Protein AF-A0A562V3P5-F1 (afdb_monomer_lite)

Sequence (475 aa):
MSRELTPESTPTEQSDPVHDKASAEPVVPAPRGGDGQSAAESPGARDTAPETGDATPEPGPVAPADSPASEPDDAPAGQATDTAPTVAPADPSQPDPAESGQAKRKTGPAKPPATTADPPWFTVSGLSLFAGVVAVIVLGGVIWSIVDQEPEEVVAAFFDAIHDGDVDEALSHVSGYGFGVPVGEQATFLHPDAIDDDWEVLEIGEMRGDFDKVVPVTIGDSENRETGLIGVVEHDGVWYLKDPFVEVEFVTPELTYLHVNDRVVELAELYAHDVEAIGLDTYLLFPGRYDFLGDLPVAGDPAPHLLMPEPEPESPQVTVSLGPVTPGPEAEASLNASLAVLVERCATVEYGYVPGCPMALVTDALPDDVYVDAYRDVRWEVARMPTVTFGESAKDSGFAVEVTDPGEITVTAAGVGFSTEYDVTAACGIDPSVLRAQLNADGSVLLHQSAVPAPGIAAFFPTYGSCHDIDATAR

Structure (mmCIF, N/CA/C/O backbone):
data_AF-A0A562V3P5-F1
#
_entry.id   AF-A0A562V3P5-F1
#
loop_
_atom_site.group_PDB
_atom_site.id
_atom_site.type_symbol
_atom_site.label_atom_id
_atom_site.label_alt_id
_atom_site.label_comp_id
_atom_site.label_asym_id
_atom_site.label_entity_id
_atom_site.label_seq_id
_atom_site.pdbx_PDB_ins_code
_atom_site.Cartn_x
_atom_site.Cartn_y
_atom_site.Cartn_z
_atom_site.occupancy
_atom_site.B_iso_or_equiv
_atom_site.auth_seq_id
_atom_site.auth_comp_id
_atom_site.auth_asym_id
_atom_site.auth_atom_id
_atom_site.pdbx_PDB_model_num
ATOM 1 N N . MET A 1 1 ? -59.992 -8.424 -42.087 1.00 45.12 1 MET A N 1
ATOM 2 C CA . MET A 1 1 ? -60.221 -8.259 -40.635 1.00 45.12 1 MET A CA 1
ATOM 3 C C . MET A 1 1 ? -59.015 -7.484 -40.103 1.00 45.12 1 MET A C 1
ATOM 5 O O . MET A 1 1 ? -58.084 -8.105 -39.632 1.00 45.12 1 MET A O 1
ATOM 9 N N . SER A 1 2 ? -58.803 -6.189 -40.349 1.00 36.34 2 SER A N 1
ATOM 10 C CA . SER A 1 2 ? -59.682 -5.004 -40.358 1.00 36.34 2 SER A CA 1
ATOM 11 C C . SER A 1 2 ? -60.282 -4.714 -38.979 1.00 36.34 2 SER A C 1
ATOM 13 O O . SER A 1 2 ? -61.391 -5.149 -38.693 1.00 36.34 2 SER A O 1
ATOM 15 N N . ARG A 1 3 ? -59.504 -4.016 -38.144 1.00 42.94 3 ARG A N 1
ATOM 16 C CA . ARG A 1 3 ? -59.927 -3.163 -37.019 1.00 42.94 3 ARG A CA 1
ATOM 17 C C . ARG A 1 3 ? -59.015 -1.934 -37.095 1.00 42.94 3 ARG A C 1
ATOM 19 O O . ARG A 1 3 ? -57.809 -2.086 -36.956 1.00 42.94 3 ARG A O 1
ATOM 26 N N . GLU A 1 4 ? -59.438 -0.876 -37.780 1.00 44.31 4 GLU A N 1
ATOM 27 C CA . GLU A 1 4 ? -60.160 0.286 -37.229 1.00 44.31 4 GLU A CA 1
ATOM 28 C C . GLU A 1 4 ? -59.437 0.909 -36.028 1.00 44.31 4 GLU A C 1
ATOM 30 O O . GLU A 1 4 ? -59.499 0.419 -34.904 1.00 44.31 4 GLU A O 1
ATOM 35 N N . LEU A 1 5 ? -58.714 1.984 -36.347 1.00 47.25 5 LEU A N 1
ATOM 36 C CA . LEU A 1 5 ? -58.108 2.964 -35.455 1.00 47.25 5 LEU A CA 1
ATOM 37 C C . LEU A 1 5 ? -59.025 4.194 -35.373 1.00 47.25 5 LEU A C 1
ATOM 39 O O . LEU A 1 5 ? -59.725 4.484 -36.344 1.00 47.25 5 LEU A O 1
ATOM 43 N N . THR A 1 6 ? -58.862 4.966 -34.286 1.00 51.53 6 THR A N 1
ATOM 44 C CA . THR A 1 6 ? -59.325 6.354 -33.989 1.00 51.53 6 THR A CA 1
ATOM 45 C C . THR A 1 6 ? -60.791 6.563 -33.547 1.00 51.53 6 THR A C 1
ATOM 47 O O . THR A 1 6 ? -61.623 5.744 -33.935 1.00 51.53 6 THR A O 1
ATOM 50 N N . PRO A 1 7 ? -61.142 7.627 -32.759 1.00 58.97 7 PRO A N 1
ATOM 51 C CA . PRO A 1 7 ? -60.423 8.915 -32.566 1.00 58.97 7 PRO A CA 1
ATOM 52 C C . PRO A 1 7 ? -60.454 9.589 -31.148 1.00 58.97 7 PRO A C 1
ATOM 54 O O . PRO A 1 7 ? -61.067 9.076 -30.220 1.00 58.97 7 PRO A O 1
ATOM 57 N N . GLU A 1 8 ? -59.841 10.795 -31.082 1.00 37.62 8 GLU A N 1
ATOM 58 C CA . GLU A 1 8 ? -60.073 11.957 -30.166 1.00 37.62 8 GLU A CA 1
ATOM 59 C C . GLU A 1 8 ? -59.383 11.987 -28.775 1.00 37.62 8 GLU A C 1
ATOM 61 O O . GLU A 1 8 ? -59.333 10.974 -28.094 1.00 37.62 8 GLU A O 1
ATOM 66 N N . SER A 1 9 ? -58.858 13.098 -28.219 1.00 38.75 9 SER A N 1
ATOM 67 C CA . SER A 1 9 ? -58.693 14.515 -28.626 1.00 38.75 9 SER A CA 1
ATOM 68 C C . SER A 1 9 ? -57.820 15.274 -27.581 1.00 38.75 9 SER A C 1
ATOM 70 O O . SER A 1 9 ? -58.167 15.252 -26.409 1.00 38.75 9 SER A O 1
ATOM 72 N N . THR A 1 10 ? -56.742 15.944 -28.036 1.00 42.84 10 THR A N 1
ATOM 73 C CA . THR A 1 10 ? -56.275 17.347 -27.761 1.00 42.84 10 THR A CA 1
ATOM 74 C C . THR A 1 10 ? -56.043 17.896 -26.307 1.00 42.84 10 THR A C 1
ATOM 76 O O . THR A 1 10 ? -56.374 17.233 -25.337 1.00 42.84 10 THR A O 1
ATOM 79 N N . PRO A 1 11 ? -55.432 19.100 -26.106 1.00 51.91 11 PRO A N 1
ATOM 80 C CA . PRO A 1 11 ? -54.005 19.326 -25.805 1.00 51.91 11 PRO A CA 1
ATOM 81 C C . PRO A 1 11 ? -53.733 19.995 -24.431 1.00 51.91 11 PRO A C 1
ATOM 83 O O . PRO A 1 11 ? -54.635 20.543 -23.799 1.00 51.91 11 PRO A O 1
ATOM 86 N N . THR A 1 12 ? -52.469 20.083 -24.001 1.00 39.81 12 THR A N 1
ATOM 87 C CA . THR A 1 12 ? -52.057 21.086 -22.998 1.00 39.81 12 THR A CA 1
ATOM 88 C C . THR A 1 12 ? -50.705 21.696 -23.353 1.00 39.81 12 THR A C 1
ATOM 90 O O . THR A 1 12 ? -49.676 21.033 -23.340 1.00 39.81 12 THR A O 1
ATOM 93 N N . GLU A 1 13 ? -50.816 22.953 -23.772 1.00 44.97 13 GLU A N 1
ATOM 94 C CA . GLU A 1 13 ? -49.994 24.125 -23.465 1.00 44.97 13 GLU A CA 1
ATOM 95 C C . GLU A 1 13 ? -48.465 23.996 -23.377 1.00 44.97 13 GLU A C 1
ATOM 97 O O . GLU A 1 13 ? -47.880 23.381 -22.491 1.00 44.97 13 GLU A O 1
ATOM 102 N N . GLN A 1 14 ? -47.853 24.696 -24.325 1.00 37.34 14 GLN A N 1
ATOM 103 C CA . GLN A 1 14 ? -46.444 24.969 -24.512 1.00 37.34 14 GLN A CA 1
ATOM 104 C C . GLN A 1 14 ? -46.163 26.349 -23.902 1.00 37.34 14 GLN A C 1
ATOM 106 O O . GLN A 1 14 ? -46.791 27.326 -24.311 1.00 37.34 14 GLN A O 1
ATOM 111 N N . SER A 1 15 ? -45.231 26.426 -22.951 1.00 46.06 15 SER A N 1
ATOM 112 C CA . SER A 1 15 ? -44.747 27.689 -22.384 1.00 46.06 15 SER A CA 1
ATOM 113 C C . SER A 1 15 ? -43.224 27.720 -22.451 1.00 46.06 15 SER A C 1
ATOM 115 O O . SER A 1 15 ? -42.545 26.938 -21.786 1.00 46.06 15 SER A O 1
ATOM 117 N N . ASP A 1 16 ? -42.721 28.621 -23.291 1.00 44.69 16 ASP A N 1
ATOM 118 C CA . ASP A 1 16 ? -41.319 29.010 -23.429 1.00 44.69 16 ASP A CA 1
ATOM 119 C C . ASP A 1 16 ? -40.738 29.559 -22.114 1.00 44.69 16 ASP A C 1
ATOM 121 O O . ASP A 1 16 ? -41.410 30.324 -21.416 1.00 44.69 16 ASP A O 1
ATOM 125 N N . PRO A 1 17 ? -39.441 29.330 -21.850 1.00 51.22 17 PRO A N 1
ATOM 126 C CA . PRO A 1 17 ? -38.631 30.311 -21.155 1.00 51.22 17 PRO A CA 1
ATOM 127 C C . PRO A 1 17 ? -37.622 30.968 -22.100 1.00 51.22 17 PRO A C 1
ATOM 129 O O . PRO A 1 17 ? -36.743 30.349 -22.700 1.00 51.22 17 PRO A O 1
ATOM 132 N N . VAL A 1 18 ? -37.802 32.280 -22.179 1.00 47.31 18 VAL A N 1
ATOM 133 C CA . VAL A 1 18 ? -36.975 33.302 -22.808 1.00 47.31 18 VAL A CA 1
ATOM 134 C C . VAL A 1 18 ? -35.561 33.311 -22.218 1.00 47.31 18 VAL A C 1
ATOM 136 O O . VAL A 1 18 ? 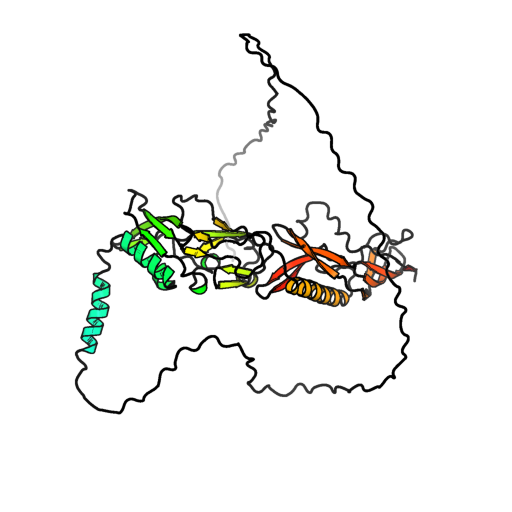-35.374 33.300 -21.003 1.00 47.31 18 VAL A O 1
ATOM 139 N N . HIS A 1 19 ? -34.574 33.386 -23.111 1.00 43.53 19 HIS A N 1
ATOM 140 C CA . HIS A 1 19 ? -33.200 33.784 -22.823 1.00 43.53 19 HIS A CA 1
ATOM 141 C C . HIS A 1 19 ? -33.148 35.154 -22.141 1.00 43.53 19 HIS A C 1
ATOM 143 O O . HIS A 1 19 ? -33.629 36.125 -22.721 1.00 43.53 19 HIS A O 1
ATOM 149 N N . ASP A 1 20 ? -32.420 35.268 -21.030 1.00 43.66 20 ASP A N 1
ATOM 150 C CA . ASP A 1 20 ? -31.737 36.524 -20.734 1.00 43.66 20 ASP A CA 1
ATOM 151 C C . ASP A 1 20 ? -30.325 36.294 -20.190 1.00 43.66 20 ASP A C 1
ATOM 153 O O . ASP A 1 20 ? -30.082 35.480 -19.298 1.00 43.66 20 ASP A O 1
ATOM 157 N N . LYS A 1 21 ? -29.382 36.991 -20.823 1.00 42.41 21 LYS A N 1
ATOM 158 C CA . LYS A 1 21 ? -27.952 37.016 -20.521 1.00 42.41 21 LYS A CA 1
ATOM 159 C C . LYS A 1 21 ? -27.708 38.089 -19.466 1.00 42.41 21 LYS 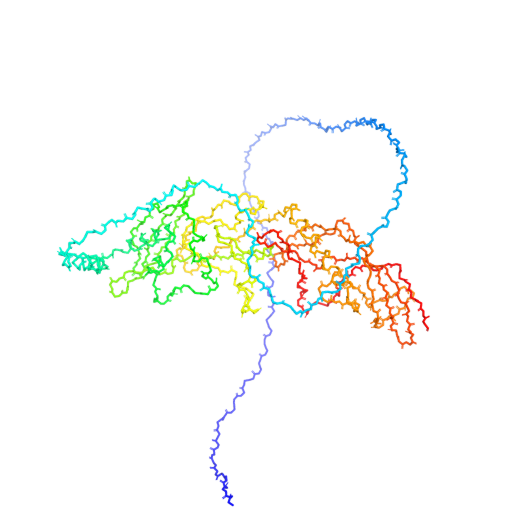A C 1
ATOM 161 O O . LYS A 1 21 ? -28.059 39.242 -19.693 1.00 42.41 21 LYS A O 1
ATOM 166 N N . ALA A 1 22 ? -26.970 37.767 -18.410 1.00 39.75 22 ALA A N 1
ATOM 167 C CA . ALA A 1 22 ? -26.255 38.775 -17.636 1.00 39.75 22 ALA A CA 1
ATOM 168 C C . ALA A 1 22 ? -24.892 38.225 -17.208 1.00 39.75 22 ALA A C 1
ATOM 170 O O . ALA A 1 22 ? -24.786 37.360 -16.344 1.00 39.75 22 ALA A O 1
ATOM 171 N N . SER A 1 23 ? -23.857 38.729 -17.878 1.00 42.31 23 SER A N 1
ATOM 172 C CA . SER A 1 23 ? -22.454 38.600 -17.507 1.00 42.31 23 SER A CA 1
ATOM 173 C C . SER A 1 23 ? -22.209 39.243 -16.140 1.00 42.31 23 SER A C 1
ATOM 175 O O . SER A 1 23 ? -22.616 40.384 -15.926 1.00 42.31 23 SER A O 1
ATOM 177 N N . ALA A 1 24 ? -21.503 38.549 -15.250 1.00 41.28 24 ALA A N 1
ATOM 178 C CA . ALA A 1 24 ? -20.924 39.133 -14.046 1.00 41.28 24 ALA A CA 1
ATOM 179 C C . ALA A 1 24 ? -19.395 39.109 -14.174 1.00 41.28 24 ALA A C 1
ATOM 181 O O . ALA A 1 24 ? -18.789 38.049 -14.320 1.00 41.28 24 ALA A O 1
ATOM 182 N N . GLU A 1 25 ? -18.797 40.299 -14.182 1.00 43.78 25 GLU A N 1
ATOM 183 C CA . GLU A 1 25 ? -17.352 40.529 -14.122 1.00 43.78 25 GLU A CA 1
ATOM 184 C C . GLU A 1 25 ? -16.809 40.274 -12.700 1.00 43.78 25 GLU A C 1
ATOM 186 O O . GLU A 1 25 ? -17.515 40.532 -11.720 1.00 43.78 25 GLU A O 1
ATOM 191 N N . PRO A 1 26 ? -15.551 39.820 -12.554 1.00 48.62 26 PRO A N 1
ATOM 192 C CA . PRO A 1 26 ? -14.917 39.643 -11.253 1.00 48.62 26 PRO A CA 1
ATOM 193 C C . PRO A 1 26 ? -14.413 40.978 -10.679 1.00 48.62 26 PRO A C 1
ATOM 195 O O . PRO A 1 26 ? -13.678 41.726 -11.324 1.00 48.62 26 PRO A O 1
ATOM 198 N N . VAL A 1 27 ? -14.781 41.259 -9.427 1.00 49.47 27 VAL A N 1
ATOM 199 C CA . VAL A 1 27 ? -14.305 42.420 -8.661 1.00 49.47 27 VAL A CA 1
ATOM 200 C C . VAL A 1 27 ? -12.959 42.096 -8.012 1.00 49.47 27 VAL A C 1
ATOM 202 O O . VAL A 1 27 ? -12.868 41.268 -7.110 1.00 49.47 27 VAL A O 1
ATOM 205 N N . VAL A 1 28 ? -11.919 42.801 -8.455 1.00 47.47 28 VAL A N 1
ATOM 206 C CA . VAL A 1 28 ? -10.590 42.867 -7.831 1.00 47.47 28 VAL A CA 1
ATOM 207 C C . VAL A 1 28 ? -10.615 43.914 -6.707 1.00 47.47 28 VAL A C 1
ATOM 209 O O . VAL A 1 28 ? -10.973 45.064 -6.979 1.00 47.47 28 VAL A O 1
ATOM 212 N N . PRO A 1 29 ? -10.209 43.607 -5.461 1.00 52.62 29 PRO A N 1
ATOM 213 C CA . PRO A 1 29 ? -9.998 44.641 -4.457 1.00 52.62 29 PRO A CA 1
ATOM 214 C C . PRO A 1 29 ? -8.629 45.322 -4.635 1.00 52.62 29 PRO A C 1
ATOM 216 O O . PRO A 1 29 ? -7.578 44.686 -4.645 1.00 52.62 29 PRO A O 1
ATOM 219 N N . ALA A 1 30 ? -8.667 46.649 -4.769 1.00 43.56 30 ALA A N 1
ATOM 220 C CA . ALA A 1 30 ? -7.511 47.538 -4.855 1.00 43.56 30 ALA A CA 1
ATOM 221 C C . ALA A 1 30 ? -6.850 47.797 -3.477 1.00 43.56 30 ALA A C 1
ATOM 223 O O . ALA A 1 30 ? -7.523 47.722 -2.444 1.00 43.56 30 ALA A O 1
ATOM 224 N N . PRO A 1 31 ? -5.553 48.168 -3.444 1.00 47.62 31 PRO A N 1
ATOM 225 C CA . PRO A 1 31 ? -4.795 48.388 -2.214 1.00 47.62 31 PRO A CA 1
ATOM 226 C C . PRO A 1 31 ? -5.120 49.742 -1.563 1.00 47.62 31 PRO A C 1
ATOM 228 O O . PRO A 1 31 ? -5.204 50.773 -2.232 1.00 47.62 31 PRO A O 1
ATOM 231 N N . ARG A 1 32 ? -5.248 49.758 -0.231 1.00 46.69 32 ARG A N 1
ATOM 232 C CA . ARG A 1 32 ? -5.305 50.989 0.572 1.00 46.69 32 ARG A CA 1
ATOM 233 C C . ARG A 1 32 ? -3.905 51.367 1.051 1.00 46.69 32 ARG A C 1
ATOM 235 O O . ARG A 1 32 ? -3.382 50.757 1.975 1.00 46.69 32 ARG A O 1
ATOM 242 N N . GLY A 1 33 ? -3.345 52.406 0.440 1.00 39.53 33 GLY A N 1
ATOM 243 C CA . GLY A 1 33 ? -2.350 53.280 1.060 1.00 39.53 33 GLY A CA 1
ATOM 244 C C . GLY A 1 33 ? -3.033 54.554 1.567 1.00 39.53 33 GLY A C 1
ATOM 245 O O . GLY A 1 33 ? -3.985 55.029 0.946 1.00 39.53 33 GLY A O 1
ATOM 246 N N . GLY A 1 34 ? -2.574 55.095 2.694 1.00 36.97 34 GLY A N 1
ATOM 247 C CA . GLY A 1 34 ? -3.081 56.350 3.244 1.00 36.97 34 GLY A CA 1
ATOM 248 C C . GLY A 1 34 ? -2.506 56.664 4.621 1.00 36.97 34 GLY A C 1
ATOM 249 O O . GLY A 1 34 ? -2.960 56.119 5.620 1.00 36.97 34 GLY A O 1
ATOM 250 N N . ASP A 1 35 ? -1.510 57.545 4.619 1.00 42.47 35 ASP A N 1
ATOM 251 C CA . ASP A 1 35 ? -0.741 58.078 5.742 1.00 42.47 35 ASP A CA 1
ATOM 252 C C . ASP A 1 35 ? -1.564 58.766 6.847 1.00 42.47 35 ASP A C 1
ATOM 254 O O . ASP A 1 35 ? -2.619 59.351 6.599 1.00 42.47 35 ASP A O 1
ATOM 258 N N . GLY A 1 36 ? -1.005 58.807 8.063 1.00 36.34 36 GLY A N 1
ATOM 259 C CA . GLY A 1 36 ? -1.529 59.618 9.165 1.00 36.34 36 GLY A CA 1
ATOM 260 C C . GLY A 1 36 ? -0.629 59.644 10.402 1.00 36.34 36 GLY A C 1
ATOM 261 O O . GLY A 1 36 ? -0.753 58.808 11.287 1.00 36.34 36 GLY A O 1
ATOM 262 N N . GLN A 1 37 ? 0.266 60.632 10.449 1.00 36.75 37 GLN A N 1
ATOM 263 C CA . GLN A 1 37 ? 1.131 61.030 11.568 1.00 36.75 37 GLN A CA 1
ATOM 264 C C . GLN A 1 37 ? 0.369 61.267 12.890 1.00 36.75 37 GLN A C 1
ATOM 266 O O . GLN A 1 37 ? -0.680 61.902 12.865 1.00 36.75 37 GLN A O 1
ATOM 271 N N . SER A 1 38 ? 0.970 60.933 14.043 1.00 37.34 38 SER A N 1
ATOM 272 C CA . SER A 1 38 ? 1.240 61.911 15.120 1.00 37.34 38 SER A CA 1
ATOM 273 C C . SER A 1 38 ? 2.135 61.336 16.235 1.00 37.34 38 SER A C 1
ATOM 275 O O . SER A 1 38 ? 2.086 60.157 16.563 1.00 37.34 38 SER A O 1
ATOM 277 N N . ALA A 1 39 ? 2.958 62.228 16.785 1.00 38.84 39 ALA A N 1
ATOM 278 C CA . ALA A 1 39 ? 4.044 62.067 17.750 1.00 38.84 39 ALA A CA 1
ATOM 279 C C . ALA A 1 39 ? 3.645 61.607 19.169 1.00 38.84 39 ALA A C 1
ATOM 281 O O . ALA A 1 39 ? 2.579 61.990 19.641 1.00 38.84 39 ALA A O 1
ATOM 282 N N . ALA A 1 40 ? 4.571 60.950 19.889 1.00 35.91 40 ALA A N 1
ATOM 283 C CA . ALA A 1 40 ? 5.160 61.474 21.137 1.00 35.91 40 ALA A CA 1
ATOM 284 C C . ALA A 1 40 ? 6.265 60.562 21.731 1.00 35.91 40 ALA A C 1
ATOM 286 O O . ALA A 1 40 ? 6.112 59.351 21.824 1.00 35.91 40 ALA A O 1
ATOM 287 N N . GLU A 1 41 ? 7.338 61.230 22.171 1.00 32.28 41 GLU A N 1
ATOM 288 C CA . GLU A 1 41 ? 8.250 60.912 23.289 1.00 32.28 41 GLU A CA 1
ATOM 289 C C . GLU A 1 41 ? 9.272 59.748 23.220 1.00 32.28 41 GLU A C 1
ATOM 291 O O . GLU A 1 41 ? 9.021 58.592 23.536 1.00 32.28 41 GLU A O 1
ATOM 296 N N . SER A 1 42 ? 10.519 60.158 22.939 1.00 38.41 42 SER A N 1
ATOM 297 C CA . SER A 1 42 ? 11.775 59.675 23.557 1.00 38.41 42 SER A CA 1
ATOM 298 C C . SER A 1 42 ? 11.796 59.994 25.075 1.00 38.41 42 SER A C 1
ATOM 300 O O . SER A 1 42 ? 11.091 60.938 25.439 1.00 38.41 42 SER A O 1
ATOM 302 N N . PRO A 1 43 ? 12.627 59.371 25.957 1.00 52.25 43 PRO A N 1
ATOM 303 C CA . PRO A 1 43 ? 14.064 59.124 25.724 1.00 52.25 43 PRO A CA 1
ATOM 304 C C . PRO A 1 43 ? 14.677 57.862 26.386 1.00 52.25 43 PRO A C 1
ATOM 306 O O . PRO A 1 43 ? 14.113 57.269 27.300 1.00 52.25 43 PRO A O 1
ATOM 309 N N . GLY A 1 44 ? 15.922 57.524 26.021 1.00 33.72 44 GLY A N 1
ATOM 310 C CA . GLY A 1 44 ? 16.763 56.678 26.881 1.00 33.72 44 GLY A CA 1
ATOM 311 C C . GLY A 1 44 ? 17.980 56.039 26.219 1.00 33.72 44 GLY A C 1
ATOM 312 O O . GLY A 1 44 ? 17.926 54.892 25.804 1.00 33.72 44 GLY A O 1
ATOM 313 N N . ALA A 1 45 ? 19.083 56.782 26.163 1.00 40.06 45 ALA A N 1
ATOM 314 C CA . ALA A 1 45 ? 20.397 56.350 25.691 1.00 40.06 45 ALA A CA 1
ATOM 315 C C . ALA A 1 45 ? 21.069 55.274 26.573 1.00 40.06 45 ALA A C 1
ATOM 317 O O . ALA A 1 45 ? 20.913 55.304 27.796 1.00 40.06 45 ALA A O 1
ATOM 318 N N . ARG A 1 46 ? 21.884 54.413 25.940 1.00 39.16 46 ARG A N 1
ATOM 319 C CA . ARG A 1 46 ? 23.176 53.829 26.389 1.00 39.16 46 ARG A CA 1
ATOM 320 C C . ARG A 1 46 ? 23.696 52.952 25.237 1.00 39.16 46 ARG A C 1
ATOM 322 O O . ARG A 1 46 ? 23.024 52.008 24.849 1.00 39.16 46 ARG A O 1
ATOM 329 N N . ASP A 1 47 ? 24.686 53.397 24.466 1.00 42.41 47 ASP A N 1
ATOM 330 C CA . ASP A 1 47 ? 26.131 53.236 24.716 1.00 42.41 47 ASP A CA 1
ATOM 331 C C . ASP A 1 47 ? 26.521 51.817 25.146 1.00 42.41 47 ASP A C 1
ATOM 333 O O . ASP A 1 47 ? 26.484 51.529 26.339 1.00 42.41 47 ASP A O 1
ATOM 337 N N . THR A 1 48 ? 26.925 50.986 24.173 1.00 41.06 48 THR A N 1
ATOM 338 C CA . THR A 1 48 ? 28.211 50.251 24.161 1.00 41.06 48 THR A CA 1
ATOM 339 C C . THR A 1 48 ? 28.377 49.430 22.870 1.00 41.06 48 THR A C 1
ATOM 341 O O . THR A 1 48 ? 27.730 48.411 22.666 1.00 41.06 48 THR A O 1
ATOM 344 N N . ALA A 1 49 ? 29.309 49.854 22.015 1.00 41.34 49 ALA A N 1
ATOM 345 C CA . ALA A 1 49 ? 30.187 48.944 21.269 1.00 41.34 49 ALA A CA 1
ATOM 346 C C . ALA A 1 49 ? 31.476 48.781 22.119 1.00 41.34 49 ALA A C 1
ATOM 348 O O . ALA A 1 49 ? 31.721 49.669 22.948 1.00 41.34 49 ALA A O 1
ATOM 349 N N . PRO A 1 50 ? 32.297 47.717 21.975 1.00 53.19 50 PRO A N 1
ATOM 350 C CA . PRO A 1 50 ? 33.114 47.597 20.763 1.00 53.19 50 PRO A CA 1
ATOM 351 C C . PRO A 1 50 ? 33.501 46.166 20.302 1.00 53.19 50 PRO A C 1
ATOM 353 O O . PRO A 1 50 ? 33.445 45.196 21.045 1.00 53.19 50 PRO A O 1
ATOM 356 N N . GLU A 1 51 ? 33.960 46.137 19.047 1.00 37.47 51 GLU A N 1
ATOM 357 C CA . GLU A 1 51 ? 35.148 45.439 18.520 1.00 37.47 51 GLU A CA 1
ATOM 358 C C . GLU A 1 51 ? 35.265 43.898 18.417 1.00 37.47 51 GLU A C 1
ATOM 360 O O . GLU A 1 51 ? 35.421 43.168 19.388 1.00 37.47 51 GLU A O 1
ATOM 365 N N . THR A 1 52 ? 35.475 43.505 17.149 1.00 37.78 52 THR A N 1
ATOM 366 C CA . THR A 1 52 ? 36.511 42.592 16.610 1.00 37.78 52 THR A CA 1
ATOM 367 C C . THR A 1 52 ? 36.391 41.084 16.812 1.00 37.78 52 THR A C 1
ATOM 369 O O . THR A 1 52 ? 36.366 40.577 17.926 1.00 37.78 52 THR A O 1
ATOM 372 N N . GLY A 1 53 ? 36.473 40.361 15.690 1.00 37.59 53 GLY A N 1
ATOM 373 C CA . GLY A 1 53 ? 36.713 38.921 15.666 1.00 37.59 53 GLY A CA 1
ATOM 374 C C . GLY A 1 53 ? 36.511 38.290 14.292 1.00 37.59 53 GLY A C 1
ATOM 375 O O . GLY A 1 53 ? 35.724 37.364 14.165 1.00 37.59 53 GLY A O 1
ATOM 376 N N . ASP A 1 54 ? 37.188 38.823 13.275 1.00 45.00 54 ASP A N 1
ATOM 377 C CA . ASP A 1 54 ? 37.351 38.199 11.958 1.00 45.00 54 ASP A CA 1
ATOM 378 C C . ASP A 1 54 ? 38.208 36.928 12.117 1.00 45.00 54 ASP A C 1
ATOM 380 O O . ASP A 1 54 ? 39.332 37.010 12.617 1.00 45.00 54 ASP A O 1
ATOM 384 N N . ALA A 1 55 ? 37.693 35.760 11.731 1.00 41.66 55 ALA A N 1
ATOM 385 C CA . ALA A 1 55 ? 38.483 34.534 11.596 1.00 41.66 55 ALA A CA 1
ATOM 386 C C . ALA A 1 55 ? 37.788 33.544 10.650 1.00 41.66 55 ALA A C 1
ATOM 388 O O . ALA A 1 55 ? 37.124 32.598 11.067 1.00 41.66 55 ALA A O 1
ATOM 389 N N . THR A 1 56 ? 37.972 33.774 9.353 1.00 44.72 56 THR A N 1
ATOM 390 C CA . THR A 1 56 ? 37.804 32.768 8.299 1.00 44.72 56 THR A CA 1
ATOM 391 C C . THR A 1 56 ? 38.904 31.708 8.442 1.00 44.72 56 THR A C 1
ATOM 393 O O . THR A 1 56 ? 40.080 32.077 8.399 1.00 44.72 56 THR A O 1
ATOM 396 N N . PRO A 1 57 ? 38.596 30.408 8.594 1.00 50.25 57 PRO A N 1
ATOM 397 C CA . PRO A 1 57 ? 39.618 29.375 8.514 1.00 50.25 57 PRO A CA 1
ATOM 398 C C . PRO A 1 57 ? 39.926 29.042 7.045 1.00 50.25 57 PRO A C 1
ATOM 400 O O . PRO A 1 57 ? 39.049 28.636 6.283 1.00 50.25 57 PRO A O 1
ATOM 403 N N . GLU A 1 58 ? 41.191 29.222 6.656 1.00 45.38 58 GLU A N 1
ATOM 404 C CA . GLU A 1 58 ? 41.759 28.694 5.411 1.00 45.38 58 GLU A CA 1
ATOM 405 C C . GLU A 1 58 ? 41.698 27.152 5.390 1.00 45.38 58 GLU A C 1
ATOM 407 O O . GLU A 1 58 ? 42.050 26.514 6.389 1.00 45.38 58 GLU A O 1
ATOM 412 N N . PRO A 1 59 ? 41.327 26.520 4.262 1.00 52.94 59 PRO A N 1
ATOM 413 C CA . PRO A 1 59 ? 41.509 25.087 4.081 1.00 52.94 59 PRO A CA 1
ATOM 414 C C . PRO A 1 59 ? 42.989 24.776 3.814 1.00 52.94 59 PRO A C 1
ATOM 416 O O . PRO A 1 59 ? 43.588 25.249 2.847 1.00 52.94 59 PRO A O 1
ATOM 419 N N . GLY A 1 60 ? 43.585 23.970 4.694 1.00 47.16 60 GLY A N 1
ATOM 420 C CA . GLY A 1 60 ? 44.956 23.486 4.553 1.00 47.16 60 GLY A CA 1
ATOM 421 C C . GLY A 1 60 ? 45.137 22.539 3.353 1.00 47.16 60 GLY A C 1
ATOM 422 O O . GLY A 1 60 ? 44.194 21.853 2.955 1.00 47.16 60 GLY A O 1
ATOM 423 N N . PRO A 1 61 ? 46.348 22.472 2.771 1.00 52.72 61 PRO A N 1
ATOM 424 C CA . PRO A 1 61 ? 46.633 21.642 1.608 1.00 52.72 61 PRO A CA 1
ATOM 425 C C . PRO A 1 61 ? 46.672 20.153 1.977 1.00 52.72 61 PRO A C 1
ATOM 427 O O . PRO A 1 61 ? 47.450 19.722 2.829 1.00 52.72 61 PRO A O 1
ATOM 430 N N . VAL A 1 62 ? 45.846 19.367 1.288 1.00 51.38 62 VAL A N 1
ATOM 431 C CA . VAL A 1 62 ? 45.862 17.901 1.314 1.00 51.38 62 VAL A CA 1
ATOM 432 C C . VAL A 1 62 ? 47.123 17.410 0.598 1.00 51.38 62 VAL A C 1
ATOM 434 O O . VAL A 1 62 ? 47.370 17.748 -0.560 1.00 51.38 62 VAL A O 1
ATOM 437 N N . ALA A 1 63 ? 47.940 16.632 1.306 1.00 46.59 63 ALA A N 1
ATOM 438 C CA . ALA A 1 63 ? 49.100 15.947 0.749 1.00 46.59 63 ALA A CA 1
ATOM 439 C C . ALA A 1 63 ? 48.658 14.803 -0.191 1.00 46.59 63 ALA A C 1
ATOM 441 O O . ALA A 1 63 ? 47.670 14.130 0.106 1.00 46.59 63 ALA A O 1
ATOM 442 N N . PRO A 1 64 ? 49.375 14.548 -1.299 1.00 49.38 64 PRO A N 1
ATOM 443 C CA . PRO A 1 64 ? 49.056 13.446 -2.198 1.00 49.38 64 PRO A CA 1
ATOM 444 C C . PRO A 1 64 ? 49.419 12.104 -1.550 1.00 49.38 64 PRO A C 1
ATOM 446 O O . PRO A 1 64 ? 50.548 11.906 -1.102 1.00 49.38 64 PRO A O 1
ATOM 449 N N . ALA A 1 65 ? 48.451 11.190 -1.503 1.00 45.97 65 ALA A N 1
ATOM 450 C CA . ALA A 1 65 ? 48.667 9.804 -1.119 1.00 45.97 65 ALA A CA 1
ATOM 451 C C . ALA A 1 65 ? 49.327 9.040 -2.278 1.00 45.97 65 ALA A C 1
ATOM 453 O O . ALA A 1 65 ? 48.785 8.964 -3.382 1.00 45.97 65 ALA A O 1
ATOM 454 N N . ASP A 1 66 ? 50.497 8.473 -1.996 1.00 40.56 66 ASP A N 1
ATOM 455 C CA . ASP A 1 66 ? 51.191 7.496 -2.829 1.00 40.56 66 ASP A CA 1
ATOM 456 C C . ASP A 1 66 ? 50.303 6.261 -3.063 1.00 40.56 66 ASP A C 1
ATOM 458 O O . ASP A 1 66 ? 49.978 5.528 -2.129 1.00 40.56 66 ASP A O 1
ATOM 462 N N . SER A 1 67 ? 49.940 6.008 -4.322 1.00 44.41 67 SER A N 1
ATOM 463 C CA . SER A 1 67 ? 49.382 4.728 -4.771 1.00 44.41 67 SER A CA 1
ATOM 464 C C . SER A 1 67 ? 50.481 3.934 -5.479 1.00 44.41 67 SER A C 1
ATOM 466 O O . SER A 1 67 ? 50.950 4.378 -6.530 1.00 44.41 67 SER A O 1
ATOM 468 N N . PRO A 1 68 ? 50.925 2.777 -4.958 1.00 50.03 68 PRO A N 1
ATOM 469 C CA . PRO A 1 68 ? 51.786 1.894 -5.721 1.00 50.03 68 PRO A CA 1
ATOM 470 C C . PRO A 1 68 ? 50.958 1.125 -6.755 1.00 50.03 68 PRO A C 1
ATOM 472 O O . PRO A 1 68 ? 49.962 0.474 -6.440 1.00 50.03 68 PRO A O 1
ATOM 475 N N . ALA A 1 69 ? 51.421 1.212 -7.998 1.00 41.41 69 ALA A N 1
ATOM 476 C CA . ALA A 1 69 ? 51.014 0.377 -9.112 1.00 41.41 69 ALA A CA 1
ATOM 477 C C . ALA A 1 69 ? 51.121 -1.113 -8.750 1.00 41.41 69 ALA A C 1
ATOM 479 O O . ALA A 1 69 ? 52.153 -1.563 -8.253 1.00 41.41 69 ALA A O 1
ATOM 480 N N . SER A 1 70 ? 50.064 -1.871 -9.035 1.00 46.66 70 SER A N 1
ATOM 481 C CA . SER A 1 70 ? 50.143 -3.322 -9.192 1.00 46.66 70 SER A CA 1
ATOM 482 C C . SER A 1 70 ? 49.868 -3.635 -10.658 1.00 46.66 70 SER A C 1
ATOM 484 O O . SER A 1 70 ? 48.796 -3.328 -11.177 1.00 46.66 70 SER A O 1
ATOM 486 N N . GLU A 1 71 ? 50.897 -4.155 -11.323 1.00 43.88 71 GLU A N 1
ATOM 487 C CA . GLU A 1 71 ? 50.839 -4.753 -12.656 1.00 43.88 71 GLU A CA 1
ATOM 488 C C . GLU A 1 71 ? 49.905 -5.980 -12.674 1.00 43.88 71 GLU A C 1
ATOM 490 O O . GLU A 1 71 ? 49.734 -6.635 -11.641 1.00 43.88 71 GLU A O 1
ATOM 495 N N . PRO A 1 72 ? 49.308 -6.305 -13.834 1.00 49.56 72 PRO A N 1
ATOM 496 C CA . PRO A 1 72 ? 48.501 -7.502 -14.009 1.00 49.56 72 PRO A CA 1
ATOM 497 C C . PRO A 1 72 ? 49.394 -8.724 -14.267 1.00 49.56 72 PRO A C 1
ATOM 499 O O . PRO A 1 72 ? 50.219 -8.718 -15.179 1.00 49.56 72 PRO A O 1
ATOM 502 N N . ASP A 1 73 ? 49.196 -9.784 -13.483 1.00 47.28 73 ASP A N 1
ATOM 503 C CA . ASP A 1 73 ? 49.756 -11.104 -13.771 1.00 47.28 73 ASP A CA 1
ATOM 504 C C . ASP A 1 73 ? 48.975 -11.763 -14.919 1.00 47.28 73 ASP A C 1
ATOM 506 O O . ASP A 1 73 ? 47.787 -12.080 -14.810 1.00 47.28 73 ASP A O 1
ATOM 510 N N . ASP A 1 74 ? 49.697 -11.989 -16.013 1.00 45.62 74 ASP A N 1
ATOM 511 C CA . ASP A 1 74 ? 49.388 -12.942 -17.069 1.00 45.62 74 ASP A CA 1
ATOM 512 C C . ASP A 1 74 ? 49.264 -14.366 -16.498 1.00 45.62 74 ASP A C 1
ATOM 514 O O . ASP A 1 74 ? 50.219 -14.911 -15.938 1.00 45.62 74 ASP A O 1
ATOM 518 N N . ALA A 1 75 ? 48.140 -15.043 -16.751 1.00 38.53 75 ALA A N 1
ATOM 519 C CA . ALA A 1 75 ? 48.123 -16.504 -16.777 1.00 38.53 75 ALA A CA 1
ATOM 520 C C . ALA A 1 75 ? 47.077 -17.064 -17.760 1.00 38.53 75 ALA A C 1
ATOM 522 O O . ALA A 1 75 ? 46.032 -16.452 -17.980 1.00 38.53 75 ALA A O 1
ATOM 523 N N . PRO A 1 76 ? 47.365 -18.218 -18.394 1.00 49.38 76 PRO A N 1
ATOM 524 C CA . PRO A 1 76 ? 46.928 -18.489 -19.753 1.00 49.38 76 PRO A CA 1
ATOM 525 C C . PRO A 1 76 ? 45.742 -19.452 -19.870 1.00 49.38 76 PRO A C 1
ATOM 527 O O . PRO A 1 76 ? 45.454 -20.264 -18.994 1.00 49.38 76 PRO A O 1
ATOM 530 N N . ALA A 1 77 ? 45.135 -19.373 -21.055 1.00 44.62 77 ALA A N 1
ATOM 531 C CA . ALA A 1 77 ? 44.162 -20.264 -21.674 1.00 44.62 77 ALA A CA 1
ATOM 532 C C . ALA A 1 77 ? 44.174 -21.729 -21.186 1.00 44.62 77 ALA A C 1
ATOM 534 O O . ALA A 1 77 ? 45.110 -22.491 -21.444 1.00 44.62 77 ALA A O 1
ATOM 535 N N . GLY A 1 78 ? 43.054 -22.138 -20.586 1.00 38.88 78 GLY A N 1
ATOM 536 C CA . GLY A 1 78 ? 42.706 -23.521 -20.273 1.00 38.88 78 GLY A CA 1
ATOM 537 C C . GLY A 1 78 ? 41.484 -23.980 -21.070 1.00 38.88 78 GLY A C 1
ATOM 538 O O . GLY A 1 78 ? 40.358 -23.691 -20.701 1.00 38.88 78 GLY A O 1
ATOM 539 N N . GLN A 1 79 ? 41.769 -24.649 -22.186 1.00 38.69 79 GLN A N 1
ATOM 540 C CA . GLN A 1 79 ? 41.044 -25.742 -22.852 1.00 38.69 79 GLN A CA 1
ATOM 541 C C . GLN A 1 79 ? 39.521 -25.887 -22.678 1.00 38.69 79 GLN A C 1
ATOM 543 O O . GLN A 1 79 ? 38.999 -26.216 -21.618 1.00 38.69 79 GLN A O 1
ATOM 548 N N . ALA A 1 80 ? 38.859 -25.810 -23.834 1.00 42.16 80 ALA A N 1
ATOM 549 C CA . ALA A 1 80 ? 37.529 -26.320 -24.106 1.00 42.16 80 ALA A CA 1
ATOM 550 C C . ALA A 1 80 ? 37.399 -27.824 -23.815 1.00 42.16 80 ALA A C 1
ATOM 552 O O . ALA A 1 80 ? 38.214 -28.631 -24.267 1.00 42.16 80 ALA A O 1
ATOM 553 N N . THR A 1 81 ? 36.296 -28.195 -23.170 1.00 44.78 81 THR A N 1
ATOM 554 C CA . THR A 1 81 ? 35.705 -29.530 -23.279 1.00 44.78 81 THR A CA 1
ATOM 555 C C . THR A 1 81 ? 34.226 -29.398 -23.605 1.00 44.78 81 THR A C 1
ATOM 557 O O . THR A 1 81 ? 33.426 -28.984 -22.769 1.00 44.78 81 THR A O 1
ATOM 560 N N . ASP A 1 82 ? 33.907 -29.779 -24.840 1.00 42.66 82 ASP A N 1
ATOM 561 C CA . ASP A 1 82 ? 32.608 -30.248 -25.306 1.00 42.66 82 ASP A CA 1
ATOM 562 C C . ASP A 1 82 ? 32.031 -31.304 -24.359 1.00 42.66 82 ASP A C 1
ATOM 564 O O . ASP A 1 82 ? 32.630 -32.369 -24.198 1.00 42.66 82 ASP A O 1
ATOM 568 N N . THR A 1 83 ? 30.832 -31.084 -23.816 1.00 41.59 83 THR A N 1
ATOM 569 C CA . THR A 1 83 ? 29.812 -32.143 -23.731 1.00 41.59 83 THR A CA 1
ATOM 570 C C . THR A 1 83 ? 28.420 -31.521 -23.587 1.00 41.59 83 THR A C 1
ATOM 572 O O . THR A 1 83 ? 28.021 -31.090 -22.509 1.00 41.59 83 THR A O 1
ATOM 575 N N . ALA A 1 84 ? 27.663 -31.491 -24.683 1.00 39.97 84 ALA A N 1
ATOM 576 C CA . ALA A 1 84 ? 26.225 -31.248 -24.659 1.00 39.97 84 ALA A CA 1
ATOM 577 C C . ALA A 1 84 ? 25.484 -32.552 -24.305 1.00 39.97 84 ALA A C 1
ATOM 579 O O . ALA A 1 84 ? 25.747 -33.575 -24.945 1.00 39.97 84 ALA A O 1
ATOM 580 N N . PRO A 1 85 ? 24.535 -32.561 -23.353 1.00 49.28 85 PRO A N 1
ATOM 581 C CA . PRO A 1 85 ? 23.558 -33.632 -23.266 1.00 49.28 85 PRO A CA 1
ATOM 582 C C . PRO A 1 85 ? 22.345 -33.310 -24.147 1.00 49.28 85 PRO A C 1
ATOM 584 O O . PRO A 1 85 ? 21.622 -32.338 -23.945 1.00 49.28 85 PRO A O 1
ATOM 587 N N . THR A 1 86 ? 22.122 -34.172 -25.135 1.00 41.56 86 THR A N 1
ATOM 588 C CA . THR A 1 86 ? 20.882 -34.281 -25.906 1.00 41.56 86 THR A CA 1
ATOM 589 C C . THR A 1 86 ? 19.711 -34.590 -24.969 1.00 41.56 86 THR A C 1
ATOM 591 O O . THR A 1 86 ? 19.632 -35.688 -24.419 1.00 41.56 86 THR A O 1
ATOM 594 N N . VAL A 1 87 ? 18.790 -33.640 -24.805 1.00 43.28 87 VAL A N 1
ATOM 595 C CA . VAL A 1 87 ? 17.494 -33.861 -24.150 1.00 43.28 87 VAL A CA 1
ATOM 596 C C . VAL A 1 87 ? 16.515 -34.386 -25.200 1.00 43.28 87 VAL A C 1
ATOM 598 O O . VAL A 1 87 ? 16.252 -33.732 -26.208 1.00 43.28 87 VAL A O 1
ATOM 601 N N . ALA A 1 88 ? 16.019 -35.605 -24.988 1.00 49.38 88 ALA A N 1
ATOM 602 C CA . ALA A 1 88 ? 14.961 -36.205 -25.792 1.00 49.38 88 ALA A CA 1
ATOM 603 C C . ALA A 1 88 ? 13.591 -35.588 -25.432 1.00 49.38 88 ALA A C 1
ATOM 605 O O . ALA A 1 88 ? 13.376 -35.244 -24.269 1.00 49.38 88 ALA A O 1
ATOM 606 N N . PRO A 1 89 ? 12.656 -35.459 -26.391 1.00 50.84 89 PRO A N 1
ATOM 607 C CA . PRO A 1 89 ? 11.329 -34.906 -26.133 1.00 50.84 89 PRO A CA 1
ATOM 608 C C . PRO A 1 89 ? 10.477 -35.859 -25.281 1.00 50.84 89 PRO A C 1
ATOM 610 O O . PRO A 1 89 ? 10.433 -37.065 -25.533 1.00 50.84 89 PRO A O 1
ATOM 613 N N . ALA A 1 90 ? 9.808 -35.293 -24.274 1.00 44.03 90 ALA A N 1
ATOM 614 C CA . ALA A 1 90 ? 8.922 -35.993 -23.353 1.00 44.03 90 ALA A CA 1
ATOM 615 C C . ALA A 1 90 ? 7.604 -36.426 -24.023 1.00 44.03 90 ALA A C 1
ATOM 617 O O . ALA A 1 90 ? 7.015 -35.697 -24.821 1.00 44.03 90 ALA A O 1
ATOM 618 N N . ASP A 1 91 ? 7.168 -37.630 -23.662 1.00 53.16 91 ASP A N 1
ATOM 619 C CA . ASP A 1 91 ? 5.931 -38.302 -24.063 1.00 53.16 91 ASP A CA 1
ATOM 620 C C . ASP A 1 91 ? 4.738 -37.772 -23.226 1.00 53.16 91 ASP A C 1
ATOM 622 O O . ASP A 1 91 ? 4.768 -37.894 -21.999 1.00 53.16 91 ASP A O 1
ATOM 626 N N . PRO A 1 92 ? 3.696 -37.159 -23.823 1.00 49.84 92 PRO A N 1
ATOM 627 C CA . PRO A 1 92 ? 2.618 -36.490 -23.090 1.00 49.84 92 PRO A CA 1
ATOM 628 C C . PRO A 1 92 ? 1.464 -37.442 -22.739 1.00 49.84 92 PRO A C 1
ATOM 630 O O . PRO A 1 92 ? 0.306 -37.196 -23.086 1.00 49.84 92 PRO A O 1
ATOM 633 N N . SER A 1 93 ? 1.743 -38.573 -22.092 1.00 48.72 93 SER A N 1
ATOM 634 C CA . SER A 1 93 ? 0.697 -39.543 -21.736 1.00 48.72 93 SER A CA 1
ATOM 635 C C . SER A 1 93 ? 1.032 -40.372 -20.498 1.00 48.72 93 SER A C 1
ATOM 637 O O . SER A 1 93 ? 1.089 -41.593 -20.583 1.00 48.72 93 SER A O 1
ATOM 639 N N . GLN A 1 94 ? 1.176 -39.745 -19.326 1.00 44.47 94 GLN A N 1
ATOM 640 C CA . GLN A 1 94 ? 0.963 -40.431 -18.043 1.00 44.47 94 GLN A CA 1
ATOM 641 C C . GLN A 1 94 ? 0.483 -39.457 -16.944 1.00 44.47 94 GLN A C 1
ATOM 643 O O . GLN A 1 94 ? 0.971 -38.333 -16.892 1.00 44.47 94 GLN A O 1
ATOM 648 N N . PRO A 1 95 ? -0.486 -39.860 -16.095 1.00 46.81 95 PRO A N 1
ATOM 649 C CA . PRO A 1 95 ? -1.040 -39.026 -15.027 1.00 46.81 95 PRO A CA 1
ATOM 650 C C . PRO A 1 95 ? -0.153 -39.025 -13.770 1.00 46.81 95 PRO A C 1
ATOM 652 O O . PRO A 1 95 ? 0.373 -40.071 -13.381 1.00 46.81 95 PRO A O 1
ATOM 655 N N . ASP A 1 96 ? -0.041 -37.860 -13.130 1.00 44.69 96 ASP A N 1
ATOM 656 C CA . ASP A 1 96 ? 0.760 -37.621 -11.924 1.00 44.69 96 ASP A CA 1
ATOM 657 C C . ASP A 1 96 ? 0.277 -38.423 -10.699 1.00 44.69 96 ASP A C 1
ATOM 659 O O . ASP A 1 96 ? -0.921 -38.421 -10.386 1.00 44.69 96 ASP A O 1
ATOM 663 N N . PRO A 1 97 ? 1.187 -39.077 -9.951 1.00 49.12 97 PRO A N 1
ATOM 664 C CA . PRO A 1 97 ? 0.928 -39.527 -8.595 1.00 49.12 97 PRO A CA 1
ATOM 665 C C . PRO A 1 97 ? 1.236 -38.419 -7.575 1.00 49.12 97 PRO A C 1
ATOM 667 O O . PRO A 1 97 ? 2.169 -37.633 -7.714 1.00 49.12 97 PRO A O 1
ATOM 670 N N . ALA A 1 98 ? 0.425 -38.409 -6.523 1.00 43.03 98 ALA A N 1
ATOM 671 C CA . ALA A 1 98 ? 0.469 -37.501 -5.391 1.00 43.03 98 ALA A CA 1
ATOM 672 C C . ALA A 1 98 ? 1.778 -37.531 -4.569 1.00 43.03 98 ALA A C 1
ATOM 674 O O . ALA A 1 98 ? 2.461 -38.550 -4.492 1.00 43.03 98 ALA A O 1
ATOM 675 N N . GLU A 1 99 ? 1.979 -36.419 -3.849 1.00 42.62 99 GLU A N 1
ATOM 676 C CA . GLU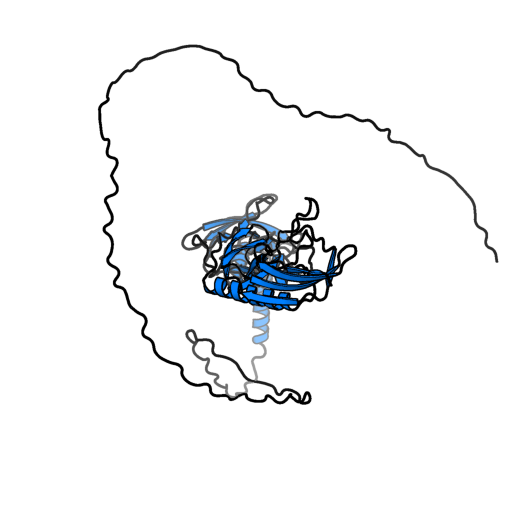 A 1 99 ? 2.758 -36.244 -2.609 1.00 42.62 99 GLU A CA 1
ATOM 677 C C . GLU A 1 99 ? 4.296 -36.344 -2.651 1.00 42.62 99 GLU A C 1
ATOM 679 O O . GLU A 1 99 ? 4.888 -37.413 -2.767 1.00 42.62 99 GLU A O 1
ATOM 684 N N . SER A 1 100 ? 4.967 -35.221 -2.358 1.00 40.06 100 SER A N 1
ATOM 685 C CA . SER A 1 100 ? 5.753 -35.010 -1.119 1.00 40.06 100 SER A CA 1
ATOM 686 C C . SER A 1 100 ? 6.790 -33.891 -1.305 1.00 40.06 100 SER A C 1
ATOM 688 O O . SER A 1 100 ? 7.594 -33.920 -2.231 1.00 40.06 100 SER A O 1
ATOM 690 N N . GLY A 1 101 ? 6.798 -32.895 -0.411 1.00 37.00 101 GLY A N 1
ATOM 691 C CA . GLY A 1 101 ? 7.804 -31.829 -0.474 1.00 37.00 101 GLY A CA 1
ATOM 692 C C . GLY A 1 101 ? 7.609 -30.648 0.474 1.00 37.00 101 GLY A C 1
ATOM 693 O O . GLY A 1 101 ? 7.787 -29.513 0.058 1.00 37.00 101 GLY A O 1
ATOM 694 N N . GLN A 1 102 ? 7.249 -30.882 1.741 1.00 37.56 102 GLN A N 1
ATOM 695 C CA . GLN A 1 102 ? 7.314 -29.839 2.772 1.00 37.56 102 GLN A CA 1
ATOM 696 C C . GLN A 1 102 ? 8.777 -29.534 3.133 1.00 37.56 102 GLN A C 1
ATOM 698 O O . GLN A 1 102 ? 9.495 -30.395 3.651 1.00 37.56 102 GLN A O 1
ATOM 703 N N . ALA A 1 103 ? 9.210 -28.292 2.902 1.00 43.72 103 ALA A N 1
ATOM 704 C CA . ALA A 1 103 ? 10.494 -27.769 3.354 1.00 43.72 103 ALA A CA 1
ATOM 705 C C . ALA A 1 103 ? 10.344 -26.991 4.679 1.00 43.72 103 ALA A C 1
ATOM 707 O O . ALA A 1 103 ? 9.651 -25.985 4.776 1.00 43.72 103 ALA A O 1
ATOM 708 N N . LYS A 1 104 ? 11.018 -27.529 5.700 1.00 36.59 104 LYS A N 1
ATOM 709 C CA . LYS A 1 104 ? 11.430 -26.989 7.011 1.00 36.59 104 LYS A CA 1
ATOM 710 C C . LYS A 1 104 ? 11.187 -25.488 7.293 1.00 36.59 104 LYS A C 1
ATOM 712 O O . LYS A 1 104 ? 12.017 -24.653 6.943 1.00 36.59 104 LYS A O 1
ATOM 717 N N . ARG A 1 105 ? 10.184 -25.192 8.131 1.00 41.19 105 ARG A N 1
ATOM 718 C CA . ARG A 1 105 ? 10.160 -24.007 9.015 1.00 41.19 105 ARG A CA 1
ATOM 719 C C . ARG A 1 105 ? 10.951 -24.288 10.303 1.00 41.19 105 ARG A C 1
ATOM 721 O O . ARG A 1 105 ? 10.880 -25.388 10.855 1.00 41.19 105 ARG A O 1
ATOM 728 N N . LYS A 1 106 ? 11.733 -23.303 10.759 1.00 43.19 106 LYS A N 1
ATOM 729 C CA . LYS A 1 106 ? 12.455 -23.313 12.043 1.00 43.19 106 LYS A CA 1
ATOM 730 C C . LYS A 1 106 ? 11.460 -23.136 13.197 1.00 43.19 106 LYS A C 1
ATOM 732 O O . LYS A 1 106 ? 10.570 -22.302 13.142 1.00 43.19 106 LYS A O 1
ATOM 737 N N . THR A 1 107 ? 11.637 -23.957 14.222 1.00 39.69 107 THR A N 1
ATOM 738 C CA . THR A 1 107 ? 10.823 -24.103 15.435 1.00 39.69 107 THR A CA 1
ATOM 739 C C . THR A 1 107 ? 11.129 -23.040 16.494 1.00 39.69 107 THR A C 1
ATOM 741 O O . THR A 1 107 ? 12.267 -22.975 16.964 1.00 39.69 107 THR A O 1
ATOM 744 N N . GLY A 1 108 ? 10.106 -22.295 16.928 1.00 43.72 108 GLY A N 1
ATOM 745 C CA . GLY A 1 108 ? 10.027 -21.683 18.263 1.00 43.72 108 GLY A CA 1
ATOM 746 C C . GLY A 1 108 ? 9.674 -22.721 19.351 1.00 43.72 108 GLY A C 1
ATOM 747 O O . GLY A 1 108 ? 9.384 -23.877 19.019 1.00 43.72 108 GLY A O 1
ATOM 748 N N . PRO A 1 109 ? 9.757 -22.374 20.650 1.00 49.56 109 PRO A N 1
ATOM 749 C CA . PRO A 1 109 ? 9.735 -23.341 21.746 1.00 49.56 109 PRO A CA 1
ATOM 750 C C . PRO A 1 109 ? 8.382 -24.051 21.898 1.00 49.56 109 PRO A C 1
ATOM 752 O O . PRO A 1 109 ? 7.325 -23.441 22.025 1.00 49.56 109 PRO A O 1
ATOM 755 N N . ALA A 1 110 ? 8.453 -25.382 21.902 1.00 38.41 110 ALA A N 1
ATOM 756 C CA . ALA A 1 110 ? 7.323 -26.294 21.937 1.00 38.41 110 ALA A CA 1
ATOM 757 C C . ALA A 1 110 ? 6.585 -26.301 23.288 1.00 38.41 110 ALA A C 1
ATOM 759 O O . ALA A 1 110 ? 7.168 -26.558 24.344 1.00 38.41 110 ALA A O 1
ATOM 760 N N . LYS A 1 111 ? 5.264 -26.127 23.208 1.00 45.78 111 LYS A N 1
ATOM 761 C CA . LYS A 1 111 ? 4.268 -26.485 24.226 1.00 45.78 111 LYS A CA 1
ATOM 762 C C . LYS A 1 111 ? 4.391 -27.988 24.566 1.00 45.78 111 LYS A C 1
ATOM 764 O O . LYS A 1 111 ? 4.541 -28.797 23.647 1.00 45.78 111 LYS A O 1
ATOM 769 N N . PRO A 1 112 ? 4.357 -28.402 25.847 1.00 50.53 112 PRO A N 1
ATOM 770 C CA . PRO A 1 112 ? 4.523 -29.807 26.214 1.00 50.53 112 PRO A CA 1
ATOM 771 C C . PRO A 1 112 ? 3.363 -30.678 25.688 1.00 50.53 112 PRO A C 1
ATOM 773 O O . PRO A 1 112 ? 2.210 -30.240 25.707 1.00 50.53 112 PRO A O 1
ATOM 776 N N . PRO A 1 113 ? 3.640 -31.915 25.230 1.00 45.34 113 PRO A N 1
ATOM 777 C CA . PRO A 1 113 ? 2.637 -32.776 24.615 1.00 45.34 113 PRO A CA 1
ATOM 778 C C . PRO A 1 113 ? 1.618 -33.287 25.640 1.00 45.34 113 PRO A C 1
ATOM 780 O O . PRO A 1 113 ? 1.972 -33.879 26.664 1.00 45.34 113 PRO A O 1
ATOM 783 N N . ALA A 1 114 ? 0.336 -33.106 25.318 1.00 42.00 114 ALA A N 1
ATOM 784 C CA . ALA A 1 114 ? -0.766 -33.756 26.008 1.00 42.00 114 ALA A CA 1
ATOM 785 C C . ALA A 1 114 ? -0.630 -35.279 25.856 1.00 42.00 114 ALA A C 1
ATOM 787 O O . ALA A 1 114 ? -0.629 -35.826 24.755 1.00 42.00 114 ALA A O 1
ATOM 788 N N . THR A 1 115 ? -0.478 -35.959 26.988 1.00 44.06 115 THR A N 1
ATOM 789 C CA . THR A 1 115 ? -0.460 -37.418 27.072 1.00 44.06 115 THR A CA 1
ATOM 790 C C . THR A 1 115 ? -1.887 -37.930 26.895 1.00 44.06 115 THR A C 1
ATOM 792 O O . THR A 1 115 ? -2.722 -37.765 27.782 1.00 44.06 115 THR A O 1
ATOM 795 N N . THR A 1 116 ? -2.173 -38.557 25.757 1.00 44.88 116 THR A N 1
ATOM 796 C CA . THR A 1 116 ? -3.378 -39.362 25.538 1.00 44.88 116 THR A CA 1
ATOM 797 C C . THR A 1 116 ? -3.266 -40.638 26.370 1.00 44.88 116 THR A C 1
ATOM 799 O O . THR A 1 116 ? -2.547 -41.571 26.017 1.00 44.88 116 THR A O 1
ATOM 802 N N . ALA A 1 117 ? -3.949 -40.661 27.513 1.00 42.16 117 ALA A N 1
ATOM 803 C CA . ALA A 1 117 ? -4.201 -41.872 28.281 1.00 42.16 117 ALA A CA 1
ATOM 804 C C . ALA A 1 117 ? -5.635 -42.335 27.999 1.00 42.16 117 ALA A C 1
ATOM 806 O O . ALA A 1 117 ? -6.594 -41.629 28.311 1.00 42.16 117 ALA A O 1
ATOM 807 N N . ASP A 1 118 ? -5.765 -43.520 27.401 1.00 41.53 118 ASP A N 1
ATOM 808 C CA . ASP A 1 118 ? -7.040 -44.214 27.217 1.00 41.53 118 ASP A CA 1
ATOM 809 C C . ASP A 1 118 ? -7.757 -44.420 28.566 1.00 41.53 118 ASP A C 1
ATOM 811 O O . ASP A 1 118 ? -7.137 -44.911 29.519 1.00 41.53 118 ASP A O 1
ATOM 815 N N . PRO A 1 119 ? -9.068 -44.132 28.679 1.00 45.22 119 PRO A N 1
ATOM 816 C CA . PRO A 1 119 ? -9.820 -44.476 29.873 1.00 45.22 119 PRO A CA 1
ATOM 817 C C . PRO A 1 119 ? -10.341 -45.925 29.799 1.00 45.22 119 PRO A C 1
ATOM 819 O O . PRO A 1 119 ? -10.914 -46.342 28.787 1.00 45.22 119 PRO A O 1
ATOM 822 N N . PRO A 1 120 ? -10.207 -46.717 30.880 1.00 53.22 120 PRO A N 1
ATOM 823 C CA . PRO A 1 120 ? -10.788 -48.045 30.948 1.00 53.22 120 PRO A CA 1
ATOM 824 C C . PRO A 1 120 ? -12.304 -47.970 31.177 1.00 53.22 120 PRO A C 1
ATOM 826 O O . PRO A 1 120 ? -12.792 -47.421 32.161 1.00 53.22 120 PRO A O 1
ATOM 829 N N . TRP A 1 121 ? -13.029 -48.579 30.244 1.00 53.91 121 TRP A N 1
ATOM 830 C CA . TRP A 1 121 ? -14.304 -49.282 30.394 1.00 53.91 121 TRP A CA 1
ATOM 831 C C . TRP A 1 121 ? -14.705 -49.624 31.849 1.00 53.91 121 TRP A C 1
ATOM 833 O O . TRP A 1 121 ? -14.431 -50.706 32.355 1.00 53.91 121 TRP A O 1
ATOM 843 N N . PHE A 1 122 ? -15.470 -48.749 32.501 1.00 41.03 122 PHE A N 1
ATOM 844 C CA . PHE A 1 122 ? -16.353 -49.149 33.596 1.00 41.03 122 PHE A CA 1
ATOM 845 C C . PHE A 1 122 ? -17.762 -48.616 33.350 1.00 41.03 122 PHE A C 1
ATOM 847 O O . PHE A 1 122 ? -18.053 -47.428 33.434 1.00 41.03 122 PHE A O 1
ATOM 854 N N . THR A 1 123 ? -18.650 -49.559 33.058 1.00 52.62 123 THR A N 1
ATOM 855 C CA . THR A 1 123 ? -20.094 -49.482 33.263 1.00 52.62 123 THR A CA 1
ATOM 856 C C . THR A 1 123 ? -20.428 -48.964 34.660 1.00 52.62 123 THR A C 1
ATOM 858 O O . THR A 1 123 ? -20.190 -49.676 35.633 1.00 52.62 123 THR A O 1
ATOM 861 N N . VAL A 1 124 ? -21.090 -47.807 34.745 1.00 43.38 124 VAL A N 1
ATOM 862 C CA . VAL A 1 124 ? -22.071 -47.513 35.798 1.00 43.38 124 VAL A CA 1
ATOM 863 C C . VAL A 1 124 ? -23.232 -46.743 35.175 1.00 43.38 124 VAL A C 1
ATOM 865 O O . VAL A 1 124 ? -23.153 -45.554 34.881 1.00 43.38 124 VAL A O 1
ATOM 868 N N . SER A 1 125 ? -24.331 -47.459 34.968 1.00 51.25 125 SER A N 1
ATOM 869 C CA . SER A 1 125 ? -25.652 -46.891 34.747 1.00 51.25 125 SER A CA 1
ATOM 870 C C . SER A 1 125 ? -26.040 -46.028 35.949 1.00 51.25 125 SER A C 1
ATOM 872 O O . SER A 1 125 ? -26.110 -46.542 37.064 1.00 51.25 125 SER A O 1
ATOM 874 N N . GLY A 1 126 ? -26.337 -44.747 35.723 1.00 45.34 126 GLY A N 1
ATOM 875 C CA . GLY A 1 126 ? -27.008 -43.907 36.719 1.00 45.34 126 GLY A CA 1
ATOM 876 C C . GLY A 1 126 ? -26.421 -42.514 36.905 1.00 45.34 126 GLY A C 1
ATOM 877 O O . GLY A 1 126 ? -25.978 -42.202 38.000 1.00 45.34 126 GLY A O 1
ATOM 878 N N . LEU A 1 127 ? -26.465 -41.653 35.880 1.00 41.88 127 LEU A N 1
ATOM 879 C CA . LEU A 1 127 ? -26.346 -40.200 36.087 1.00 41.88 127 LEU A CA 1
ATOM 880 C C . LEU A 1 127 ? -26.970 -39.356 34.956 1.00 41.88 127 LEU A C 1
ATOM 882 O O . LEU A 1 127 ? -26.515 -38.262 34.653 1.00 41.88 127 LEU A O 1
ATOM 886 N N . SER A 1 128 ? -28.041 -39.832 34.318 1.00 46.47 128 SER A N 1
ATOM 887 C CA . SER A 1 128 ? -28.689 -39.116 33.200 1.00 46.47 128 SER A CA 1
ATOM 888 C C . SER A 1 128 ? -29.640 -37.985 33.628 1.00 46.47 128 SER A C 1
ATOM 890 O O . SER A 1 128 ? -30.333 -37.430 32.785 1.00 46.47 128 SER A O 1
ATOM 892 N N . LEU A 1 129 ? -29.690 -37.629 34.918 1.00 45.09 129 LEU A N 1
ATOM 893 C CA . LEU A 1 129 ? -30.570 -36.572 35.446 1.00 45.09 129 LEU A CA 1
ATOM 894 C C . LEU A 1 129 ? -29.834 -35.315 35.943 1.00 45.09 129 LEU A C 1
ATOM 896 O O . LEU A 1 129 ? -30.487 -34.306 36.170 1.00 45.09 129 LEU A O 1
ATOM 900 N N . PHE A 1 130 ? -28.500 -35.330 36.056 1.00 44.69 130 PHE A N 1
ATOM 901 C CA . PHE A 1 130 ? -27.726 -34.144 36.467 1.00 44.69 130 PHE A CA 1
ATOM 902 C C . PHE A 1 130 ? -27.116 -33.370 35.289 1.00 44.69 130 PHE A C 1
ATOM 904 O O . PHE A 1 130 ? -27.014 -32.150 35.363 1.00 44.69 130 PHE A O 1
ATOM 911 N N . ALA A 1 131 ? -26.805 -34.032 34.169 1.00 46.59 131 ALA A N 1
ATOM 912 C CA . ALA A 1 131 ? -26.286 -33.356 32.974 1.00 46.59 131 ALA A CA 1
ATOM 913 C C . ALA A 1 131 ? -27.324 -32.419 32.318 1.00 46.59 131 ALA A C 1
ATOM 915 O O . ALA A 1 131 ? -26.975 -31.338 31.857 1.00 46.59 131 ALA A O 1
ATOM 916 N N . GLY A 1 132 ? -28.612 -32.786 32.346 1.00 43.53 132 GLY A N 1
ATOM 917 C CA . GLY A 1 132 ? -29.689 -31.935 31.823 1.00 43.53 132 GLY A CA 1
ATOM 918 C C . GLY A 1 132 ? -29.973 -30.697 32.681 1.00 43.53 132 GLY A C 1
ATOM 919 O O . GLY A 1 132 ? -30.351 -29.663 32.148 1.00 43.53 132 GLY A O 1
ATOM 920 N N . VAL A 1 133 ? -29.751 -30.769 33.998 1.00 49.16 133 VAL A N 1
ATOM 921 C CA . VAL A 1 133 ? -29.980 -29.636 34.911 1.00 49.16 133 VAL A CA 1
ATOM 922 C C . VAL A 1 133 ? -28.830 -28.630 34.844 1.00 49.16 133 VAL A C 1
ATOM 924 O O . VAL A 1 133 ? -29.086 -27.434 34.864 1.00 49.16 133 VAL A O 1
ATOM 927 N N . VAL A 1 134 ? -27.580 -29.078 34.676 1.00 52.09 134 VAL A N 1
ATOM 928 C CA . VAL A 1 134 ? -26.444 -28.162 34.466 1.00 52.09 134 VAL A CA 1
ATOM 929 C C . VAL A 1 134 ? -26.546 -27.464 33.107 1.00 52.09 134 VAL A C 1
ATOM 931 O O . VAL A 1 134 ? -26.350 -26.258 33.049 1.00 52.09 134 VAL A O 1
ATOM 934 N N . ALA A 1 135 ? -26.955 -28.164 32.042 1.00 51.19 135 ALA A N 1
ATOM 935 C CA . ALA A 1 135 ? -27.181 -27.530 30.741 1.00 51.19 135 ALA A CA 1
ATOM 936 C C . ALA A 1 135 ? -28.303 -26.475 30.790 1.00 51.19 135 ALA A C 1
ATOM 938 O O . ALA A 1 135 ? -28.139 -25.398 30.236 1.00 51.19 135 ALA A O 1
ATOM 939 N N . VAL A 1 136 ? -29.408 -26.726 31.504 1.00 52.16 136 VAL A N 1
ATOM 940 C CA . VAL A 1 136 ? -30.506 -25.749 31.652 1.00 52.16 136 VAL A CA 1
ATOM 941 C C . VAL A 1 136 ? -30.152 -24.595 32.600 1.00 52.16 136 VAL A C 1
ATOM 943 O O . VAL A 1 136 ? -30.670 -23.502 32.419 1.00 52.16 136 VAL A O 1
ATOM 946 N N . ILE A 1 137 ? -29.260 -24.786 33.578 1.00 53.19 137 ILE A N 1
ATOM 947 C CA . ILE A 1 137 ? -28.784 -23.691 34.444 1.00 53.19 137 ILE A CA 1
ATOM 948 C C . ILE A 1 137 ? -27.745 -22.824 33.721 1.00 53.19 137 ILE A C 1
ATOM 950 O O . ILE A 1 137 ? -27.796 -21.607 33.853 1.00 53.19 137 ILE A O 1
ATOM 954 N N . VAL A 1 138 ? -26.858 -23.414 32.912 1.00 51.84 138 VAL A N 1
ATOM 955 C CA . VAL A 1 138 ? -25.900 -22.653 32.092 1.00 51.84 138 VAL A CA 1
ATOM 956 C C . VAL A 1 138 ? -26.621 -21.921 30.952 1.00 51.84 138 VAL A C 1
ATOM 958 O O . VAL A 1 138 ? -26.395 -20.733 30.776 1.00 51.84 138 VAL A O 1
ATOM 961 N N . LEU A 1 139 ? -27.574 -22.555 30.254 1.00 50.75 139 LEU A N 1
ATOM 962 C CA . LEU A 1 139 ? -28.391 -21.868 29.236 1.00 50.75 139 LEU A CA 1
ATOM 963 C C . LEU A 1 139 ? -29.437 -20.908 29.831 1.00 50.75 139 LEU A C 1
ATOM 965 O O . LEU A 1 139 ? -29.791 -19.924 29.195 1.00 50.75 139 LEU A O 1
ATOM 969 N N . GLY A 1 140 ? -29.961 -21.180 31.029 1.00 45.81 140 GLY A N 1
ATOM 970 C CA . GLY A 1 140 ? -30.982 -20.347 31.675 1.00 45.81 140 GLY A CA 1
ATOM 971 C C . GLY A 1 140 ? -30.419 -19.143 32.433 1.00 45.81 140 GLY A C 1
ATOM 972 O O . GLY A 1 140 ? -31.112 -18.135 32.547 1.00 45.81 140 GLY A O 1
ATOM 973 N N . GLY A 1 141 ? -29.180 -19.233 32.930 1.00 48.34 141 GLY A N 1
ATOM 974 C CA . GLY A 1 141 ? -28.487 -18.135 33.611 1.00 48.34 141 GLY A CA 1
ATOM 975 C C . GLY A 1 141 ? -28.060 -17.017 32.661 1.00 48.34 141 GLY A C 1
ATOM 976 O O . GLY A 1 141 ? -28.205 -15.853 33.010 1.00 48.34 141 GLY A O 1
ATOM 977 N N . VAL A 1 142 ? -27.640 -17.365 31.441 1.00 53.06 142 VAL A N 1
ATOM 978 C CA . VAL A 1 142 ? -27.231 -16.391 30.412 1.00 53.06 142 VAL A CA 1
ATOM 979 C C . VAL A 1 142 ? -28.417 -15.557 29.908 1.00 53.06 142 VAL A C 1
ATOM 981 O O . VAL A 1 142 ? -28.258 -14.392 29.582 1.00 53.06 142 VAL A O 1
ATOM 984 N N . ILE A 1 143 ? -29.640 -16.101 29.907 1.00 52.94 143 ILE A N 1
ATOM 985 C CA . ILE A 1 143 ? -30.821 -15.387 29.382 1.00 52.94 143 ILE A CA 1
ATOM 986 C C . ILE A 1 143 ? -31.375 -14.349 30.380 1.00 52.94 143 ILE A C 1
ATOM 988 O O . ILE A 1 143 ? -32.033 -13.398 29.968 1.00 52.94 143 ILE A O 1
ATOM 992 N N . TRP A 1 144 ? -31.128 -14.499 31.687 1.00 49.06 144 TRP A N 1
ATOM 993 C CA . TRP A 1 144 ? -31.665 -13.580 32.706 1.00 49.06 144 TRP A CA 1
ATOM 994 C C . TRP A 1 144 ? -30.747 -12.400 33.048 1.00 49.06 144 TRP A C 1
ATOM 996 O O . TRP A 1 144 ? -31.229 -11.454 33.661 1.00 49.06 144 TRP A O 1
ATOM 1006 N N . SER A 1 145 ? -29.471 -12.411 32.650 1.00 55.06 145 SER A N 1
ATOM 1007 C CA . SER A 1 145 ? -28.560 -11.275 32.870 1.00 55.06 145 SER A CA 1
ATOM 1008 C C . SER A 1 145 ? -28.663 -10.177 31.807 1.00 55.06 145 SER A C 1
ATOM 1010 O O . SER A 1 145 ? -28.129 -9.099 32.015 1.00 55.06 145 SER A O 1
ATOM 1012 N N . ILE A 1 146 ? -29.349 -10.422 30.687 1.00 56.38 146 ILE A N 1
ATOM 1013 C CA . ILE A 1 146 ? -29.369 -9.500 29.535 1.00 56.38 146 ILE A CA 1
ATOM 1014 C C . ILE A 1 146 ? -30.335 -8.315 29.747 1.00 56.38 146 ILE A C 1
ATOM 1016 O O . ILE A 1 146 ? -30.227 -7.299 29.074 1.00 56.38 146 ILE A O 1
ATOM 1020 N N . VAL A 1 147 ? -31.289 -8.417 30.680 1.00 62.69 147 VAL A N 1
ATOM 1021 C CA . VAL A 1 147 ? -32.425 -7.472 30.761 1.00 62.69 147 VAL A CA 1
ATOM 1022 C C . VAL A 1 147 ? -32.131 -6.223 31.612 1.00 62.69 147 VAL A C 1
ATOM 1024 O O . VAL A 1 147 ? -32.906 -5.278 31.558 1.00 62.69 147 VAL A O 1
ATOM 1027 N N . ASP A 1 148 ? -31.017 -6.185 32.349 1.00 77.06 148 ASP A N 1
ATOM 1028 C CA . ASP A 1 148 ? -30.655 -5.058 33.231 1.00 77.06 148 ASP A CA 1
ATOM 1029 C C . ASP A 1 148 ? -29.187 -4.608 33.051 1.00 77.06 148 ASP A C 1
ATOM 1031 O O . ASP A 1 148 ? -28.583 -4.113 33.999 1.00 77.06 148 ASP A O 1
ATOM 1035 N N . GLN A 1 149 ? -28.584 -4.802 31.870 1.00 85.94 149 GLN A N 1
ATOM 1036 C CA . GLN A 1 149 ? -27.220 -4.311 31.633 1.00 85.94 149 GLN A CA 1
ATOM 1037 C C . GLN A 1 149 ? -27.190 -2.784 31.560 1.00 85.94 149 GLN A C 1
ATOM 1039 O O . GLN A 1 149 ? -28.008 -2.162 30.877 1.00 85.94 149 GLN A O 1
ATOM 1044 N N . GLU A 1 150 ? -26.239 -2.177 32.264 1.00 93.56 150 GLU A N 1
ATOM 1045 C CA . GLU A 1 150 ? -25.942 -0.751 32.122 1.00 93.56 150 GLU A CA 1
ATOM 1046 C C . GLU A 1 150 ? -25.176 -0.519 30.797 1.00 93.56 150 GLU A C 1
ATOM 1048 O O . GLU A 1 150 ? -24.448 -1.406 30.343 1.00 93.56 150 GLU A O 1
ATOM 1053 N N . PRO A 1 151 ? -25.337 0.631 30.117 1.00 95.00 151 PRO A N 1
ATOM 1054 C CA . PRO A 1 151 ? -24.668 0.881 28.835 1.00 95.00 151 PRO A CA 1
ATOM 1055 C C . PRO A 1 151 ? -23.138 0.790 28.935 1.00 95.00 151 PRO A C 1
ATOM 1057 O O . PRO A 1 151 ? -22.485 0.347 27.993 1.00 95.00 151 PRO A O 1
ATOM 1060 N N . GLU A 1 152 ? -22.567 1.156 30.082 1.00 97.12 152 GLU A N 1
ATOM 1061 C CA . GLU A 1 152 ? -21.145 1.020 30.387 1.00 97.12 152 GLU A CA 1
ATOM 1062 C C . GLU A 1 152 ? -20.692 -0.448 30.414 1.00 97.12 152 GLU A C 1
ATOM 1064 O O . GLU A 1 152 ? -19.571 -0.743 30.007 1.00 97.12 152 GLU A O 1
ATOM 1069 N N . GLU A 1 153 ? -21.556 -1.379 30.837 1.00 96.19 153 GLU A N 1
ATOM 1070 C CA . GLU A 1 153 ? -21.254 -2.817 30.842 1.00 96.19 153 GLU A CA 1
ATOM 1071 C C . GLU A 1 153 ? -21.202 -3.386 29.420 1.00 96.19 153 GLU A C 1
ATOM 1073 O O . GLU A 1 153 ? -20.350 -4.224 29.133 1.00 96.19 153 GLU A O 1
ATOM 1078 N N . VAL A 1 154 ? -22.064 -2.908 28.513 1.00 96.31 154 VAL A N 1
ATOM 1079 C CA . VAL A 1 154 ? -22.025 -3.301 27.091 1.00 96.31 154 VAL A CA 1
ATOM 1080 C C . VAL A 1 154 ? -20.769 -2.764 26.408 1.00 96.31 154 VAL A C 1
ATOM 1082 O O . VAL A 1 154 ? -20.139 -3.477 25.631 1.00 96.31 154 VAL A O 1
ATOM 1085 N N . VAL A 1 155 ? -20.374 -1.527 26.722 1.00 97.31 155 VAL A N 1
ATOM 1086 C CA . VAL A 1 155 ? -19.111 -0.954 26.238 1.00 97.31 155 VAL A CA 1
ATOM 1087 C C . VAL A 1 155 ? -17.923 -1.757 26.770 1.00 97.31 155 VAL A C 1
ATOM 1089 O O . VAL A 1 155 ? -17.059 -2.129 25.986 1.00 97.31 155 VAL A O 1
ATOM 1092 N N . ALA A 1 156 ? -17.893 -2.084 28.065 1.00 98.19 156 ALA A N 1
ATOM 1093 C CA . ALA A 1 156 ? -16.828 -2.900 28.649 1.00 98.19 156 ALA A CA 1
ATOM 1094 C C . ALA A 1 156 ? -16.714 -4.273 27.970 1.00 98.19 156 ALA A C 1
ATOM 1096 O O . ALA A 1 156 ? -15.629 -4.643 27.533 1.00 98.19 156 ALA A O 1
ATOM 1097 N N . ALA A 1 157 ? -17.837 -4.981 27.807 1.00 97.50 157 ALA A N 1
ATOM 1098 C CA . ALA A 1 157 ? -17.869 -6.293 27.161 1.00 97.50 157 ALA A CA 1
ATOM 1099 C C . ALA A 1 157 ? -17.363 -6.251 25.709 1.00 97.50 157 ALA A C 1
ATOM 1101 O O . ALA A 1 157 ? -16.639 -7.144 25.281 1.00 97.50 157 ALA A O 1
ATOM 1102 N N . PHE A 1 158 ? -17.685 -5.189 24.969 1.00 97.62 158 PHE A N 1
ATOM 1103 C CA . PHE A 1 158 ? -17.168 -4.978 23.620 1.00 97.62 158 PHE A CA 1
ATOM 1104 C C . PHE A 1 158 ? -15.647 -4.808 23.580 1.00 97.62 158 PHE A C 1
ATOM 1106 O O . PHE A 1 158 ? -14.993 -5.444 22.758 1.00 97.62 158 PHE A O 1
ATOM 1113 N N . PHE A 1 159 ? -15.077 -3.975 24.455 1.00 98.25 159 PHE A N 1
ATOM 1114 C CA . PHE A 1 159 ? -13.625 -3.790 24.504 1.00 98.25 159 PHE A CA 1
ATOM 1115 C C . PHE A 1 159 ? -12.897 -5.052 24.979 1.00 98.25 159 PHE A C 1
ATOM 1117 O O . PHE A 1 159 ? -11.849 -5.371 24.424 1.00 98.25 159 PHE A O 1
ATOM 1124 N N . ASP A 1 160 ? -13.465 -5.788 25.939 1.00 97.94 160 ASP A N 1
ATOM 1125 C CA . ASP A 1 160 ? -12.939 -7.089 26.367 1.00 97.94 160 ASP A CA 1
ATOM 1126 C C . ASP A 1 160 ? -12.926 -8.082 25.189 1.00 97.94 160 ASP A C 1
ATOM 1128 O O . ASP A 1 160 ? -11.917 -8.741 24.947 1.00 97.94 160 ASP A O 1
ATOM 1132 N N . ALA A 1 161 ? -14.007 -8.142 24.401 1.00 98.00 161 ALA A N 1
ATOM 1133 C CA . ALA A 1 161 ? -14.088 -9.009 23.225 1.00 98.00 161 ALA A CA 1
ATOM 1134 C C . ALA A 1 161 ? -13.066 -8.634 22.139 1.00 98.00 161 ALA A C 1
ATOM 1136 O O . ALA A 1 161 ? -12.435 -9.522 21.569 1.00 98.00 161 ALA A O 1
ATOM 1137 N N . ILE A 1 162 ? -12.861 -7.336 21.874 1.00 97.62 162 ILE A N 1
ATOM 1138 C CA . ILE A 1 162 ? -11.811 -6.876 20.951 1.00 97.62 162 ILE A CA 1
ATOM 1139 C C . ILE A 1 162 ? -10.441 -7.300 21.475 1.00 97.62 162 ILE A C 1
ATOM 1141 O O . ILE A 1 162 ? -9.686 -7.919 20.737 1.00 97.62 162 ILE A O 1
ATOM 1145 N N . HIS A 1 163 ? -10.134 -7.002 22.737 1.00 96.31 163 HIS A N 1
ATOM 1146 C CA . HIS A 1 163 ? -8.847 -7.330 23.347 1.00 96.31 163 HIS A CA 1
ATOM 1147 C C . HIS A 1 163 ? -8.558 -8.843 23.323 1.00 96.31 163 HIS A C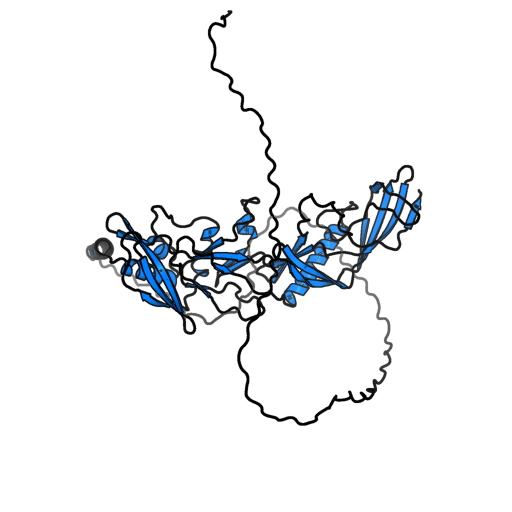 1
ATOM 1149 O O . HIS A 1 163 ? -7.417 -9.262 23.148 1.00 96.31 163 HIS A O 1
ATOM 1155 N N . ASP A 1 164 ? -9.587 -9.683 23.456 1.00 96.75 164 ASP A N 1
ATOM 1156 C CA . ASP A 1 164 ? -9.473 -11.143 23.340 1.00 96.75 164 ASP A CA 1
ATOM 1157 C C . ASP A 1 164 ? -9.424 -11.648 21.878 1.00 96.75 164 ASP A C 1
ATOM 1159 O O . ASP A 1 164 ? -9.286 -12.853 21.636 1.00 96.75 164 ASP A O 1
ATOM 1163 N N . GLY A 1 165 ? -9.540 -10.753 20.892 1.00 96.81 165 GLY A N 1
ATOM 1164 C CA . GLY A 1 165 ? -9.597 -11.073 19.466 1.00 96.81 165 GLY A CA 1
ATOM 1165 C C . GLY A 1 165 ? -10.895 -11.770 19.034 1.00 96.81 165 GLY A C 1
ATOM 1166 O O . GLY A 1 165 ? -10.943 -12.362 17.952 1.00 96.81 165 GLY A O 1
ATOM 1167 N N . ASP A 1 166 ? -11.950 -11.733 19.855 1.00 98.06 166 ASP A N 1
ATOM 1168 C CA . ASP A 1 166 ? -13.259 -12.326 19.561 1.00 98.06 166 ASP A CA 1
ATOM 1169 C C . ASP A 1 166 ? -14.138 -11.341 18.776 1.00 98.06 166 ASP A C 1
ATOM 1171 O O . ASP A 1 166 ? -15.011 -10.649 19.305 1.00 98.06 166 ASP A O 1
ATOM 1175 N N . VAL A 1 167 ? -13.880 -11.272 17.467 1.00 97.25 167 VAL A N 1
ATOM 1176 C CA . VAL A 1 167 ? -14.595 -10.380 16.541 1.00 97.25 167 VAL A CA 1
ATOM 1177 C C . VAL A 1 167 ? -16.100 -10.657 16.512 1.00 97.25 167 VAL A C 1
ATOM 1179 O O . VAL A 1 167 ? -16.888 -9.714 16.446 1.00 97.25 167 VAL A O 1
ATOM 1182 N N . ASP A 1 168 ? -16.518 -11.924 16.564 1.00 96.94 168 ASP A N 1
ATOM 1183 C CA . ASP A 1 168 ? -17.939 -12.285 16.504 1.00 96.94 168 ASP A CA 1
ATOM 1184 C C . ASP A 1 168 ? -18.680 -11.790 17.756 1.00 96.94 168 ASP A C 1
ATOM 1186 O O . ASP A 1 168 ? -19.775 -11.227 17.642 1.00 96.94 168 ASP A O 1
ATOM 1190 N N . GLU A 1 169 ? -18.076 -11.949 18.939 1.00 97.38 169 GLU A N 1
ATOM 1191 C CA . GLU A 1 169 ? -18.628 -11.420 20.189 1.00 97.38 169 GLU A CA 1
ATOM 1192 C C . GLU A 1 169 ? -18.641 -9.885 20.184 1.00 97.38 169 GLU A C 1
ATOM 1194 O O . GLU A 1 169 ? -19.682 -9.286 20.466 1.00 97.38 169 GLU A O 1
ATOM 1199 N N . ALA A 1 170 ? -17.549 -9.231 19.771 1.00 97.19 170 ALA A N 1
ATOM 1200 C CA . ALA A 1 170 ? -17.479 -7.771 19.681 1.00 97.19 170 ALA A CA 1
ATOM 1201 C C . ALA A 1 170 ? -18.583 -7.203 18.767 1.00 97.19 170 ALA A C 1
ATOM 1203 O O . ALA A 1 170 ? -19.323 -6.292 19.149 1.00 97.19 170 ALA A O 1
ATOM 1204 N N . LEU A 1 171 ? -18.765 -7.779 17.574 1.00 96.19 171 LEU A N 1
ATOM 1205 C CA . LEU A 1 171 ? -19.807 -7.357 16.633 1.00 96.19 171 LEU A CA 1
ATOM 1206 C C . LEU A 1 171 ? -21.227 -7.630 17.145 1.00 96.19 171 LEU A C 1
ATOM 1208 O O . LEU A 1 171 ? -22.158 -6.935 16.734 1.00 96.19 171 LEU A O 1
ATOM 1212 N N . SER A 1 172 ? -21.411 -8.586 18.060 1.00 95.25 172 SER A N 1
ATOM 1213 C CA . SER A 1 172 ? -22.718 -8.875 18.664 1.00 95.25 172 SER A CA 1
ATOM 1214 C C . SER A 1 172 ? -23.255 -7.719 19.520 1.00 95.25 172 SER A C 1
ATOM 1216 O O . SER A 1 172 ? -24.472 -7.560 19.653 1.00 95.25 172 SER A O 1
ATOM 1218 N N . HIS A 1 173 ? -22.362 -6.870 20.040 1.00 95.69 173 HIS A N 1
ATOM 1219 C CA . HIS A 1 173 ? -22.712 -5.669 20.797 1.00 95.69 173 HIS A CA 1
ATOM 1220 C C . HIS A 1 173 ? -23.061 -4.472 19.901 1.00 95.69 173 HIS A C 1
ATOM 1222 O O . HIS A 1 173 ? -23.601 -3.474 20.386 1.00 95.69 173 HIS A O 1
ATOM 1228 N N . VAL A 1 174 ? -22.791 -4.546 18.594 1.00 95.19 174 VAL A N 1
ATOM 1229 C CA . VAL A 1 174 ? -23.038 -3.456 17.641 1.00 95.19 174 VAL A CA 1
ATOM 1230 C C . VAL A 1 174 ? -24.488 -3.469 17.159 1.00 95.19 174 VAL A C 1
ATOM 1232 O O . VAL A 1 174 ? -25.057 -4.504 16.811 1.00 95.19 174 VAL A O 1
ATOM 1235 N N . SER A 1 175 ? -25.115 -2.293 17.107 1.00 92.31 175 SER A N 1
ATOM 1236 C CA . SER A 1 175 ? -26.500 -2.163 16.665 1.00 92.31 175 SER A CA 1
ATOM 1237 C C . SER A 1 175 ? -26.647 -2.492 15.178 1.00 92.31 175 SER A C 1
ATOM 1239 O O . SER A 1 175 ? -26.227 -1.739 14.297 1.00 92.31 175 SER A O 1
ATOM 1241 N N . GLY A 1 176 ? -27.375 -3.569 14.881 1.00 87.62 176 GLY A N 1
ATOM 1242 C CA . GLY A 1 176 ? -27.838 -3.862 13.521 1.00 87.62 176 GLY A CA 1
ATOM 1243 C C . GLY A 1 176 ? -28.897 -2.876 12.998 1.00 87.62 176 GLY A C 1
ATOM 1244 O O . GLY A 1 176 ? -29.255 -2.924 11.821 1.00 87.62 176 GLY A O 1
ATOM 1245 N N . TYR A 1 177 ? -29.421 -1.983 13.845 1.00 81.44 177 TYR A N 1
ATOM 1246 C CA . TYR A 1 177 ? -30.477 -1.039 13.484 1.00 81.44 177 TYR A CA 1
ATOM 1247 C C . TYR A 1 177 ? -29.898 0.308 13.049 1.00 81.44 177 TYR A C 1
ATOM 1249 O O . TYR A 1 177 ? -29.430 1.093 13.868 1.00 81.44 177 TYR A O 1
ATOM 1257 N N . GLY A 1 178 ? -29.992 0.610 11.753 1.00 68.50 178 GLY A N 1
ATOM 1258 C CA . GLY A 1 178 ? -29.700 1.939 11.198 1.00 68.50 178 GLY A CA 1
ATOM 1259 C C . GLY A 1 178 ? -28.221 2.257 10.964 1.00 68.50 178 GLY A C 1
ATOM 1260 O O . GLY A 1 178 ? -27.951 3.131 10.149 1.00 68.50 178 GLY A O 1
ATOM 1261 N N . PHE A 1 179 ? -27.305 1.530 11.607 1.00 70.81 179 PHE A N 1
ATOM 1262 C CA . PHE A 1 179 ? -25.851 1.670 11.438 1.00 70.81 179 PHE A CA 1
ATOM 1263 C C . PHE A 1 179 ? -25.269 0.451 10.715 1.00 70.81 179 PHE A C 1
ATOM 1265 O O . PHE A 1 179 ? -24.562 0.607 9.729 1.00 70.81 179 PHE A O 1
ATOM 1272 N N . GLY A 1 180 ? -25.722 -0.752 11.091 1.00 74.25 180 GLY A N 1
ATOM 1273 C CA . GLY A 1 180 ? -25.364 -1.997 10.415 1.00 74.25 180 GLY A CA 1
ATOM 1274 C C . GLY A 1 180 ? -23.940 -2.441 10.745 1.00 74.25 180 GLY A C 1
ATOM 1275 O O . GLY A 1 180 ? -23.036 -1.631 10.906 1.00 74.25 180 GLY A O 1
ATOM 1276 N N . VAL A 1 181 ? -23.737 -3.751 10.857 1.00 87.06 181 VAL A N 1
ATOM 1277 C CA . VAL A 1 181 ? -22.386 -4.308 10.955 1.00 87.06 181 VAL A CA 1
ATOM 1278 C C . VAL A 1 181 ? -21.711 -4.145 9.588 1.00 87.06 181 VAL A C 1
ATOM 1280 O O . VAL A 1 181 ? -22.328 -4.528 8.585 1.00 87.06 181 VAL A O 1
ATOM 1283 N N . PRO A 1 182 ? -20.493 -3.580 9.517 1.00 87.62 182 PRO A N 1
ATOM 1284 C CA . PRO A 1 182 ? -19.774 -3.427 8.265 1.00 87.62 182 PRO A CA 1
ATOM 1285 C C . PRO A 1 182 ? -19.606 -4.758 7.536 1.00 87.62 182 PRO A C 1
ATOM 1287 O O . PRO A 1 182 ? -19.377 -5.800 8.146 1.00 87.62 182 PRO A O 1
ATOM 1290 N N . VAL A 1 183 ? -19.712 -4.719 6.211 1.00 87.88 183 VAL A N 1
ATOM 1291 C CA . VAL A 1 183 ? -19.528 -5.881 5.336 1.00 87.88 183 VAL A CA 1
ATOM 1292 C C . VAL A 1 183 ? -18.737 -5.476 4.096 1.00 87.88 183 VAL A C 1
ATOM 1294 O O . VAL A 1 183 ? -18.730 -4.306 3.719 1.00 87.88 183 VAL A O 1
ATOM 1297 N N . GLY A 1 184 ? -18.120 -6.449 3.426 1.00 88.62 184 GLY A N 1
ATOM 1298 C CA . GLY A 1 184 ? -17.337 -6.210 2.211 1.00 88.62 184 GLY A CA 1
ATOM 1299 C C . GLY A 1 184 ? -15.917 -5.723 2.502 1.00 88.62 184 GLY A C 1
ATOM 1300 O O . GLY A 1 184 ? -15.371 -6.008 3.563 1.00 88.62 184 GLY A O 1
ATOM 1301 N N . GLU A 1 185 ? -15.323 -5.010 1.544 1.00 88.12 185 GLU A N 1
ATOM 1302 C CA . GLU A 1 185 ? -13.906 -4.609 1.557 1.00 88.12 185 GLU A CA 1
ATOM 1303 C C . GLU A 1 185 ? -13.549 -3.688 2.731 1.00 88.12 185 GLU A C 1
ATOM 1305 O O . GLU A 1 185 ? -12.528 -3.894 3.377 1.00 88.12 185 GLU A O 1
ATOM 1310 N N . GLN A 1 186 ? -14.430 -2.750 3.094 1.00 89.44 186 GLN A N 1
ATOM 1311 C CA . GLN A 1 186 ? -14.231 -1.857 4.245 1.00 89.44 186 GLN A CA 1
ATOM 1312 C C . GLN A 1 186 ? -14.119 -2.602 5.589 1.00 89.44 186 GLN A C 1
ATOM 1314 O O . GLN A 1 186 ? -13.551 -2.073 6.537 1.00 89.44 186 GLN A O 1
ATOM 1319 N N . ALA A 1 187 ? -14.660 -3.823 5.682 1.00 93.06 187 ALA A N 1
ATOM 1320 C CA . ALA A 1 187 ? -14.631 -4.659 6.884 1.00 93.06 187 ALA A CA 1
ATOM 1321 C C . ALA A 1 187 ? -13.452 -5.649 6.895 1.00 93.06 187 ALA A C 1
ATOM 1323 O O . ALA A 1 187 ? -13.356 -6.474 7.799 1.00 93.06 187 ALA A O 1
ATOM 1324 N N . THR A 1 188 ? -12.559 -5.588 5.900 1.00 93.81 188 THR A N 1
ATOM 1325 C CA . THR A 1 188 ? -11.417 -6.504 5.733 1.00 93.81 188 THR A CA 1
ATOM 1326 C C . THR A 1 188 ? -10.553 -6.644 6.988 1.00 93.81 188 THR A C 1
ATOM 1328 O O . THR A 1 188 ? -10.027 -7.728 7.251 1.00 93.81 188 THR A O 1
ATOM 1331 N N . PHE A 1 189 ? -10.419 -5.566 7.762 1.00 95.69 189 PHE A N 1
ATOM 1332 C CA . PHE A 1 189 ? -9.603 -5.521 8.974 1.00 95.69 189 PHE A CA 1
ATOM 1333 C C . PHE A 1 189 ? -10.407 -5.666 10.271 1.00 95.69 189 PHE A C 1
ATOM 1335 O O . PHE A 1 189 ? -9.832 -5.617 11.353 1.00 95.69 189 PHE A O 1
ATOM 1342 N N . LEU A 1 190 ? -11.712 -5.942 10.196 1.00 96.12 190 LEU A N 1
ATOM 1343 C CA . LEU A 1 190 ? -12.472 -6.462 11.335 1.00 96.12 190 LEU A CA 1
ATOM 1344 C C . LEU A 1 190 ? -12.167 -7.963 11.473 1.00 96.12 190 LEU A C 1
ATOM 1346 O O . LEU A 1 190 ? -13.000 -8.821 11.190 1.00 96.12 190 LEU A O 1
ATOM 1350 N N . HIS A 1 191 ? -10.918 -8.274 11.820 1.00 97.44 191 HIS A N 1
ATOM 1351 C CA . HIS A 1 191 ? -10.351 -9.621 11.832 1.00 97.44 191 HIS A CA 1
ATOM 1352 C C . HIS A 1 191 ? -9.450 -9.803 13.064 1.00 97.44 191 HIS A C 1
ATOM 1354 O O . HIS A 1 191 ? -8.738 -8.860 13.398 1.00 97.44 191 HIS A O 1
ATOM 1360 N N . PRO A 1 192 ? -9.397 -10.995 13.697 1.00 97.31 192 PRO A N 1
ATOM 1361 C CA . PRO A 1 192 ? -8.560 -11.218 14.880 1.00 97.31 192 PRO A CA 1
ATOM 1362 C C . PRO A 1 192 ? -7.086 -10.848 14.665 1.00 97.31 192 PRO A C 1
ATOM 1364 O O . PRO A 1 192 ? -6.527 -10.103 15.453 1.00 97.31 192 PRO A O 1
ATOM 1367 N N . ASP A 1 193 ? -6.485 -11.276 13.548 1.00 97.44 193 ASP A N 1
ATOM 1368 C CA . ASP A 1 193 ? -5.083 -10.950 13.212 1.00 97.44 193 ASP A CA 1
ATOM 1369 C C . ASP A 1 193 ? -4.813 -9.444 13.002 1.00 97.44 193 ASP A C 1
ATOM 1371 O O . ASP A 1 193 ? -3.663 -9.028 12.924 1.00 97.44 193 ASP A O 1
ATOM 1375 N N . ALA A 1 194 ? -5.852 -8.619 12.847 1.00 96.44 194 ALA A N 1
ATOM 1376 C CA . ALA A 1 194 ? -5.694 -7.174 12.737 1.00 96.44 194 ALA A CA 1
ATOM 1377 C C . ALA A 1 194 ? -5.761 -6.478 14.105 1.00 96.44 194 ALA A C 1
ATOM 1379 O O . ALA A 1 194 ? -5.556 -5.273 14.156 1.00 96.44 194 ALA A O 1
ATOM 1380 N N . ILE A 1 195 ? -6.036 -7.193 15.201 1.00 95.69 195 ILE A N 1
ATOM 1381 C CA . ILE A 1 195 ? -6.181 -6.627 16.545 1.00 95.69 195 ILE A CA 1
ATOM 1382 C C . ILE A 1 195 ? -4.937 -6.960 17.378 1.00 95.69 195 ILE A C 1
ATOM 1384 O O . ILE A 1 195 ? -4.569 -8.122 17.517 1.00 95.69 195 ILE A O 1
ATOM 1388 N N . ASP A 1 196 ? -4.304 -5.929 17.932 1.00 95.00 196 ASP A N 1
ATOM 1389 C CA . ASP A 1 196 ? -3.199 -6.046 18.890 1.00 95.00 196 ASP A CA 1
ATOM 1390 C C . ASP A 1 196 ? -3.752 -6.210 20.322 1.00 95.00 196 ASP A C 1
ATOM 1392 O O . ASP A 1 196 ? -4.824 -5.678 20.620 1.00 95.00 196 ASP A O 1
ATOM 1396 N N . ASP A 1 197 ? -3.042 -6.915 21.206 1.00 94.44 197 ASP A N 1
ATOM 1397 C CA . ASP A 1 197 ? -3.376 -7.103 22.627 1.00 94.44 197 ASP A CA 1
ATOM 1398 C C . ASP A 1 197 ? -2.473 -6.297 23.590 1.00 94.44 197 ASP A C 1
ATOM 1400 O O . ASP A 1 197 ? -2.698 -6.289 24.800 1.00 94.44 197 ASP A O 1
ATOM 1404 N N . ASP A 1 198 ? -1.489 -5.549 23.080 1.00 95.94 198 ASP A N 1
ATOM 1405 C CA . ASP A 1 198 ? -0.599 -4.668 23.853 1.00 95.94 198 ASP A CA 1
ATOM 1406 C C . ASP A 1 198 ? -1.233 -3.280 24.132 1.00 95.94 198 ASP A C 1
ATOM 1408 O O . ASP A 1 198 ? -0.595 -2.227 24.020 1.00 95.94 198 ASP A O 1
ATOM 1412 N N . TRP A 1 199 ? -2.506 -3.249 24.527 1.00 97.56 199 TRP A N 1
ATOM 1413 C CA . TRP A 1 199 ? -3.203 -2.061 25.038 1.00 97.56 199 TRP A CA 1
ATOM 1414 C C . TRP A 1 199 ? -4.307 -2.477 26.012 1.00 97.56 199 TRP A C 1
ATOM 1416 O O . TRP A 1 199 ? -4.767 -3.605 25.991 1.00 97.56 199 TRP A O 1
ATOM 1426 N N . GLU A 1 200 ? -4.760 -1.577 26.881 1.00 97.88 200 GLU A N 1
ATOM 1427 C CA . GLU A 1 200 ? -5.835 -1.873 27.833 1.00 97.88 200 GLU A CA 1
ATOM 1428 C C . GLU A 1 200 ? -6.847 -0.728 27.927 1.00 97.88 200 GLU A C 1
ATOM 1430 O O . GLU A 1 200 ? -6.544 0.438 27.645 1.00 97.88 200 GLU A O 1
ATOM 1435 N N . VAL A 1 201 ? -8.063 -1.049 28.372 1.00 98.12 201 VAL A N 1
ATOM 1436 C CA . VAL A 1 201 ? -9.040 -0.032 28.769 1.00 98.12 201 VAL A CA 1
ATOM 1437 C C . VAL A 1 201 ? -8.638 0.538 30.125 1.00 98.12 201 VAL A C 1
ATOM 1439 O O . VAL A 1 201 ? -8.646 -0.149 31.145 1.00 98.12 201 VAL A O 1
ATOM 1442 N N . LEU A 1 202 ? -8.320 1.828 30.149 1.00 98.00 202 LEU A N 1
ATOM 1443 C CA . LEU A 1 202 ? -7.906 2.539 31.357 1.00 98.00 202 LEU A CA 1
ATOM 1444 C C . LEU A 1 202 ? -9.096 3.116 32.126 1.00 98.00 202 LEU A C 1
ATOM 1446 O O . LEU A 1 202 ? -9.070 3.179 33.357 1.00 98.00 202 LEU A O 1
ATOM 1450 N N . GLU A 1 203 ? -10.118 3.583 31.407 1.00 97.81 203 GLU A N 1
ATOM 1451 C CA . GLU A 1 203 ? -11.297 4.211 32.001 1.00 97.81 203 GLU A CA 1
ATOM 1452 C C . GLU A 1 203 ? -12.526 4.047 31.102 1.00 97.81 203 GLU A C 1
ATOM 1454 O O . GLU A 1 203 ? -12.465 4.320 29.906 1.00 97.81 203 GLU A O 1
ATOM 1459 N N . ILE A 1 204 ? -13.657 3.679 31.709 1.00 98.12 204 ILE A N 1
ATOM 1460 C CA . ILE A 1 204 ? -14.998 3.785 31.123 1.00 98.12 204 ILE A CA 1
ATOM 1461 C C . ILE A 1 204 ? -15.777 4.738 32.022 1.00 98.12 204 ILE A C 1
ATOM 1463 O O . ILE A 1 204 ? -15.977 4.463 33.207 1.00 98.12 204 ILE A O 1
ATOM 1467 N N . GLY A 1 205 ? -16.148 5.898 31.490 1.00 96.75 205 GLY A N 1
ATOM 1468 C CA . GLY A 1 205 ? -16.903 6.891 32.242 1.00 96.75 205 GLY A CA 1
ATOM 1469 C C . GLY A 1 205 ? -18.411 6.689 32.127 1.00 96.75 205 GLY A C 1
ATOM 1470 O O . GLY A 1 205 ? -18.898 5.945 31.288 1.00 96.75 205 GLY A O 1
ATOM 1471 N N . GLU A 1 206 ? -19.158 7.402 32.964 1.00 96.94 206 GLU A N 1
ATOM 1472 C CA . GLU A 1 206 ? -20.624 7.361 32.947 1.00 96.94 206 GLU A CA 1
ATOM 1473 C C . GLU A 1 206 ? -21.191 7.884 31.617 1.00 96.94 206 GLU A C 1
ATOM 1475 O O . GLU A 1 206 ? -20.689 8.872 31.063 1.00 96.94 206 GLU A O 1
ATOM 1480 N N . MET A 1 207 ? -22.281 7.268 31.155 1.00 94.06 207 MET A N 1
ATOM 1481 C CA . MET A 1 207 ? -23.048 7.683 29.986 1.00 94.06 207 MET A CA 1
ATOM 1482 C C . MET A 1 207 ? -23.525 9.136 30.118 1.00 94.06 207 MET A C 1
ATOM 1484 O O . MET A 1 207 ? -24.023 9.581 31.157 1.00 94.06 207 MET A O 1
ATOM 1488 N N . ARG A 1 208 ? -23.423 9.893 29.024 1.00 93.44 208 ARG A N 1
ATOM 1489 C CA . ARG A 1 208 ? -23.857 11.294 28.926 1.00 93.44 208 ARG A CA 1
ATOM 1490 C C . ARG A 1 208 ? -24.710 11.514 27.682 1.00 93.44 208 ARG A C 1
ATOM 1492 O O . ARG A 1 208 ? -24.640 10.744 26.733 1.00 93.44 208 ARG A O 1
ATOM 1499 N N . GLY A 1 209 ? -25.462 12.614 27.681 1.00 88.38 209 GLY A N 1
ATOM 1500 C CA . GLY A 1 209 ? -26.245 13.075 26.533 1.00 88.38 209 GLY A CA 1
ATOM 1501 C C . GLY A 1 209 ? -27.725 12.688 26.599 1.00 88.38 209 GLY A C 1
ATOM 1502 O O . GLY A 1 209 ? -28.083 11.568 26.952 1.00 88.38 209 GLY A O 1
ATOM 1503 N N . ASP A 1 210 ? -28.594 13.649 26.270 1.00 78.25 210 ASP A N 1
ATOM 1504 C CA . ASP A 1 210 ? -30.054 13.473 26.324 1.00 78.25 210 ASP A CA 1
ATOM 1505 C C . ASP A 1 210 ? -30.634 12.872 25.028 1.00 78.25 210 ASP A C 1
ATOM 1507 O O . ASP A 1 210 ? -31.674 12.214 25.063 1.00 78.25 210 ASP A O 1
ATOM 1511 N N . PHE A 1 211 ? -29.982 13.117 23.884 1.00 78.19 211 PHE A N 1
ATOM 1512 C CA . PHE A 1 211 ? -30.442 12.695 22.552 1.00 78.19 211 PHE A CA 1
ATOM 1513 C C . PHE A 1 211 ? -29.482 11.691 21.912 1.00 78.19 211 PHE A C 1
ATOM 1515 O O . PHE A 1 211 ? -29.913 10.610 21.519 1.00 78.19 211 PHE A O 1
ATOM 1522 N N . ASP A 1 212 ? -28.192 12.025 21.879 1.00 83.88 212 ASP A N 1
ATOM 1523 C CA . ASP A 1 212 ? -27.114 11.099 21.546 1.00 83.88 212 ASP A CA 1
ATOM 1524 C C . ASP A 1 212 ? -26.470 10.645 22.852 1.00 83.88 212 ASP A C 1
ATOM 1526 O O . ASP A 1 212 ? -25.770 11.411 23.517 1.00 83.88 212 ASP A O 1
ATOM 1530 N N . LYS A 1 213 ? -26.791 9.415 23.257 1.00 92.88 213 LYS A N 1
ATOM 1531 C CA . LYS A 1 213 ? -26.222 8.794 24.448 1.00 92.88 213 LYS A CA 1
ATOM 1532 C C . LYS A 1 213 ? -24.827 8.288 24.095 1.00 92.88 213 LYS A C 1
ATOM 1534 O O . LYS A 1 213 ? -24.678 7.512 23.154 1.00 92.88 213 LYS A O 1
ATOM 1539 N N . VAL A 1 214 ? -23.820 8.742 24.830 1.00 94.75 214 VAL A N 1
ATOM 1540 C CA . VAL A 1 214 ? -22.411 8.417 24.585 1.00 94.75 214 VAL A CA 1
ATOM 1541 C C . VAL A 1 214 ? -21.711 8.029 25.880 1.00 94.75 214 VAL A C 1
ATOM 1543 O O . VAL A 1 214 ? -22.008 8.584 26.939 1.00 94.75 214 VAL A O 1
ATOM 1546 N N . VAL A 1 215 ? -20.761 7.108 25.790 1.00 96.06 215 VAL A N 1
ATOM 1547 C CA . VAL A 1 215 ? -19.922 6.641 26.897 1.00 96.06 215 VAL A CA 1
ATOM 1548 C C . VAL A 1 215 ? -18.475 7.044 26.597 1.00 96.06 215 VAL A C 1
ATOM 1550 O O . VAL A 1 215 ? -17.936 6.617 25.576 1.00 96.06 215 VAL A O 1
ATOM 1553 N N . PRO A 1 216 ? -17.834 7.899 27.418 1.00 96.44 216 PRO A N 1
ATOM 1554 C CA . PRO A 1 216 ? -16.428 8.231 27.231 1.00 96.44 216 PRO A CA 1
ATOM 1555 C C . PRO A 1 216 ? -15.549 7.046 27.634 1.00 96.44 216 PRO A C 1
ATOM 1557 O O . PRO A 1 216 ? -15.709 6.502 28.727 1.00 96.44 216 PRO A O 1
ATOM 1560 N N . VAL A 1 217 ? -14.602 6.682 26.774 1.00 97.44 217 VAL A N 1
ATOM 1561 C CA . VAL A 1 217 ? -13.674 5.571 27.008 1.00 97.44 217 VAL A CA 1
ATOM 1562 C C . VAL A 1 217 ? -12.252 6.055 26.786 1.00 97.44 217 VAL A C 1
ATOM 1564 O O . VAL A 1 217 ? -11.984 6.779 25.831 1.00 97.44 217 VAL A O 1
ATOM 1567 N N . THR A 1 218 ? -11.342 5.665 27.673 1.00 97.56 218 THR A N 1
ATOM 1568 C CA . THR A 1 218 ? -9.904 5.888 27.514 1.00 97.56 218 THR A CA 1
ATOM 1569 C C . THR A 1 218 ? -9.200 4.549 27.401 1.00 97.56 218 THR A C 1
ATOM 1571 O O . THR A 1 218 ? -9.310 3.726 28.312 1.00 97.56 218 THR A O 1
ATOM 1574 N N . ILE A 1 219 ? -8.441 4.367 26.325 1.00 97.69 219 ILE A N 1
ATOM 1575 C CA . ILE A 1 219 ? -7.521 3.244 26.137 1.00 97.69 219 ILE A CA 1
ATOM 1576 C C . ILE A 1 219 ? -6.078 3.728 26.275 1.00 97.69 219 ILE A C 1
ATOM 1578 O O . ILE A 1 219 ? -5.794 4.927 26.186 1.00 97.69 219 ILE A O 1
ATOM 1582 N N . GLY A 1 220 ? -5.146 2.814 26.507 1.00 97.19 220 GLY A N 1
ATOM 1583 C CA . GLY A 1 220 ? -3.734 3.163 26.504 1.00 97.19 220 GLY A CA 1
ATOM 1584 C C . GLY A 1 220 ? -2.804 1.970 26.554 1.00 97.19 220 GLY A C 1
ATOM 1585 O O . GLY A 1 220 ? -3.218 0.845 26.814 1.00 97.19 220 GLY A O 1
ATOM 1586 N N . ASP A 1 221 ? -1.531 2.264 26.337 1.00 95.44 221 ASP A N 1
ATOM 1587 C CA . ASP A 1 221 ? -0.417 1.341 26.503 1.00 95.44 221 ASP A CA 1
ATOM 1588 C C . ASP A 1 221 ? 0.592 1.932 27.513 1.00 95.44 221 ASP A C 1
ATOM 1590 O O . ASP A 1 221 ? 0.281 2.838 28.300 1.00 95.44 221 ASP A O 1
ATOM 1594 N N . SER A 1 222 ? 1.817 1.401 27.549 1.00 91.50 222 SER A N 1
ATOM 1595 C CA . SER A 1 222 ? 2.843 1.878 28.486 1.00 91.50 222 SER A CA 1
ATOM 1596 C C . SER A 1 222 ? 3.351 3.304 28.216 1.00 91.50 222 SER A C 1
ATOM 1598 O O . SER A 1 222 ? 3.955 3.912 29.106 1.00 91.50 222 SER A O 1
ATOM 1600 N N . GLU A 1 223 ? 3.105 3.846 27.024 1.00 91.94 223 GLU A N 1
ATOM 1601 C CA . GLU A 1 223 ? 3.668 5.106 26.533 1.00 91.94 223 GLU A CA 1
ATOM 1602 C C . GLU A 1 223 ? 2.587 6.137 26.174 1.00 91.94 223 GLU A C 1
ATOM 1604 O O . GLU A 1 223 ? 2.782 7.335 26.397 1.00 91.94 223 GLU A O 1
ATOM 1609 N N . ASN A 1 224 ? 1.435 5.679 25.687 1.00 95.06 224 ASN A N 1
ATOM 1610 C CA . ASN A 1 224 ? 0.402 6.485 25.055 1.00 95.06 224 ASN A CA 1
ATOM 1611 C C . ASN A 1 224 ? -0.979 6.237 25.675 1.00 95.06 224 ASN A C 1
ATOM 1613 O O . ASN A 1 224 ? -1.243 5.218 26.315 1.00 95.06 224 ASN A O 1
ATOM 1617 N N . ARG A 1 225 ? -1.877 7.211 25.506 1.00 96.31 225 ARG A N 1
ATOM 1618 C CA . ARG A 1 225 ? -3.278 7.144 25.936 1.00 96.31 225 ARG A CA 1
ATOM 1619 C C . ARG A 1 225 ? -4.140 7.899 24.946 1.00 96.31 225 ARG A C 1
ATOM 1621 O O . ARG A 1 225 ? -3.759 9.004 24.571 1.00 96.31 225 ARG A O 1
ATOM 1628 N N . GLU A 1 226 ? -5.302 7.347 24.633 1.00 95.50 226 GLU A N 1
ATOM 1629 C CA . GLU A 1 226 ? -6.268 7.951 23.721 1.00 95.50 226 GLU A CA 1
ATOM 1630 C C . GLU A 1 226 ? -7.674 7.880 24.323 1.00 95.50 226 GLU A C 1
ATOM 1632 O O . GLU A 1 226 ? -8.040 6.885 24.954 1.00 95.50 226 GLU A O 1
ATOM 1637 N N . THR A 1 227 ? -8.464 8.943 24.163 1.00 95.38 227 THR A N 1
ATOM 1638 C CA . THR A 1 227 ? -9.821 9.032 24.722 1.00 95.38 227 THR A CA 1
ATOM 1639 C C . THR A 1 227 ? -10.818 9.312 23.608 1.00 95.38 227 THR A C 1
ATOM 1641 O O . THR A 1 227 ? -10.736 10.345 22.954 1.00 95.38 227 THR A O 1
ATOM 1644 N N . GLY A 1 228 ? -11.815 8.441 23.465 1.00 94.25 228 GLY A N 1
ATOM 1645 C CA . GLY A 1 228 ? -12.915 8.597 22.512 1.00 94.25 228 GLY A CA 1
ATOM 1646 C C . GLY A 1 228 ? -14.286 8.596 23.174 1.00 94.25 228 GLY A C 1
ATOM 1647 O O . GLY A 1 228 ? -14.418 8.453 24.395 1.00 94.25 228 GLY A O 1
ATOM 1648 N N . LEU A 1 229 ? -15.325 8.745 22.354 1.00 94.19 229 LEU A N 1
ATOM 1649 C CA . LEU A 1 229 ? -16.720 8.616 22.776 1.00 94.19 229 LEU A CA 1
ATOM 1650 C C . LEU A 1 229 ? -17.391 7.496 21.991 1.00 94.19 229 LEU A C 1
ATOM 1652 O O . LEU A 1 229 ? -17.412 7.516 20.767 1.00 94.19 229 LEU A O 1
ATOM 1656 N N . ILE A 1 230 ? -18.008 6.557 22.701 1.00 95.12 230 ILE A N 1
ATOM 1657 C CA . ILE A 1 230 ? -18.745 5.459 22.086 1.00 95.12 230 ILE A CA 1
ATOM 1658 C C . ILE A 1 230 ? -20.239 5.753 22.158 1.00 95.12 230 ILE A C 1
ATOM 1660 O O . ILE A 1 230 ? -20.803 5.891 23.246 1.00 95.12 230 ILE A O 1
ATOM 1664 N N . GLY A 1 231 ? -20.893 5.857 21.003 1.00 93.56 231 GLY A N 1
ATOM 1665 C CA . GLY A 1 231 ? -22.343 5.998 20.932 1.00 93.56 231 GLY A CA 1
ATOM 1666 C C . GLY A 1 231 ? -23.047 4.729 21.405 1.00 93.56 231 GLY A C 1
ATOM 1667 O O . GLY A 1 231 ? -22.650 3.624 21.045 1.00 93.56 231 GLY A O 1
ATOM 1668 N N . VAL A 1 232 ? -24.128 4.876 22.169 1.00 94.69 232 VAL A N 1
ATOM 1669 C CA . VAL A 1 232 ? -24.977 3.759 22.602 1.00 94.69 232 VAL A CA 1
ATOM 1670 C C . VAL A 1 232 ? -26.444 4.022 22.279 1.00 94.69 232 VAL A C 1
ATOM 1672 O O . VAL A 1 232 ? -26.930 5.155 22.317 1.00 94.69 232 VAL A O 1
ATOM 1675 N N . VAL A 1 233 ? -27.178 2.963 21.960 1.00 93.75 233 VAL A N 1
ATOM 1676 C CA . VAL A 1 233 ? -28.605 3.009 21.642 1.00 93.75 233 VAL A CA 1
ATOM 1677 C C . VAL A 1 233 ? -29.341 1.877 22.347 1.00 93.75 233 VAL A C 1
ATOM 1679 O O . VAL A 1 233 ? -28.838 0.766 22.461 1.00 93.75 233 VAL A O 1
ATOM 1682 N N . GLU A 1 234 ? -30.544 2.169 22.834 1.00 93.19 234 GLU A N 1
ATOM 1683 C CA . GLU A 1 234 ? -31.404 1.194 23.501 1.00 93.19 234 GLU A CA 1
ATOM 1684 C C . GLU A 1 234 ? -32.493 0.717 22.532 1.00 93.19 234 GLU A C 1
ATOM 1686 O O . GLU A 1 234 ? -33.279 1.519 22.014 1.00 93.19 234 GLU A O 1
ATOM 1691 N N . HIS A 1 235 ? -32.565 -0.593 22.311 1.00 92.00 235 HIS A N 1
ATOM 1692 C CA . HIS A 1 235 ? -33.591 -1.242 21.503 1.00 92.00 235 HIS A CA 1
ATOM 1693 C C . HIS A 1 235 ? -34.208 -2.404 22.278 1.00 92.00 235 HIS A C 1
ATOM 1695 O O . HIS A 1 235 ? -33.511 -3.315 22.713 1.00 92.00 235 HIS A O 1
ATOM 1701 N N . ASP A 1 236 ? -35.530 -2.354 22.466 1.00 91.25 236 ASP A N 1
ATOM 1702 C CA . ASP A 1 236 ? -36.304 -3.352 23.218 1.00 91.25 236 ASP A CA 1
ATOM 1703 C C . ASP A 1 236 ? -35.773 -3.620 24.643 1.00 91.25 236 ASP A C 1
ATOM 1705 O O . ASP A 1 236 ? -35.885 -4.730 25.163 1.00 91.25 236 ASP A O 1
ATOM 1709 N N . GLY A 1 237 ? -35.229 -2.581 25.290 1.00 91.31 237 GLY A N 1
ATOM 1710 C CA . GLY A 1 237 ? -34.658 -2.656 26.639 1.00 91.31 237 GLY A CA 1
ATOM 1711 C C . GLY A 1 237 ? -33.237 -3.222 26.697 1.00 91.31 237 GLY A C 1
ATOM 1712 O O . GLY A 1 237 ? -32.762 -3.517 27.786 1.00 91.31 237 GLY A O 1
ATOM 1713 N N . VAL A 1 238 ? -32.571 -3.393 25.551 1.00 92.88 238 VAL A N 1
ATOM 1714 C CA . VAL A 1 238 ? -31.179 -3.854 25.452 1.00 92.88 238 VAL A CA 1
ATOM 1715 C C . VAL A 1 238 ? -30.323 -2.749 24.842 1.00 92.88 238 VAL A C 1
ATOM 1717 O O . VAL A 1 238 ? -30.736 -2.099 23.878 1.00 92.88 238 VAL A O 1
ATOM 1720 N N . TRP A 1 239 ? -29.138 -2.532 25.406 1.00 94.75 239 TRP A N 1
ATOM 1721 C CA . TRP A 1 239 ? -28.174 -1.558 24.906 1.00 94.75 239 TRP A CA 1
ATOM 1722 C C . TRP A 1 239 ? -27.279 -2.152 23.824 1.00 94.75 239 TRP A C 1
ATOM 1724 O O . TRP A 1 239 ? -26.860 -3.301 23.914 1.00 94.75 239 TRP A O 1
ATOM 1734 N N . TYR A 1 240 ? -26.975 -1.336 22.821 1.00 95.06 240 TYR A N 1
ATOM 1735 C CA . TYR A 1 240 ? -26.079 -1.652 21.716 1.00 95.06 240 TYR A CA 1
ATOM 1736 C C . TYR A 1 240 ? -25.180 -0.459 21.419 1.00 95.06 240 TYR A C 1
ATOM 1738 O O . TYR A 1 240 ? -25.548 0.688 21.680 1.00 95.06 240 TYR A O 1
ATOM 1746 N N . LEU A 1 241 ? -24.039 -0.722 20.797 1.00 94.62 241 LEU A N 1
ATOM 1747 C CA . LEU A 1 241 ? -23.130 0.301 20.306 1.00 94.62 241 LEU A CA 1
ATOM 1748 C C . LEU A 1 241 ? -23.620 0.866 18.971 1.00 94.62 241 LEU A C 1
ATOM 1750 O O . LEU A 1 241 ? -24.049 0.133 18.078 1.00 94.62 241 LEU A O 1
ATOM 1754 N N . LYS A 1 242 ? -23.550 2.185 18.829 1.00 92.88 242 LYS A N 1
ATOM 1755 C CA . LYS A 1 242 ? -23.803 2.916 17.589 1.00 92.88 242 LYS A CA 1
ATOM 1756 C C . LYS A 1 242 ? -22.453 3.204 16.940 1.00 92.88 242 LYS A C 1
ATOM 1758 O O . LYS A 1 242 ? -21.741 4.067 17.435 1.00 92.88 242 LYS A O 1
ATOM 1763 N N . ASP A 1 243 ? -22.164 2.483 15.858 1.00 90.88 243 ASP A N 1
ATOM 1764 C CA . ASP A 1 243 ? -21.012 2.709 14.973 1.00 90.88 243 ASP A CA 1
ATOM 1765 C C . ASP A 1 243 ? -19.674 2.906 15.721 1.00 90.88 243 ASP A C 1
ATOM 1767 O O . ASP A 1 243 ? -19.104 3.993 15.704 1.00 90.88 243 ASP A O 1
ATOM 1771 N N . PRO A 1 244 ? -19.188 1.890 16.464 1.00 94.50 244 PRO A N 1
ATOM 1772 C CA . PRO A 1 244 ? -18.002 2.037 17.309 1.00 94.50 244 PRO A CA 1
ATOM 1773 C C . PRO A 1 244 ? -16.683 1.919 16.526 1.00 94.50 244 PRO A C 1
ATOM 1775 O O . PRO A 1 244 ? -15.644 1.661 17.132 1.00 94.50 244 PRO A O 1
ATOM 1778 N N . PHE A 1 245 ? -16.716 2.018 15.199 1.00 94.75 245 PHE A N 1
ATOM 1779 C CA . PHE A 1 245 ? -15.560 1.779 14.343 1.00 94.75 245 PHE A CA 1
ATOM 1780 C C . PHE A 1 245 ? -14.766 3.065 14.112 1.00 94.75 245 PHE A C 1
ATOM 1782 O O . PHE A 1 245 ? -15.294 4.172 14.198 1.00 94.75 245 PHE A O 1
ATOM 1789 N N . VAL A 1 246 ? -13.485 2.906 13.799 1.00 94.31 246 VAL A N 1
ATOM 1790 C CA . VAL A 1 246 ? -12.619 4.001 13.363 1.00 94.31 246 VAL A CA 1
ATOM 1791 C C . VAL A 1 246 ? -12.437 3.897 11.855 1.00 94.31 246 VAL A C 1
ATOM 1793 O O . VAL A 1 246 ? -11.973 2.870 11.358 1.00 94.31 246 VAL A O 1
ATOM 1796 N N . GLU A 1 247 ? -12.811 4.954 11.134 1.00 92.69 247 GLU A N 1
ATOM 1797 C CA . GLU A 1 247 ? -12.527 5.095 9.705 1.00 92.69 247 GLU A CA 1
ATOM 1798 C C . GLU A 1 247 ? -11.060 5.477 9.498 1.00 92.69 247 GLU A C 1
ATOM 1800 O O . GLU A 1 247 ? -10.606 6.532 9.950 1.00 92.69 247 GLU A O 1
ATOM 1805 N N . VAL A 1 248 ? -10.330 4.620 8.787 1.00 92.06 248 VAL A N 1
ATOM 1806 C CA . VAL A 1 248 ? -8.913 4.794 8.476 1.00 92.06 248 VAL A CA 1
ATOM 1807 C C . VAL A 1 248 ? -8.708 4.853 6.975 1.00 92.06 248 VAL A C 1
ATOM 1809 O O . VAL A 1 248 ? -9.043 3.908 6.267 1.00 92.06 248 VAL A O 1
ATOM 1812 N N . GLU A 1 249 ? -8.134 5.954 6.502 1.00 90.69 249 GLU A N 1
ATOM 1813 C CA . GLU A 1 249 ? -7.752 6.144 5.105 1.00 90.69 249 GLU A CA 1
ATOM 1814 C C . GLU A 1 249 ? -6.270 5.790 4.910 1.00 90.69 249 GLU A C 1
ATOM 1816 O O . GLU A 1 249 ? -5.400 6.394 5.543 1.00 90.69 249 GLU A O 1
ATOM 1821 N N . PHE A 1 250 ? -5.967 4.836 4.029 1.00 85.88 250 PHE A N 1
ATOM 1822 C CA . PHE A 1 250 ? -4.600 4.434 3.693 1.00 85.88 250 PHE A CA 1
ATOM 1823 C C . PHE A 1 250 ? -4.144 5.091 2.391 1.00 85.88 250 PHE A C 1
ATOM 1825 O O . PHE A 1 250 ? -4.658 4.791 1.318 1.00 85.88 250 PHE A O 1
ATOM 1832 N N . VAL A 1 251 ? -3.113 5.934 2.468 1.00 83.06 251 VAL A N 1
ATOM 1833 C CA . VAL A 1 251 ? -2.503 6.560 1.283 1.00 83.06 251 VAL A CA 1
ATOM 1834 C C . VAL A 1 251 ? -1.149 5.909 1.022 1.00 83.06 251 VAL A C 1
ATOM 1836 O O . VAL A 1 251 ? -0.126 6.362 1.536 1.00 83.06 251 VAL A O 1
ATOM 1839 N N . THR A 1 252 ? -1.151 4.808 0.263 1.00 79.25 252 THR A N 1
ATOM 1840 C CA . THR A 1 252 ? 0.021 3.918 0.114 1.00 79.25 252 THR A CA 1
ATOM 1841 C C . THR A 1 252 ? 0.309 3.559 -1.348 1.00 79.25 252 THR A C 1
ATOM 1843 O O . THR A 1 252 ? 0.359 2.377 -1.700 1.00 79.25 252 THR A O 1
ATOM 1846 N N . PRO A 1 253 ? 0.480 4.547 -2.244 1.00 79.75 253 PRO A N 1
ATOM 1847 C CA . PRO A 1 253 ? 0.657 4.295 -3.678 1.00 79.75 253 PRO A CA 1
ATOM 1848 C C . PRO A 1 253 ? 1.876 3.410 -4.001 1.00 79.75 253 PRO A C 1
ATOM 1850 O O . PRO A 1 253 ? 1.950 2.833 -5.087 1.00 79.75 253 PRO A O 1
ATOM 1853 N N . GLU A 1 254 ? 2.843 3.317 -3.086 1.00 87.31 254 GLU A N 1
ATOM 1854 C CA . GLU A 1 254 ? 4.065 2.517 -3.180 1.00 87.31 254 GLU A CA 1
ATOM 1855 C C . GLU A 1 254 ? 3.864 1.029 -2.906 1.00 87.31 254 GLU A C 1
ATOM 1857 O O . GLU A 1 254 ? 4.712 0.220 -3.293 1.00 87.31 254 GLU A O 1
ATOM 1862 N N . LEU A 1 255 ? 2.784 0.665 -2.219 1.00 89.62 255 LEU A N 1
ATOM 1863 C CA . LEU A 1 255 ? 2.524 -0.693 -1.767 1.00 89.62 255 LEU A CA 1
ATOM 1864 C C . LEU A 1 255 ? 1.366 -1.287 -2.565 1.00 89.62 255 LEU A C 1
ATOM 1866 O O . LEU A 1 255 ? 0.381 -0.625 -2.875 1.00 89.62 255 LEU A O 1
ATOM 1870 N N . THR A 1 256 ? 1.486 -2.566 -2.894 1.00 89.75 256 THR A N 1
ATOM 1871 C CA . THR A 1 256 ? 0.390 -3.360 -3.477 1.00 89.75 256 THR A CA 1
ATOM 1872 C C . THR A 1 256 ? -0.404 -4.115 -2.415 1.00 89.75 256 THR A C 1
ATOM 1874 O O . THR A 1 256 ? -1.284 -4.904 -2.746 1.00 89.75 256 THR A O 1
ATOM 1877 N N . TYR A 1 257 ? -0.110 -3.867 -1.144 1.00 91.06 257 TYR A N 1
ATOM 1878 C CA . TYR A 1 257 ? -0.714 -4.522 -0.001 1.00 91.06 257 TYR A CA 1
ATOM 1879 C C . TYR A 1 257 ? -0.909 -3.515 1.129 1.00 91.06 257 TYR A C 1
ATOM 1881 O O . TYR A 1 257 ? -0.267 -2.466 1.169 1.00 91.06 257 TYR A O 1
ATOM 1889 N N . LEU A 1 258 ? -1.773 -3.878 2.065 1.00 91.19 258 LEU A N 1
ATOM 1890 C CA . LEU A 1 258 ? -1.950 -3.205 3.340 1.00 91.19 258 LEU A CA 1
ATOM 1891 C C . LEU A 1 258 ? -1.569 -4.171 4.458 1.00 91.19 258 LEU A C 1
ATOM 1893 O O . LEU A 1 258 ? -1.854 -5.371 4.381 1.00 91.19 258 LEU A O 1
ATOM 1897 N N . HIS A 1 259 ? -0.920 -3.644 5.488 1.00 92.56 259 HIS A N 1
ATOM 1898 C CA . HIS A 1 259 ? -0.556 -4.383 6.686 1.00 92.56 259 HIS A CA 1
ATOM 1899 C C . HIS A 1 259 ? -1.214 -3.701 7.877 1.00 92.56 259 HIS A C 1
ATOM 1901 O O . HIS A 1 259 ? -1.085 -2.494 8.031 1.00 92.56 259 HIS A O 1
ATOM 1907 N N . VAL A 1 260 ? -1.947 -4.457 8.686 1.00 94.12 260 VAL A N 1
ATOM 1908 C CA . VAL A 1 260 ? -2.530 -3.977 9.937 1.00 94.12 260 VAL A CA 1
ATOM 1909 C C . VAL A 1 260 ? -2.242 -5.034 10.993 1.00 94.12 260 VAL A C 1
ATOM 1911 O O . VAL A 1 260 ? -2.818 -6.120 10.936 1.00 94.12 260 VAL A O 1
ATOM 1914 N N . ASN A 1 261 ? -1.339 -4.732 11.922 1.00 94.81 261 ASN A N 1
ATOM 1915 C CA . ASN A 1 261 ? -0.820 -5.668 12.920 1.00 94.81 261 ASN A CA 1
ATOM 1916 C C . ASN A 1 261 ? -0.281 -6.953 12.273 1.00 94.81 261 ASN A C 1
ATOM 1918 O O . ASN A 1 261 ? 0.690 -6.865 11.538 1.00 94.81 261 ASN A O 1
ATOM 1922 N N . ASP A 1 262 ? -0.888 -8.123 12.494 1.00 95.00 262 ASP A N 1
ATOM 1923 C CA . ASP A 1 262 ? -0.465 -9.388 11.871 1.00 95.00 262 ASP A CA 1
ATOM 1924 C C . ASP A 1 262 ? -1.215 -9.688 10.555 1.00 95.00 262 ASP A C 1
ATOM 1926 O O . ASP A 1 262 ? -0.942 -10.681 9.862 1.00 95.00 262 ASP A O 1
ATOM 1930 N N . ARG A 1 263 ? -2.190 -8.850 10.176 1.00 94.94 263 ARG A N 1
ATOM 1931 C CA . ARG A 1 263 ? -3.032 -9.054 8.996 1.00 94.94 263 ARG A CA 1
ATOM 1932 C C . ARG A 1 263 ? -2.462 -8.336 7.778 1.00 94.94 263 ARG A C 1
ATOM 1934 O O . ARG A 1 263 ? -2.522 -7.116 7.662 1.00 94.94 263 ARG A O 1
ATOM 1941 N N . VAL A 1 264 ? -2.023 -9.126 6.801 1.00 94.19 264 VAL A N 1
ATOM 1942 C CA . VAL A 1 264 ? -1.596 -8.646 5.477 1.00 94.19 264 VAL A CA 1
ATOM 1943 C C . VAL A 1 264 ? -2.668 -8.927 4.427 1.00 94.19 264 VAL A C 1
ATOM 1945 O O . VAL A 1 264 ? -3.181 -10.050 4.341 1.00 94.19 264 VAL A O 1
ATOM 1948 N N . VAL A 1 265 ? -2.993 -7.923 3.614 1.00 91.75 265 VAL A N 1
ATOM 1949 C CA . VAL A 1 265 ? -3.984 -8.021 2.536 1.00 91.75 265 VAL A CA 1
ATOM 1950 C C . VAL A 1 265 ? -3.425 -7.438 1.251 1.00 91.75 265 VAL A C 1
ATOM 1952 O O . VAL A 1 265 ? -3.049 -6.272 1.206 1.00 91.75 265 VAL A O 1
ATOM 1955 N N . GLU A 1 266 ? -3.406 -8.244 0.194 1.00 90.19 266 GLU A N 1
ATOM 1956 C CA . GLU A 1 266 ? -3.016 -7.808 -1.145 1.00 90.19 266 GLU A CA 1
ATOM 1957 C C . GLU A 1 266 ? -4.151 -6.982 -1.770 1.00 90.19 266 GLU A C 1
ATOM 1959 O O . GLU A 1 266 ? -5.282 -7.452 -1.912 1.00 90.19 266 GLU A O 1
ATOM 1964 N N . LEU A 1 267 ? -3.860 -5.753 -2.198 1.00 84.94 267 LEU A N 1
ATOM 1965 C CA . LEU A 1 267 ? -4.844 -4.834 -2.778 1.00 84.94 267 LEU A CA 1
ATOM 1966 C C . LEU A 1 267 ? -5.481 -5.406 -4.050 1.00 84.94 267 LEU A C 1
ATOM 1968 O O . LEU A 1 267 ? -6.665 -5.208 -4.308 1.00 84.94 267 LEU A O 1
ATOM 1972 N N . ALA A 1 268 ? -4.721 -6.171 -4.837 1.00 81.19 268 ALA A N 1
ATOM 1973 C CA . ALA A 1 268 ? -5.244 -6.827 -6.034 1.00 81.19 268 ALA A CA 1
ATOM 1974 C C . ALA A 1 268 ? -6.375 -7.831 -5.729 1.00 81.19 268 ALA A C 1
ATOM 1976 O O . ALA A 1 268 ? -7.221 -8.065 -6.593 1.00 81.19 268 ALA A O 1
ATOM 1977 N N . GLU A 1 269 ? -6.401 -8.420 -4.527 1.00 80.50 269 GLU A N 1
ATOM 1978 C CA . GLU A 1 269 ? -7.473 -9.326 -4.096 1.00 80.50 269 GLU A CA 1
ATOM 1979 C C . GLU A 1 269 ? -8.745 -8.565 -3.718 1.00 80.50 269 GLU A C 1
ATOM 1981 O O . GLU A 1 269 ? -9.842 -9.065 -3.969 1.00 80.50 269 GLU A O 1
ATOM 1986 N N . LEU A 1 270 ? -8.601 -7.351 -3.178 1.00 75.25 270 LEU A N 1
ATOM 1987 C CA . LEU A 1 270 ? -9.724 -6.474 -2.851 1.00 75.25 270 LEU A CA 1
ATOM 1988 C C . LEU A 1 270 ? -10.411 -5.982 -4.130 1.00 75.25 270 LEU A C 1
ATOM 1990 O O . LEU A 1 270 ? -11.608 -6.170 -4.303 1.00 75.25 270 LEU A O 1
ATOM 1994 N N . TYR A 1 271 ? -9.642 -5.490 -5.104 1.00 66.25 271 TYR A N 1
ATOM 1995 C CA . TYR A 1 271 ? -10.191 -4.891 -6.329 1.00 66.25 271 TYR A CA 1
ATOM 1996 C C . TYR A 1 271 ? -10.551 -5.888 -7.442 1.00 66.25 271 TYR A C 1
ATOM 1998 O O . TYR A 1 271 ? -10.946 -5.487 -8.541 1.00 66.25 271 TYR A O 1
ATOM 2006 N N . ALA A 1 272 ? -10.436 -7.198 -7.201 1.00 60.31 272 ALA A N 1
ATOM 2007 C CA . ALA A 1 272 ? -10.672 -8.225 -8.221 1.00 60.31 272 ALA A CA 1
ATOM 2008 C C . ALA A 1 272 ? -12.104 -8.214 -8.801 1.00 60.31 272 ALA A C 1
ATOM 2010 O O . ALA A 1 272 ? -12.350 -8.803 -9.861 1.00 60.31 272 ALA A O 1
ATOM 2011 N N . HIS A 1 273 ? -13.053 -7.567 -8.119 1.00 55.78 273 HIS A N 1
ATOM 2012 C CA . HIS A 1 273 ? -14.470 -7.575 -8.474 1.00 55.78 273 HIS A CA 1
ATOM 2013 C C . HIS A 1 273 ? -15.024 -6.239 -8.983 1.00 55.78 273 HIS A C 1
ATOM 2015 O O . HIS A 1 273 ? -16.096 -6.260 -9.592 1.00 55.78 273 HIS A O 1
ATOM 2021 N N . ASP A 1 274 ? -14.303 -5.124 -8.832 1.00 51.75 274 ASP A N 1
ATOM 2022 C CA . ASP A 1 274 ? -14.767 -3.813 -9.292 1.00 51.75 274 ASP A CA 1
ATOM 2023 C C . ASP A 1 274 ? -13.604 -2.882 -9.688 1.00 51.75 274 ASP A C 1
ATOM 2025 O O . ASP A 1 274 ? -13.029 -2.156 -8.883 1.00 51.75 274 ASP A O 1
ATOM 2029 N N . VAL A 1 275 ? -13.256 -2.895 -10.978 1.00 47.03 275 VAL A N 1
ATOM 2030 C CA . VAL A 1 275 ? -12.233 -2.013 -11.575 1.00 47.03 275 VAL A CA 1
ATOM 2031 C C . VAL A 1 275 ? -12.646 -0.535 -11.613 1.00 47.03 275 VAL A C 1
ATOM 2033 O O . VAL A 1 275 ? -11.801 0.310 -11.900 1.00 47.03 275 VAL A O 1
ATOM 2036 N N . GLU A 1 276 ? -13.916 -0.204 -11.348 1.00 44.31 276 GLU A N 1
ATOM 2037 C CA . GLU A 1 276 ? -14.380 1.184 -11.203 1.00 44.31 276 GLU A CA 1
ATOM 2038 C C . GLU A 1 276 ? -14.326 1.663 -9.737 1.00 44.31 276 GLU A C 1
ATOM 2040 O O . GLU A 1 276 ? -14.381 2.869 -9.503 1.00 44.31 276 GLU A O 1
ATOM 2045 N N . ALA A 1 277 ? -14.131 0.753 -8.770 1.00 45.88 277 ALA A N 1
ATOM 2046 C CA . ALA A 1 277 ? -13.974 1.038 -7.337 1.00 45.88 277 ALA A CA 1
ATOM 2047 C C . ALA A 1 277 ? -12.514 1.293 -6.906 1.00 45.88 277 ALA A C 1
ATOM 2049 O O . ALA A 1 277 ? -12.170 1.146 -5.734 1.00 45.88 277 ALA A O 1
ATOM 2050 N N . ILE A 1 278 ? -11.649 1.703 -7.841 1.00 50.53 278 ILE A N 1
ATOM 2051 C CA . ILE A 1 278 ? -10.335 2.277 -7.522 1.00 50.53 278 ILE A CA 1
ATOM 2052 C C . ILE A 1 278 ? -10.602 3.581 -6.750 1.00 50.53 278 ILE A C 1
ATOM 2054 O O . ILE A 1 278 ? -10.868 4.617 -7.361 1.00 50.53 278 ILE A O 1
ATOM 2058 N N . GLY A 1 279 ? -10.628 3.514 -5.418 1.00 51.53 279 GLY A N 1
ATOM 2059 C CA . GLY A 1 279 ? -10.921 4.667 -4.561 1.00 51.53 279 GLY A CA 1
ATOM 2060 C C . GLY A 1 279 ? -11.548 4.368 -3.197 1.00 51.53 279 GLY A C 1
ATOM 2061 O O . GLY A 1 279 ? -11.930 5.315 -2.513 1.00 51.53 279 GLY A O 1
ATOM 2062 N N . LEU A 1 280 ? -11.690 3.102 -2.784 1.00 58.25 280 LEU A N 1
ATOM 2063 C CA . LEU A 1 280 ? -11.899 2.799 -1.365 1.00 58.25 280 LEU A CA 1
ATOM 2064 C C . LEU A 1 280 ? -10.545 2.773 -0.653 1.00 58.25 280 LEU A C 1
ATOM 2066 O O . LEU A 1 280 ? -9.953 1.722 -0.426 1.00 58.25 280 LEU A O 1
ATOM 2070 N N . ASP A 1 281 ? -10.079 3.965 -0.294 1.00 73.44 281 ASP A N 1
ATOM 2071 C CA . ASP A 1 281 ? -8.901 4.131 0.558 1.00 73.44 281 ASP A CA 1
ATOM 2072 C C . ASP A 1 281 ? -9.282 4.015 2.046 1.00 73.44 281 ASP A C 1
ATOM 2074 O O . ASP A 1 281 ? -8.403 3.903 2.895 1.00 73.44 281 ASP A O 1
ATOM 2078 N N . THR A 1 282 ? -10.586 3.998 2.364 1.00 87.62 282 THR A N 1
ATOM 2079 C CA . THR A 1 282 ? -11.125 3.980 3.730 1.00 87.62 282 THR A CA 1
ATOM 2080 C C . THR A 1 282 ? -11.539 2.578 4.186 1.00 87.62 282 THR A C 1
ATOM 2082 O O . THR A 1 282 ? -12.348 1.905 3.544 1.00 87.62 282 THR A O 1
ATOM 2085 N N . TYR A 1 283 ? -11.050 2.174 5.354 1.00 92.06 283 TYR A N 1
ATOM 2086 C CA . TYR A 1 283 ? -11.341 0.904 6.014 1.00 92.06 283 TYR A CA 1
ATOM 2087 C C . TYR A 1 283 ? -11.827 1.151 7.438 1.00 92.06 283 TYR A C 1
ATOM 2089 O O . TYR A 1 283 ? -11.529 2.180 8.040 1.00 92.06 283 TYR A O 1
ATOM 2097 N N . LEU A 1 284 ? -12.574 0.196 7.984 1.00 94.12 284 LEU A N 1
ATOM 2098 C CA . LEU A 1 284 ? -13.090 0.252 9.344 1.00 94.12 284 LEU A CA 1
ATOM 2099 C C . LEU A 1 284 ? -12.269 -0.663 10.245 1.00 94.12 284 LEU A C 1
ATOM 2101 O O . LEU A 1 284 ? -12.094 -1.848 9.957 1.00 94.12 284 LEU A O 1
ATOM 2105 N N . LEU A 1 285 ? -11.797 -0.097 11.349 1.00 96.19 285 LEU A N 1
ATOM 2106 C CA . LEU A 1 285 ? -11.075 -0.797 12.403 1.00 96.19 285 LEU A CA 1
ATOM 2107 C C . LEU A 1 285 ? -11.864 -0.747 13.708 1.00 96.19 285 LEU A C 1
ATOM 2109 O O . LEU A 1 285 ? -12.659 0.166 13.942 1.00 96.19 285 LEU A O 1
ATOM 2113 N N . PHE A 1 286 ? -11.620 -1.718 14.585 1.00 97.44 286 PHE A N 1
ATOM 2114 C CA . PHE A 1 286 ? -12.037 -1.587 15.977 1.00 97.44 286 PHE A CA 1
ATOM 2115 C C . PHE A 1 286 ? -11.204 -0.504 16.685 1.00 97.44 286 PHE A C 1
ATOM 2117 O O . PHE A 1 286 ? -10.104 -0.179 16.240 1.00 97.44 286 PHE A O 1
ATOM 2124 N N . PRO A 1 287 ? -11.669 0.060 17.803 1.00 97.19 287 PRO A N 1
ATOM 2125 C CA . PRO A 1 287 ? -10.794 0.840 18.669 1.00 97.19 287 PRO A CA 1
ATOM 2126 C C . PRO A 1 287 ? -9.657 -0.044 19.211 1.00 97.19 287 PRO A C 1
ATOM 2128 O O . PRO A 1 287 ? -9.896 -1.208 19.528 1.00 97.19 287 PRO A O 1
ATOM 2131 N N . GLY A 1 288 ? -8.438 0.484 19.319 1.00 97.19 288 GLY A N 1
ATOM 2132 C CA . GLY A 1 288 ? -7.282 -0.302 19.769 1.00 97.19 288 GLY A CA 1
ATOM 2133 C C . GLY A 1 288 ? -5.935 0.244 19.303 1.00 97.19 288 GLY A C 1
ATOM 2134 O O . GLY A 1 288 ? -5.841 1.388 18.859 1.00 97.19 288 GLY A O 1
ATOM 2135 N N . ARG A 1 289 ? -4.887 -0.576 19.421 1.00 96.12 289 ARG A N 1
ATOM 2136 C CA . ARG A 1 289 ? -3.518 -0.272 18.975 1.00 96.12 289 ARG A CA 1
ATOM 2137 C C . ARG A 1 289 ? -3.225 -0.906 17.613 1.00 96.12 289 ARG A C 1
ATOM 2139 O O . ARG A 1 289 ? -3.557 -2.069 17.392 1.00 96.12 289 ARG A O 1
ATOM 2146 N N . TYR A 1 290 ? -2.594 -0.147 16.719 1.00 95.12 290 TYR A N 1
ATOM 2147 C CA . TYR A 1 290 ? -2.331 -0.574 15.346 1.00 95.12 290 TYR A CA 1
ATOM 2148 C C . TYR A 1 290 ? -0.941 -0.182 14.845 1.00 95.12 290 TYR A C 1
ATOM 2150 O O . TYR A 1 290 ? -0.552 0.987 14.893 1.00 95.12 290 TYR A O 1
ATOM 2158 N N . ASP A 1 291 ? -0.230 -1.160 14.295 1.00 92.75 291 ASP A N 1
ATOM 2159 C CA . ASP A 1 291 ? 0.919 -0.984 13.412 1.00 92.75 291 ASP A CA 1
ATOM 2160 C C . ASP A 1 291 ? 0.473 -1.181 11.954 1.00 92.75 291 ASP A C 1
ATOM 2162 O O . ASP A 1 291 ? -0.124 -2.198 11.602 1.00 92.75 291 ASP A O 1
ATOM 2166 N N . PHE A 1 292 ? 0.746 -0.191 11.103 1.00 90.50 292 PHE A N 1
ATOM 2167 C CA . PHE A 1 292 ? 0.339 -0.186 9.695 1.00 90.50 292 PHE A CA 1
ATOM 2168 C C . PHE A 1 292 ? 1.452 -0.576 8.715 1.00 90.50 292 PHE A C 1
ATOM 2170 O O . PHE A 1 292 ? 1.242 -0.633 7.502 1.00 90.50 292 PHE A O 1
ATOM 2177 N N . LEU A 1 293 ? 2.669 -0.776 9.218 1.00 78.81 293 LEU A N 1
ATOM 2178 C CA . LEU A 1 293 ? 3.877 -0.939 8.412 1.00 78.81 293 LEU A CA 1
ATOM 2179 C C . LEU A 1 293 ? 4.570 -2.271 8.676 1.00 78.81 293 LEU A C 1
ATOM 2181 O O . LEU A 1 293 ? 5.253 -2.788 7.785 1.00 78.81 293 LEU A O 1
ATOM 2185 N N . GLY A 1 294 ? 4.359 -2.853 9.857 1.00 81.38 294 GLY A N 1
ATOM 2186 C CA . GLY A 1 294 ? 5.064 -4.044 10.308 1.00 81.38 294 GLY A CA 1
ATOM 2187 C C . GLY A 1 294 ? 6.571 -3.875 10.131 1.00 81.38 294 GLY A C 1
ATOM 2188 O O . GLY A 1 294 ? 7.155 -2.875 10.535 1.00 81.38 294 GLY A O 1
ATOM 2189 N N . ASP A 1 295 ? 7.213 -4.821 9.445 1.00 77.69 295 ASP A N 1
ATOM 2190 C CA . ASP A 1 295 ? 8.671 -4.819 9.269 1.00 77.69 295 ASP A CA 1
ATOM 2191 C C . ASP A 1 295 ? 9.191 -3.880 8.156 1.00 77.69 295 ASP A C 1
ATOM 2193 O O . ASP A 1 295 ? 10.381 -3.923 7.815 1.00 77.69 295 ASP A O 1
ATOM 2197 N N . LEU A 1 296 ? 8.339 -3.050 7.539 1.00 76.94 296 LEU A N 1
ATOM 2198 C CA . LEU A 1 296 ? 8.784 -2.155 6.471 1.00 76.94 296 LEU A CA 1
ATOM 2199 C C . LEU A 1 296 ? 9.774 -1.102 7.001 1.00 76.94 296 LEU A C 1
ATOM 2201 O O . LEU A 1 296 ? 9.457 -0.359 7.931 1.00 76.94 296 LEU A O 1
ATOM 2205 N N . PRO A 1 297 ? 10.961 -0.952 6.379 1.00 69.69 297 PRO A N 1
ATOM 2206 C CA . PRO A 1 297 ? 11.903 0.098 6.742 1.00 69.69 297 PRO A CA 1
ATOM 2207 C C . PRO A 1 297 ? 11.380 1.460 6.267 1.00 69.69 297 PRO A C 1
ATOM 2209 O O . PRO A 1 297 ? 11.631 1.901 5.140 1.00 69.69 297 PRO A O 1
ATOM 2212 N N . VAL A 1 298 ? 10.646 2.140 7.141 1.00 75.62 298 VAL A N 1
ATOM 2213 C CA . VAL A 1 298 ? 10.147 3.498 6.908 1.00 75.62 298 VAL A CA 1
ATOM 2214 C C . VAL A 1 298 ? 11.033 4.503 7.635 1.00 75.62 298 VAL A C 1
ATOM 2216 O O . VAL A 1 298 ? 11.573 4.239 8.712 1.00 75.62 298 VAL A O 1
ATOM 2219 N N . ALA A 1 299 ? 11.273 5.656 7.008 1.00 69.12 299 ALA A N 1
ATOM 2220 C CA . ALA A 1 299 ? 12.056 6.703 7.646 1.00 69.12 299 ALA A CA 1
ATOM 2221 C C . ALA A 1 299 ? 11.250 7.342 8.789 1.00 69.12 299 ALA A C 1
ATOM 2223 O O . ALA A 1 299 ? 10.225 7.980 8.556 1.00 69.12 299 ALA A O 1
ATOM 2224 N N . GLY A 1 300 ? 11.774 7.217 10.010 1.00 65.12 300 GLY A N 1
ATOM 2225 C CA . GLY A 1 300 ? 11.042 7.534 11.235 1.00 65.12 300 GLY A CA 1
ATOM 2226 C C . GLY A 1 300 ? 10.355 6.272 11.734 1.00 65.12 300 GLY A C 1
ATOM 2227 O O . GLY A 1 300 ? 9.588 5.678 10.995 1.00 65.12 300 GLY A O 1
ATOM 2228 N N . ASP A 1 301 ? 10.696 5.845 12.948 1.00 60.38 301 ASP A N 1
ATOM 2229 C CA . ASP A 1 301 ? 10.074 4.697 13.611 1.00 60.38 301 ASP A CA 1
ATOM 2230 C C . ASP A 1 301 ? 8.580 5.016 13.791 1.00 60.38 301 ASP A C 1
ATOM 2232 O O . ASP A 1 301 ? 8.264 5.932 14.566 1.00 60.38 301 ASP A O 1
ATOM 2236 N N . PRO A 1 302 ? 7.671 4.406 13.009 1.00 70.06 302 PRO A N 1
ATOM 2237 C CA . PRO A 1 302 ? 6.258 4.707 13.111 1.00 70.06 302 PRO A CA 1
ATOM 2238 C C . PRO A 1 302 ? 5.779 4.072 14.413 1.00 70.06 302 PRO A C 1
ATOM 2240 O O . PRO A 1 302 ? 5.559 2.868 14.494 1.00 70.06 302 PRO A O 1
ATOM 2243 N N . ALA A 1 303 ? 5.686 4.878 15.469 1.00 78.69 303 ALA A N 1
ATOM 2244 C CA . ALA A 1 303 ? 5.110 4.405 16.715 1.00 78.69 303 ALA A CA 1
ATOM 2245 C C . ALA A 1 303 ? 3.700 3.852 16.427 1.00 78.69 303 ALA A C 1
ATOM 2247 O O . ALA A 1 303 ? 2.959 4.489 15.671 1.00 78.69 303 ALA A O 1
ATOM 2248 N N . PRO A 1 304 ? 3.319 2.711 17.024 1.00 89.38 304 PRO A N 1
ATOM 2249 C CA . PRO A 1 304 ? 1.966 2.188 16.924 1.00 89.38 304 PRO A CA 1
ATOM 2250 C C . PRO A 1 304 ? 0.928 3.261 17.255 1.00 89.38 304 PRO A C 1
ATOM 2252 O O . PRO A 1 304 ? 1.118 4.088 18.151 1.00 89.38 304 PRO A O 1
ATOM 2255 N N . HIS A 1 305 ? -0.179 3.244 16.525 1.00 91.50 305 HIS A N 1
ATOM 2256 C CA . HIS A 1 305 ? -1.255 4.211 16.663 1.00 91.50 305 HIS A CA 1
ATOM 2257 C C . HIS A 1 305 ? -2.329 3.661 17.597 1.00 91.50 305 HIS A C 1
ATOM 2259 O O . HIS A 1 305 ? -2.890 2.600 17.336 1.00 91.50 305 HIS A O 1
ATOM 2265 N N . LEU A 1 306 ? -2.653 4.396 18.661 1.00 94.38 306 LEU A N 1
ATOM 2266 C CA . LEU A 1 306 ? -3.882 4.160 19.416 1.00 94.38 306 LEU A CA 1
ATOM 2267 C C . LEU A 1 306 ? -5.033 4.876 18.712 1.00 94.38 306 LEU A C 1
ATOM 2269 O O . LEU A 1 306 ? -4.980 6.088 18.511 1.00 94.38 306 LEU A O 1
ATOM 2273 N N . LEU A 1 307 ? -6.061 4.123 18.338 1.00 95.00 307 LEU A N 1
ATOM 2274 C CA . LEU A 1 307 ? -7.227 4.610 17.619 1.00 95.00 307 LEU A CA 1
ATOM 2275 C C . LEU A 1 307 ? -8.479 4.503 18.483 1.00 95.00 307 LEU A C 1
ATOM 2277 O O . LEU A 1 307 ? -8.773 3.453 19.054 1.00 95.00 307 LEU A O 1
ATOM 2281 N N . MET A 1 308 ? -9.242 5.593 18.528 1.00 95.19 308 MET A N 1
ATOM 2282 C CA . MET A 1 308 ? -10.529 5.680 19.209 1.00 95.19 308 MET A CA 1
ATOM 2283 C C . MET A 1 308 ? -11.542 6.437 18.344 1.00 95.19 308 MET A C 1
ATOM 2285 O O . MET A 1 308 ? -11.157 7.401 17.681 1.00 95.19 308 MET A O 1
ATOM 2289 N N . PRO A 1 309 ? -12.835 6.065 18.377 1.00 91.31 309 PRO A N 1
ATOM 2290 C CA . PRO A 1 309 ? -13.883 6.821 17.709 1.00 91.31 309 PRO A CA 1
ATOM 2291 C C . PRO A 1 309 ? -13.984 8.230 18.285 1.00 91.31 309 PRO A C 1
ATOM 2293 O O . PRO A 1 309 ? -14.036 8.432 19.508 1.00 91.31 309 PRO A O 1
ATOM 2296 N N . GLU A 1 310 ? -14.009 9.211 17.393 1.00 82.56 310 GLU A N 1
ATOM 2297 C CA . GLU A 1 310 ? -14.085 10.608 17.779 1.00 82.56 310 GLU A CA 1
ATOM 2298 C C . GLU A 1 310 ? -15.530 11.049 18.117 1.00 82.56 310 GLU A C 1
ATOM 2300 O O . GLU A 1 310 ? -16.507 10.456 17.657 1.00 82.56 310 GLU A O 1
ATOM 2305 N N . PRO A 1 311 ? -15.696 12.113 18.928 1.00 61.69 311 PRO A N 1
ATOM 2306 C CA . PRO A 1 311 ? -16.999 12.614 19.372 1.00 61.69 311 PRO A CA 1
ATOM 2307 C C . PRO A 1 311 ? -17.965 13.089 18.283 1.00 61.69 311 PRO A C 1
ATOM 2309 O O . PRO A 1 311 ? -19.166 13.189 18.555 1.00 61.69 311 PRO A O 1
ATOM 2312 N N . GLU A 1 312 ? -17.458 13.523 17.127 1.00 67.31 312 GLU A N 1
ATOM 2313 C CA . GLU A 1 312 ? -18.237 14.294 16.162 1.00 67.31 312 GLU A CA 1
ATOM 2314 C C . GLU A 1 312 ? -18.580 13.442 14.929 1.00 67.31 312 GLU A C 1
ATOM 2316 O O . GLU A 1 312 ? -17.715 12.794 14.356 1.00 67.31 312 GLU A O 1
ATOM 2321 N N . PRO A 1 313 ? -19.837 13.452 14.450 1.00 54.25 313 PRO A N 1
ATOM 2322 C CA . PRO A 1 313 ? -20.232 12.691 13.259 1.00 54.25 313 PRO A CA 1
ATOM 2323 C C . PRO A 1 313 ? -19.606 13.219 11.954 1.00 54.25 313 PRO A C 1
ATOM 2325 O O . PRO A 1 313 ? -19.798 12.620 10.903 1.00 54.25 313 PRO A O 1
ATOM 2328 N N . GLU A 1 314 ? -18.908 14.358 12.007 1.00 61.59 314 GLU A N 1
ATOM 2329 C CA . GLU A 1 314 ? -18.107 14.915 10.908 1.00 61.59 314 GLU A CA 1
ATOM 2330 C C . GLU A 1 314 ? -16.602 14.794 11.186 1.00 61.59 314 GLU A C 1
ATOM 2332 O O . GLU A 1 314 ? -15.802 15.515 10.584 1.00 61.59 314 GLU A O 1
ATOM 2337 N N . SER A 1 315 ? -16.218 13.936 12.133 1.00 58.28 315 SER A N 1
ATOM 2338 C CA . SER A 1 315 ? -14.822 13.751 12.486 1.00 58.28 315 SER A CA 1
ATOM 2339 C C . SER A 1 315 ? -14.001 13.374 11.256 1.00 58.28 315 SER A C 1
ATOM 2341 O O . SER A 1 315 ? -14.436 12.551 10.444 1.00 58.28 315 SER A O 1
ATOM 2343 N N . PRO A 1 316 ? -12.840 14.022 11.064 1.00 60.03 316 PRO A N 1
ATOM 2344 C CA . PRO A 1 316 ? -11.977 13.717 9.941 1.00 60.03 316 PRO A CA 1
ATOM 2345 C C . PRO A 1 316 ? -11.571 12.245 10.017 1.00 60.03 316 PRO A C 1
ATOM 2347 O O . PRO A 1 316 ? -11.216 11.746 11.083 1.00 60.03 316 PRO A O 1
ATOM 2350 N N . GLN A 1 317 ? -11.617 11.562 8.876 1.00 76.19 317 GLN A N 1
ATOM 2351 C CA . GLN A 1 317 ? -11.054 10.224 8.737 1.00 76.19 317 GLN A CA 1
ATOM 2352 C C . GLN A 1 317 ? -9.611 10.233 9.242 1.00 76.19 317 GLN A C 1
ATOM 2354 O O . GLN A 1 317 ? -8.868 11.198 9.013 1.00 76.19 317 GLN A O 1
ATOM 2359 N N . VAL A 1 318 ? -9.206 9.166 9.931 1.00 81.88 318 VAL A N 1
ATOM 2360 C CA . VAL A 1 318 ? -7.811 9.023 10.337 1.00 81.88 318 VAL A CA 1
ATOM 2361 C C . VAL A 1 318 ? -7.021 8.675 9.085 1.00 81.88 318 VAL A C 1
ATOM 2363 O O . VAL A 1 318 ? -6.969 7.523 8.664 1.00 81.88 318 VAL A O 1
ATOM 2366 N N . THR A 1 319 ? -6.412 9.680 8.462 1.00 82.75 319 THR A N 1
ATOM 2367 C CA . THR A 1 319 ? -5.511 9.441 7.337 1.00 82.75 319 THR A CA 1
ATOM 2368 C C . THR A 1 319 ? -4.185 8.907 7.865 1.00 82.75 319 THR A C 1
ATOM 2370 O O . THR A 1 319 ? -3.389 9.631 8.473 1.00 82.75 319 THR A O 1
ATOM 2373 N N . VAL A 1 320 ? -3.923 7.634 7.593 1.00 80.88 320 VAL A N 1
ATOM 2374 C CA . VAL A 1 320 ? -2.634 6.997 7.837 1.00 80.88 320 VAL A CA 1
ATOM 2375 C C . VAL A 1 320 ? -1.738 7.312 6.646 1.00 80.88 320 VAL A C 1
ATOM 2377 O O . VAL A 1 320 ? -1.777 6.673 5.594 1.00 80.88 320 VAL A O 1
ATOM 2380 N N . SER A 1 321 ? -0.922 8.353 6.815 1.00 74.19 321 SER A N 1
ATOM 2381 C CA . SER A 1 321 ? 0.176 8.628 5.895 1.00 74.19 321 SER A CA 1
ATOM 2382 C C . SER A 1 321 ? 1.358 7.769 6.306 1.00 74.19 321 SER A C 1
ATOM 2384 O O . SER A 1 321 ? 2.037 8.067 7.291 1.00 74.19 321 SER A O 1
ATOM 2386 N N . LEU A 1 322 ? 1.639 6.733 5.522 1.00 70.94 322 LEU A N 1
ATOM 2387 C CA . LEU A 1 322 ? 2.910 6.041 5.639 1.00 70.94 322 LEU A CA 1
ATOM 2388 C C . LEU A 1 322 ? 4.013 7.057 5.322 1.00 70.94 322 LEU A C 1
ATOM 2390 O O . LEU A 1 322 ? 3.927 7.809 4.347 1.00 70.94 322 LEU A O 1
ATOM 2394 N N . GLY A 1 323 ? 5.017 7.163 6.191 1.00 74.88 323 GLY A N 1
ATOM 2395 C CA . GLY A 1 323 ? 6.202 7.962 5.890 1.00 74.88 323 GLY A CA 1
ATOM 2396 C C . GLY A 1 323 ? 6.884 7.471 4.603 1.00 74.88 323 GLY A C 1
ATOM 2397 O O . GLY A 1 323 ? 6.513 6.430 4.058 1.00 74.88 323 GLY A O 1
ATOM 2398 N N . PRO A 1 324 ? 7.916 8.172 4.103 1.00 79.69 324 PRO A N 1
ATOM 2399 C CA . PRO A 1 324 ? 8.619 7.723 2.911 1.00 79.69 324 PRO A CA 1
ATOM 2400 C C . PRO A 1 324 ? 9.244 6.342 3.159 1.00 79.69 324 PRO A C 1
ATOM 2402 O O . PRO A 1 324 ? 10.167 6.182 3.968 1.00 79.69 324 PRO A O 1
ATOM 2405 N N . VAL A 1 325 ? 8.715 5.342 2.455 1.00 84.69 325 VAL A N 1
ATOM 2406 C CA . VAL A 1 325 ? 9.218 3.969 2.464 1.00 84.69 325 VAL A CA 1
ATOM 2407 C C . VAL A 1 325 ? 10.561 3.954 1.738 1.00 84.69 325 VAL A C 1
ATOM 2409 O O . VAL A 1 325 ? 10.684 4.502 0.644 1.00 84.69 325 VAL A O 1
ATOM 2412 N N . THR A 1 326 ? 11.584 3.347 2.345 1.00 88.38 326 THR A N 1
ATOM 2413 C CA . THR A 1 326 ? 12.921 3.243 1.741 1.00 88.38 326 THR A CA 1
ATOM 2414 C C . THR A 1 326 ? 13.191 1.792 1.344 1.00 88.38 326 THR A C 1
ATOM 2416 O O . THR A 1 326 ? 13.487 0.976 2.217 1.00 88.38 326 THR A O 1
ATOM 2419 N N . PRO A 1 327 ? 13.108 1.434 0.050 1.00 89.25 327 PRO A N 1
ATOM 2420 C CA . PRO A 1 327 ? 13.314 0.059 -0.392 1.00 89.25 327 PRO A CA 1
ATOM 2421 C C . PRO A 1 327 ? 14.707 -0.469 -0.021 1.00 89.25 327 PRO A C 1
ATOM 2423 O O . PRO A 1 327 ? 15.719 0.212 -0.189 1.00 89.25 327 PRO A O 1
ATOM 2426 N N . GLY A 1 328 ? 14.762 -1.700 0.491 1.00 90.75 328 GLY A N 1
ATOM 2427 C CA . GLY A 1 328 ? 16.020 -2.363 0.838 1.00 90.75 328 GLY A CA 1
ATOM 2428 C C . GLY A 1 328 ? 16.732 -3.002 -0.367 1.00 90.75 328 GLY A C 1
ATOM 2429 O O . GLY A 1 328 ? 16.158 -3.106 -1.452 1.00 90.75 328 GLY A O 1
ATOM 2430 N N . PRO A 1 329 ? 17.957 -3.535 -0.180 1.00 93.12 329 PRO A N 1
ATOM 2431 C CA . PRO A 1 329 ? 18.735 -4.160 -1.258 1.00 93.12 329 PRO A CA 1
ATOM 2432 C C . PRO A 1 329 ? 18.038 -5.347 -1.945 1.00 93.12 329 PRO A C 1
ATOM 2434 O O . PRO A 1 329 ? 18.255 -5.600 -3.129 1.00 93.12 329 PRO A O 1
ATOM 2437 N N . GLU A 1 330 ? 17.203 -6.092 -1.216 1.00 93.25 330 GLU A N 1
ATOM 2438 C CA . GLU A 1 330 ? 16.430 -7.208 -1.778 1.00 93.25 330 GLU A CA 1
ATOM 2439 C C . GLU A 1 330 ? 15.340 -6.708 -2.739 1.00 93.25 330 GLU A C 1
ATOM 2441 O O . GLU A 1 330 ? 15.181 -7.263 -3.830 1.00 93.25 330 GLU A O 1
ATOM 2446 N N . ALA A 1 331 ? 14.669 -5.604 -2.392 1.00 94.25 331 ALA A N 1
ATOM 2447 C CA . ALA A 1 331 ? 13.711 -4.940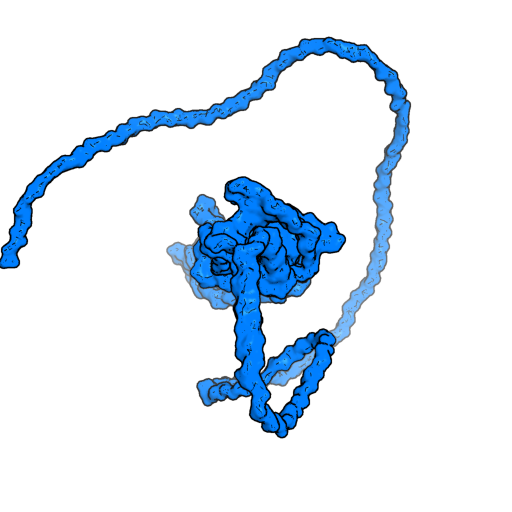 -3.270 1.00 94.25 331 ALA A CA 1
ATOM 2448 C C . ALA A 1 331 ? 14.406 -4.359 -4.513 1.00 94.25 331 ALA A C 1
ATOM 2450 O O . ALA A 1 331 ? 13.892 -4.498 -5.619 1.00 94.25 331 ALA A O 1
ATOM 2451 N N . GLU A 1 332 ? 15.605 -3.775 -4.378 1.00 95.94 332 GLU A N 1
ATOM 2452 C CA . GLU A 1 332 ? 16.383 -3.282 -5.531 1.00 95.94 332 GLU A CA 1
ATOM 2453 C C . GLU A 1 332 ? 16.790 -4.412 -6.488 1.00 95.94 332 GLU A C 1
ATOM 2455 O O . GLU A 1 332 ? 16.704 -4.271 -7.713 1.00 95.94 332 GLU A O 1
ATOM 2460 N N . ALA A 1 333 ? 17.207 -5.559 -5.947 1.00 96.81 333 ALA A N 1
ATOM 2461 C CA . ALA A 1 333 ? 17.498 -6.739 -6.754 1.00 96.81 333 ALA A CA 1
ATOM 2462 C C . ALA A 1 333 ? 16.239 -7.238 -7.484 1.00 96.81 333 ALA A C 1
ATOM 2464 O O . ALA A 1 333 ? 16.300 -7.567 -8.672 1.00 96.81 333 ALA A O 1
ATOM 2465 N N . SER A 1 334 ? 15.093 -7.241 -6.797 1.00 97.31 334 SER A N 1
ATOM 2466 C CA . SER A 1 334 ? 13.798 -7.620 -7.368 1.00 97.31 334 SER A CA 1
ATOM 2467 C C . SER A 1 334 ? 13.320 -6.652 -8.457 1.00 97.31 334 SER A C 1
ATOM 2469 O O . SER A 1 334 ? 12.833 -7.093 -9.500 1.00 97.31 334 SER A O 1
ATOM 2471 N N . LEU A 1 335 ? 13.540 -5.345 -8.282 1.00 97.38 335 LEU A N 1
ATOM 2472 C CA . LEU A 1 335 ? 13.263 -4.313 -9.283 1.00 97.38 335 LEU A CA 1
ATOM 2473 C C . LEU A 1 335 ? 14.030 -4.589 -10.584 1.00 97.38 335 LEU A C 1
ATOM 2475 O O . LEU A 1 335 ? 13.435 -4.645 -11.662 1.00 97.38 335 LEU A O 1
ATOM 2479 N N . ASN A 1 336 ? 15.343 -4.811 -10.484 1.00 98.00 336 ASN A N 1
ATOM 2480 C CA . ASN A 1 336 ? 16.187 -5.082 -11.649 1.00 98.00 336 ASN A CA 1
ATOM 2481 C C . ASN A 1 336 ? 15.824 -6.413 -12.328 1.00 98.00 336 ASN A C 1
ATOM 2483 O O . ASN A 1 336 ? 15.773 -6.484 -13.556 1.00 98.00 336 ASN A O 1
ATOM 2487 N N . ALA A 1 337 ? 15.514 -7.455 -11.551 1.00 98.00 337 ALA A N 1
ATOM 2488 C CA . ALA A 1 337 ? 15.053 -8.733 -12.092 1.00 98.00 337 ALA A CA 1
ATOM 2489 C C . ALA A 1 337 ? 13.711 -8.593 -12.835 1.00 98.00 337 ALA A C 1
ATOM 2491 O O . ALA A 1 337 ? 13.554 -9.110 -13.942 1.00 98.00 337 ALA A O 1
ATOM 2492 N N . SER A 1 338 ? 12.765 -7.848 -12.262 1.00 97.31 338 SER A N 1
ATOM 2493 C CA . SER A 1 338 ? 11.452 -7.594 -12.865 1.00 97.31 338 SER A CA 1
ATOM 2494 C C . SER A 1 338 ? 11.568 -6.779 -14.152 1.00 97.31 338 SER A C 1
ATOM 2496 O O . SER A 1 338 ? 10.892 -7.079 -15.139 1.00 97.31 338 SER A O 1
ATOM 2498 N N . LEU A 1 339 ? 12.470 -5.792 -14.182 1.00 97.25 339 LEU A N 1
ATOM 2499 C CA . LEU A 1 339 ? 12.762 -5.022 -15.388 1.00 97.25 339 LEU A CA 1
ATOM 2500 C C . LEU A 1 339 ? 13.372 -5.905 -16.479 1.00 97.25 339 LEU A C 1
ATOM 2502 O O . LEU A 1 339 ? 12.941 -5.819 -17.626 1.00 97.25 339 LEU A O 1
ATOM 2506 N N . ALA A 1 340 ? 14.320 -6.779 -16.131 1.00 97.75 340 ALA A N 1
ATOM 2507 C CA . ALA A 1 340 ? 14.925 -7.701 -17.087 1.00 97.75 340 ALA A CA 1
ATOM 2508 C C . ALA A 1 340 ? 13.875 -8.607 -17.745 1.00 97.75 340 ALA A C 1
ATOM 2510 O O . ALA A 1 340 ? 13.805 -8.673 -18.972 1.00 97.75 340 ALA A O 1
ATOM 2511 N N . VAL A 1 341 ? 12.986 -9.208 -16.946 1.00 97.50 341 VAL A N 1
ATOM 2512 C CA . VAL A 1 341 ? 11.874 -10.031 -17.451 1.00 97.50 341 VAL A CA 1
ATOM 2513 C C . VAL A 1 341 ? 10.939 -9.221 -18.355 1.00 97.50 341 VAL A C 1
ATOM 2515 O O . VAL A 1 341 ? 10.503 -9.711 -19.400 1.00 97.50 341 VAL A O 1
ATOM 2518 N N . LEU A 1 342 ? 10.625 -7.975 -17.985 1.00 95.94 342 LEU A N 1
ATOM 2519 C CA . LEU A 1 342 ? 9.787 -7.091 -18.797 1.00 95.94 342 LEU A CA 1
ATOM 2520 C C . LEU A 1 342 ? 10.445 -6.764 -20.144 1.00 95.94 342 LEU A C 1
ATOM 2522 O O . LEU A 1 342 ? 9.787 -6.882 -21.178 1.00 95.94 342 LEU A O 1
ATOM 2526 N N . VAL A 1 343 ? 11.723 -6.378 -20.142 1.00 96.12 343 VAL A N 1
ATOM 2527 C CA . VAL A 1 343 ? 12.491 -6.044 -21.351 1.00 96.12 343 VAL A CA 1
ATOM 2528 C C . VAL A 1 343 ? 12.607 -7.259 -22.264 1.00 96.12 343 VAL A C 1
ATOM 2530 O O . VAL A 1 343 ? 12.313 -7.147 -23.451 1.00 96.12 343 VAL A O 1
ATOM 2533 N N . GLU A 1 344 ? 12.957 -8.428 -21.725 1.00 96.19 344 GLU A N 1
ATOM 2534 C CA . GLU A 1 344 ? 13.043 -9.675 -22.491 1.00 96.19 344 GLU A CA 1
ATOM 2535 C C . GLU A 1 344 ? 11.702 -10.028 -23.132 1.00 96.19 344 GLU A C 1
ATOM 2537 O O . GLU A 1 344 ? 11.644 -10.313 -24.327 1.00 96.19 344 GLU A O 1
ATOM 2542 N N . ARG A 1 345 ? 10.599 -9.933 -22.377 1.00 96.25 345 ARG A N 1
ATOM 2543 C CA . ARG A 1 345 ? 9.251 -10.153 -22.914 1.00 96.25 345 ARG A CA 1
ATOM 2544 C C . ARG A 1 345 ? 8.933 -9.164 -24.032 1.00 96.25 345 ARG A C 1
ATOM 2546 O O . ARG A 1 345 ? 8.440 -9.569 -25.083 1.00 96.25 345 ARG A O 1
ATOM 2553 N N . CYS A 1 346 ? 9.230 -7.887 -23.829 1.00 94.44 346 CYS A N 1
ATOM 2554 C CA . CYS A 1 346 ? 9.020 -6.853 -24.831 1.00 94.44 346 CYS A CA 1
ATOM 2555 C C . CYS A 1 346 ? 9.892 -7.066 -26.078 1.00 94.44 346 CYS A C 1
ATOM 2557 O O . CYS A 1 346 ? 9.438 -6.773 -27.175 1.00 94.44 346 CYS A O 1
ATOM 2559 N N . ALA A 1 347 ? 11.093 -7.637 -25.960 1.00 95.00 347 ALA A N 1
ATOM 2560 C CA . ALA A 1 347 ? 11.964 -7.897 -27.108 1.00 95.00 347 ALA A CA 1
ATOM 2561 C C . ALA A 1 347 ? 11.423 -9.006 -28.033 1.00 95.00 347 ALA A C 1
ATOM 2563 O O . ALA A 1 347 ? 11.846 -9.121 -29.180 1.00 95.00 347 ALA A O 1
ATOM 2564 N N . THR A 1 348 ? 10.462 -9.809 -27.559 1.00 95.25 348 THR A N 1
ATOM 2565 C CA . THR A 1 348 ? 9.822 -10.862 -28.367 1.00 95.25 348 THR A CA 1
ATOM 2566 C C . THR A 1 348 ? 8.702 -10.359 -29.279 1.00 95.25 348 THR A C 1
ATOM 2568 O O . THR A 1 348 ? 8.202 -11.126 -30.102 1.00 95.25 348 THR A O 1
ATOM 2571 N N . VAL A 1 349 ? 8.276 -9.098 -29.140 1.00 92.69 349 VAL A N 1
ATOM 2572 C CA . VAL A 1 349 ? 7.165 -8.544 -29.928 1.00 92.69 349 VAL A CA 1
ATOM 2573 C C . VAL A 1 349 ? 7.641 -8.067 -31.303 1.00 92.69 349 VAL A C 1
ATOM 2575 O O . VAL A 1 349 ? 8.718 -7.500 -31.438 1.00 92.69 349 VAL A O 1
ATOM 2578 N N . GLU A 1 350 ? 6.807 -8.224 -32.331 1.00 93.94 350 GLU A N 1
ATOM 2579 C CA . GLU A 1 350 ? 7.132 -7.822 -33.715 1.00 93.94 350 GLU A CA 1
ATOM 2580 C C . GLU A 1 350 ? 6.585 -6.425 -34.083 1.00 93.94 350 GLU A C 1
ATOM 2582 O O . GLU A 1 350 ? 6.429 -6.080 -35.256 1.00 93.94 350 GLU A O 1
ATOM 2587 N N . TYR A 1 351 ? 6.262 -5.610 -33.074 1.00 89.31 351 TYR A N 1
ATOM 2588 C CA . TYR A 1 351 ? 5.714 -4.261 -33.233 1.00 89.31 351 TYR A CA 1
ATOM 2589 C C . TYR A 1 351 ? 6.749 -3.202 -32.854 1.00 89.31 351 TYR A C 1
ATOM 2591 O O . TYR A 1 351 ? 7.502 -3.383 -31.902 1.00 89.31 351 TYR A O 1
ATOM 2599 N N . GLY A 1 352 ? 6.735 -2.068 -33.563 1.00 85.50 352 GLY A N 1
ATOM 2600 C CA . GLY A 1 352 ? 7.591 -0.916 -33.254 1.00 85.50 352 GLY A CA 1
ATOM 2601 C C . GLY A 1 352 ? 7.236 -0.227 -31.932 1.00 85.50 352 GLY A C 1
ATOM 2602 O O . GLY A 1 352 ? 8.080 0.427 -31.336 1.00 85.50 352 GLY A O 1
ATOM 2603 N N . TYR A 1 353 ? 6.002 -0.390 -31.454 1.00 86.75 353 TYR A N 1
ATOM 2604 C CA . TYR A 1 353 ? 5.527 0.186 -30.201 1.00 86.75 353 TYR A CA 1
ATOM 2605 C C . TYR A 1 353 ? 4.519 -0.750 -29.539 1.00 86.75 353 TYR A C 1
ATOM 2607 O O . TYR A 1 353 ? 3.585 -1.221 -30.193 1.00 86.75 353 TYR A O 1
ATOM 2615 N N . VAL A 1 354 ? 4.694 -0.988 -28.238 1.00 85.69 354 VAL A N 1
ATOM 2616 C CA . VAL A 1 354 ? 3.765 -1.759 -27.408 1.00 85.69 354 VAL A CA 1
ATOM 2617 C C . VAL A 1 354 ? 3.554 -1.008 -26.090 1.00 85.69 354 VAL A C 1
ATOM 2619 O O . VAL A 1 354 ? 4.523 -0.803 -25.353 1.00 85.69 354 VAL A O 1
ATOM 2622 N N . PRO A 1 355 ? 2.310 -0.606 -25.759 1.00 83.50 355 PRO A N 1
ATOM 2623 C CA . PRO A 1 355 ? 1.990 -0.108 -24.426 1.00 83.50 355 PRO A CA 1
ATOM 2624 C C . PRO A 1 355 ? 2.429 -1.128 -23.372 1.00 83.50 355 PRO A C 1
ATOM 2626 O O . PRO A 1 355 ? 2.203 -2.325 -23.516 1.00 83.50 355 PRO A O 1
ATOM 2629 N N . GLY A 1 356 ? 3.087 -0.667 -22.323 1.00 83.56 356 GLY A N 1
ATOM 2630 C CA . GLY A 1 356 ? 3.754 -1.491 -21.314 1.00 83.56 356 GLY A CA 1
ATOM 2631 C C . GLY A 1 356 ? 5.278 -1.544 -21.454 1.00 83.56 356 GLY A C 1
ATOM 2632 O O . GLY A 1 356 ? 5.967 -1.708 -20.450 1.00 83.56 356 GLY A O 1
ATOM 2633 N N . CYS A 1 357 ? 5.819 -1.391 -22.665 1.00 90.62 357 CYS A N 1
ATOM 2634 C CA . CYS A 1 357 ? 7.239 -1.627 -22.914 1.00 90.62 357 CYS A CA 1
ATOM 2635 C C . CYS A 1 357 ? 8.102 -0.368 -22.709 1.00 90.62 357 CYS A C 1
ATOM 2637 O O . CYS A 1 357 ? 7.727 0.706 -23.181 1.00 90.62 357 CYS A O 1
ATOM 2639 N N . PRO A 1 358 ? 9.284 -0.485 -22.068 1.00 90.56 358 PRO A N 1
ATOM 2640 C CA . PRO A 1 358 ? 10.228 0.626 -21.873 1.00 90.56 358 PRO A CA 1
ATOM 2641 C C . PRO A 1 358 ? 11.078 0.911 -23.127 1.00 90.56 358 PRO A C 1
ATOM 2643 O O . PRO A 1 358 ? 12.185 1.436 -23.043 1.00 90.56 358 PRO A O 1
ATOM 2646 N N . MET A 1 359 ? 10.596 0.504 -24.303 1.00 89.19 359 MET A N 1
ATOM 2647 C CA . MET A 1 359 ? 11.275 0.671 -25.581 1.00 89.19 359 MET A CA 1
ATOM 2648 C C . MET A 1 359 ? 10.268 0.824 -26.713 1.00 89.19 359 MET A C 1
ATOM 2650 O O . MET A 1 359 ? 9.218 0.177 -26.715 1.00 89.19 359 MET A O 1
ATOM 2654 N N . ALA A 1 360 ? 10.601 1.691 -27.666 1.00 86.50 360 ALA A N 1
ATOM 2655 C CA . ALA A 1 360 ? 9.788 1.954 -28.839 1.00 86.50 360 ALA A CA 1
ATOM 2656 C C . ALA A 1 360 ? 10.643 2.489 -29.992 1.00 86.50 360 ALA A C 1
ATOM 2658 O O . ALA A 1 360 ? 11.630 3.188 -29.781 1.00 86.50 360 ALA A O 1
ATOM 2659 N N . LEU A 1 361 ? 10.208 2.207 -31.215 1.00 82.12 361 LEU A N 1
ATOM 2660 C CA . LEU A 1 361 ? 10.626 2.883 -32.432 1.00 82.12 361 LEU A CA 1
ATOM 2661 C C . LEU A 1 361 ? 9.714 4.095 -32.604 1.00 82.12 361 LEU A C 1
ATOM 2663 O O . LEU A 1 361 ? 8.545 3.953 -32.973 1.00 82.12 361 LEU A O 1
ATOM 2667 N N . VAL A 1 362 ? 10.232 5.286 -32.318 1.00 71.69 362 VAL A N 1
ATOM 2668 C CA . VAL A 1 362 ? 9.482 6.526 -32.536 1.00 71.69 362 VAL A CA 1
ATOM 2669 C C . VAL A 1 362 ? 9.314 6.745 -34.046 1.00 71.69 362 VAL A C 1
ATOM 2671 O O . VAL A 1 362 ? 10.257 6.599 -34.826 1.00 71.69 362 VAL A O 1
ATOM 2674 N N . THR A 1 363 ? 8.091 7.051 -34.478 1.00 62.00 363 THR A N 1
ATOM 2675 C CA . THR A 1 363 ? 7.723 7.270 -35.889 1.00 62.00 363 THR A CA 1
ATOM 2676 C C . THR A 1 363 ? 7.986 8.709 -36.322 1.00 62.00 363 THR A C 1
ATOM 2678 O O . THR A 1 363 ? 7.107 9.352 -36.887 1.00 62.00 363 THR A O 1
ATOM 2681 N N . ASP A 1 364 ? 9.176 9.227 -36.033 1.00 61.44 364 ASP A N 1
ATOM 2682 C CA . ASP A 1 364 ? 9.566 10.587 -36.393 1.00 61.44 364 ASP A CA 1
ATOM 2683 C C . ASP A 1 364 ? 10.947 10.579 -37.055 1.00 61.44 364 ASP A C 1
ATOM 2685 O O . ASP A 1 364 ? 11.743 9.669 -36.829 1.00 61.44 364 ASP A O 1
ATOM 2689 N N . ALA A 1 365 ? 11.167 11.566 -37.931 1.00 55.25 365 ALA A N 1
ATOM 2690 C CA . ALA A 1 365 ? 12.254 11.660 -38.908 1.00 55.25 365 ALA A CA 1
ATOM 2691 C C . ALA A 1 365 ? 13.553 10.939 -38.502 1.00 55.25 365 ALA A C 1
ATOM 2693 O O . ALA A 1 365 ? 14.229 11.328 -37.546 1.00 55.25 365 ALA A O 1
ATOM 2694 N N . LEU A 1 366 ? 13.921 9.924 -39.287 1.00 67.75 366 LEU A N 1
ATOM 2695 C CA . LEU A 1 366 ? 15.256 9.338 -39.240 1.00 67.75 366 LEU A CA 1
ATOM 2696 C C . LEU A 1 366 ? 16.280 10.386 -39.733 1.00 67.75 366 LEU A C 1
ATOM 2698 O O . LEU A 1 366 ? 15.889 11.413 -40.306 1.00 67.75 366 LEU A O 1
ATOM 2702 N N . PRO A 1 367 ? 17.594 10.158 -39.545 1.00 69.25 367 PRO A N 1
ATOM 2703 C CA . PRO A 1 367 ? 18.617 11.006 -40.145 1.00 69.25 367 PRO A CA 1
ATOM 2704 C C . PRO A 1 367 ? 18.371 11.219 -41.650 1.00 69.25 367 PRO A C 1
ATOM 2706 O O . PRO A 1 367 ? 17.809 10.361 -42.330 1.00 69.25 367 PRO A O 1
ATOM 2709 N N . ASP A 1 368 ? 18.790 12.378 -42.162 1.00 71.00 368 ASP A N 1
ATOM 2710 C CA . ASP A 1 368 ? 18.676 12.763 -43.578 1.00 71.00 368 ASP A CA 1
ATOM 2711 C C . ASP A 1 368 ? 17.240 12.960 -44.115 1.00 71.00 368 ASP A C 1
ATOM 2713 O O . ASP A 1 368 ? 16.966 12.706 -45.289 1.00 71.00 368 ASP A O 1
ATOM 2717 N N . ASP A 1 369 ? 16.323 13.455 -43.272 1.00 72.12 369 ASP A N 1
ATOM 2718 C CA . ASP A 1 369 ? 14.920 13.757 -43.622 1.00 72.12 369 ASP A CA 1
ATOM 2719 C C . ASP A 1 369 ? 14.126 12.530 -44.128 1.00 72.12 369 ASP A C 1
ATOM 2721 O O . ASP A 1 369 ? 13.110 12.663 -44.822 1.00 72.12 369 ASP A O 1
ATOM 2725 N N . VAL A 1 370 ? 14.569 11.313 -43.787 1.00 74.94 370 VAL A N 1
ATOM 2726 C CA . VAL A 1 370 ? 13.859 10.081 -44.141 1.00 74.94 370 VAL A CA 1
ATOM 2727 C C . VAL A 1 370 ? 12.647 9.917 -43.227 1.00 74.94 370 VAL A C 1
ATOM 2729 O O . VAL A 1 370 ? 12.761 9.763 -42.011 1.00 74.94 370 VAL A O 1
ATOM 2732 N N . TYR A 1 371 ? 11.463 9.935 -43.839 1.00 81.81 371 TYR A N 1
ATOM 2733 C CA . TYR A 1 371 ? 10.196 9.737 -43.147 1.00 81.81 371 TYR A CA 1
ATOM 2734 C C . TYR A 1 371 ? 9.699 8.303 -43.329 1.00 81.81 371 TYR A C 1
ATOM 2736 O O . TYR A 1 371 ? 9.494 7.848 -44.460 1.00 81.81 371 TYR A O 1
ATOM 2744 N N . VAL A 1 372 ? 9.497 7.609 -42.210 1.00 82.12 372 VAL A N 1
ATOM 2745 C CA . VAL A 1 372 ? 8.925 6.262 -42.167 1.00 82.12 372 VAL A CA 1
ATOM 2746 C C . VAL A 1 372 ? 7.530 6.351 -41.560 1.00 82.12 372 VAL A C 1
ATOM 2748 O O . VAL A 1 372 ? 7.379 6.669 -40.384 1.00 82.12 372 VAL A O 1
ATOM 2751 N N . ASP A 1 373 ? 6.513 6.060 -42.372 1.00 83.62 373 ASP A N 1
ATOM 2752 C CA . ASP A 1 373 ? 5.103 6.068 -41.969 1.00 83.62 373 ASP A CA 1
ATOM 2753 C C . ASP A 1 373 ? 4.766 4.876 -41.061 1.00 83.62 373 ASP A C 1
ATOM 2755 O O . ASP A 1 373 ? 3.901 4.961 -40.190 1.00 83.62 373 ASP A O 1
ATOM 2759 N N . ALA A 1 374 ? 5.406 3.729 -41.303 1.00 86.94 374 ALA A N 1
ATOM 2760 C CA . ALA A 1 374 ? 5.157 2.500 -40.563 1.00 86.94 374 ALA A CA 1
ATOM 2761 C C . ALA A 1 374 ? 6.365 1.562 -40.581 1.00 86.94 374 ALA A C 1
ATOM 2763 O O . ALA A 1 374 ? 7.086 1.475 -41.575 1.00 86.94 374 ALA A O 1
ATOM 2764 N N . TYR A 1 375 ? 6.509 0.780 -39.514 1.00 89.38 375 TYR A N 1
ATOM 2765 C CA . TYR A 1 375 ? 7.486 -0.300 -39.415 1.00 89.38 375 TYR A CA 1
ATOM 2766 C C . TYR A 1 375 ? 6.808 -1.666 -39.565 1.00 89.38 375 TYR A C 1
ATOM 2768 O O . TYR A 1 375 ? 5.677 -1.873 -39.116 1.00 89.38 375 TYR A O 1
ATOM 2776 N N . ARG A 1 376 ? 7.505 -2.603 -40.204 1.00 90.75 376 ARG A N 1
ATOM 2777 C CA . ARG A 1 376 ? 7.133 -4.014 -40.362 1.00 90.75 376 ARG A CA 1
ATOM 2778 C C . ARG A 1 376 ? 8.329 -4.897 -40.042 1.00 90.75 376 ARG A C 1
ATOM 2780 O O . ARG A 1 376 ? 9.458 -4.414 -40.029 1.00 90.75 376 ARG A O 1
ATOM 2787 N N . ASP A 1 377 ? 8.069 -6.183 -39.825 1.00 93.62 377 ASP A N 1
ATOM 2788 C CA . ASP A 1 377 ? 9.103 -7.196 -39.585 1.00 93.62 377 ASP A CA 1
ATOM 2789 C C . ASP A 1 377 ? 10.085 -6.781 -38.473 1.00 93.62 377 ASP A C 1
ATOM 2791 O O . ASP A 1 377 ? 11.291 -7.005 -38.584 1.00 93.62 377 ASP A O 1
ATOM 2795 N N . VAL A 1 378 ? 9.567 -6.121 -37.430 1.00 94.38 378 VAL A N 1
ATOM 2796 C CA . VAL A 1 378 ? 10.386 -5.552 -36.358 1.00 94.38 378 VAL A CA 1
ATOM 2797 C C . VAL A 1 378 ? 10.994 -6.682 -35.540 1.00 94.38 378 VAL A C 1
ATOM 2799 O O . VAL A 1 378 ? 10.298 -7.613 -35.136 1.00 94.38 378 VAL A O 1
ATOM 2802 N N . ARG A 1 379 ? 12.295 -6.592 -35.284 1.00 96.25 379 ARG A N 1
ATOM 2803 C CA . ARG A 1 379 ? 13.026 -7.496 -34.400 1.00 96.25 379 ARG A CA 1
ATOM 2804 C C . ARG A 1 379 ? 13.894 -6.691 -33.463 1.00 96.25 379 ARG A C 1
ATOM 2806 O O . ARG A 1 379 ? 14.635 -5.814 -33.906 1.00 96.25 379 ARG A O 1
ATOM 2813 N N . TRP A 1 380 ? 13.832 -7.057 -32.196 1.00 95.56 380 TRP A N 1
ATOM 2814 C CA . TRP A 1 380 ? 14.594 -6.443 -31.126 1.00 95.56 380 TRP A CA 1
ATOM 2815 C C . TRP A 1 380 ? 15.658 -7.417 -30.631 1.00 95.56 380 TRP A C 1
ATOM 2817 O O . TRP A 1 380 ? 15.403 -8.611 -30.484 1.00 95.56 380 TRP A O 1
ATOM 2827 N N . GLU A 1 381 ? 16.842 -6.900 -30.343 1.00 96.88 381 GLU A N 1
ATOM 2828 C CA . GLU A 1 381 ? 17.930 -7.627 -29.703 1.00 96.88 381 GLU A CA 1
ATOM 2829 C C . GLU A 1 381 ? 18.440 -6.796 -28.528 1.00 96.88 381 GLU A C 1
ATOM 2831 O O . GLU A 1 381 ? 18.814 -5.637 -28.691 1.00 96.88 381 GLU A O 1
ATOM 2836 N N . VAL A 1 382 ? 18.437 -7.369 -27.325 1.00 97.25 382 VAL A N 1
ATOM 2837 C CA . VAL A 1 382 ? 18.932 -6.673 -26.133 1.00 97.25 382 VAL A CA 1
ATOM 2838 C C . VAL A 1 382 ? 20.456 -6.719 -26.141 1.00 97.25 382 VAL A C 1
ATOM 2840 O O . VAL A 1 382 ? 21.044 -7.775 -25.918 1.00 97.25 382 VAL A O 1
ATOM 2843 N N . ALA A 1 383 ? 21.094 -5.575 -26.386 1.00 97.25 383 ALA A N 1
ATOM 2844 C CA . ALA A 1 383 ? 22.550 -5.457 -26.387 1.00 97.25 383 ALA A CA 1
ATOM 2845 C C . ALA A 1 383 ? 23.095 -5.316 -24.958 1.00 97.25 383 ALA A C 1
ATOM 2847 O O . ALA A 1 383 ? 24.092 -5.942 -24.595 1.00 97.25 383 ALA A O 1
ATOM 2848 N N . ARG A 1 384 ? 22.414 -4.517 -24.126 1.00 97.56 384 ARG A N 1
ATOM 2849 C CA . ARG A 1 384 ? 22.751 -4.310 -22.715 1.00 97.56 384 ARG A CA 1
ATOM 2850 C C . ARG A 1 384 ? 21.495 -4.042 -21.891 1.00 97.56 384 ARG A C 1
ATOM 2852 O O . ARG A 1 384 ? 20.717 -3.153 -22.218 1.00 97.56 384 ARG A O 1
ATOM 2859 N N . MET A 1 385 ? 21.328 -4.772 -20.791 1.00 97.31 385 MET A N 1
ATOM 2860 C CA . MET A 1 385 ? 20.238 -4.531 -19.840 1.00 97.31 385 MET A CA 1
ATOM 2861 C C . MET A 1 385 ? 20.527 -3.266 -19.008 1.00 97.31 385 MET A C 1
ATOM 2863 O O . MET A 1 385 ? 21.668 -3.116 -18.563 1.00 97.31 385 MET A O 1
ATOM 2867 N N . PRO A 1 386 ? 19.554 -2.360 -18.790 1.00 97.06 386 PRO A N 1
ATOM 2868 C CA . PRO A 1 386 ? 19.738 -1.240 -17.877 1.00 97.06 386 PRO A CA 1
ATOM 2869 C C . PRO A 1 386 ? 19.872 -1.736 -16.438 1.00 97.06 386 PRO A C 1
ATOM 2871 O O . PRO A 1 386 ? 19.295 -2.759 -16.067 1.00 97.06 386 PRO A O 1
ATOM 2874 N N . THR A 1 387 ? 20.574 -0.955 -15.622 1.00 97.81 387 THR A N 1
ATOM 2875 C CA . THR A 1 387 ? 20.479 -1.055 -14.162 1.00 97.81 387 THR A CA 1
ATOM 2876 C C . THR A 1 387 ? 19.658 0.119 -13.651 1.00 97.81 387 THR A C 1
ATOM 2878 O O . THR A 1 387 ? 19.837 1.254 -14.104 1.00 97.81 387 THR A O 1
ATOM 2881 N N . VAL A 1 388 ? 18.744 -0.159 -12.727 1.00 97.56 388 VAL A N 1
ATOM 2882 C CA . VAL A 1 388 ? 17.825 0.829 -12.159 1.00 97.56 388 VAL A CA 1
ATOM 2883 C C . VAL A 1 388 ? 17.830 0.807 -10.633 1.00 97.56 388 VAL A C 1
ATOM 2885 O O . VAL A 1 388 ? 18.220 -0.184 -10.015 1.00 97.56 388 VAL A O 1
ATOM 2888 N N . THR A 1 389 ? 17.378 1.903 -10.036 1.00 97.12 389 THR A N 1
ATOM 2889 C CA . THR A 1 389 ? 17.082 2.037 -8.603 1.00 97.12 389 THR A CA 1
ATOM 2890 C C . THR A 1 389 ? 15.704 2.682 -8.418 1.00 97.12 389 THR A C 1
ATOM 2892 O O . THR A 1 389 ? 15.083 3.139 -9.385 1.00 97.12 389 THR A O 1
ATOM 2895 N N . PHE A 1 390 ? 15.209 2.684 -7.184 1.00 95.38 390 PHE A N 1
ATOM 2896 C CA . PHE A 1 390 ? 13.991 3.396 -6.824 1.00 95.38 390 PHE A CA 1
ATOM 2897 C C . PHE A 1 390 ? 14.273 4.898 -6.740 1.00 95.38 390 PHE A C 1
ATOM 2899 O O . PHE A 1 390 ? 15.220 5.324 -6.083 1.00 95.38 390 PHE A O 1
ATOM 2906 N N . GLY A 1 391 ? 13.441 5.688 -7.409 1.00 93.44 391 GLY A N 1
ATOM 2907 C CA . GLY A 1 391 ? 13.409 7.139 -7.277 1.00 93.44 391 GLY A CA 1
ATOM 2908 C C . GLY A 1 391 ? 12.390 7.603 -6.241 1.00 93.44 391 GLY A C 1
ATOM 2909 O O . GLY A 1 391 ? 11.912 6.834 -5.405 1.00 93.44 391 GLY A O 1
ATOM 2910 N N . GLU A 1 392 ? 12.027 8.881 -6.325 1.00 90.31 392 GLU A N 1
ATOM 2911 C CA . GLU A 1 392 ? 10.990 9.473 -5.476 1.00 90.31 392 GLU A CA 1
ATOM 2912 C C . GLU A 1 392 ? 9.634 8.772 -5.669 1.00 90.31 392 GLU A C 1
ATOM 2914 O O . GLU A 1 392 ? 9.256 8.395 -6.786 1.00 90.31 392 GLU A O 1
ATOM 2919 N N . SER A 1 393 ? 8.892 8.606 -4.574 1.00 86.25 393 SER A N 1
ATOM 2920 C CA . SER A 1 393 ? 7.510 8.148 -4.652 1.00 86.25 393 SER A CA 1
ATOM 2921 C C . SER A 1 393 ? 6.598 9.241 -5.202 1.00 86.25 393 SER A C 1
ATOM 2923 O O . SER A 1 393 ? 6.628 10.392 -4.766 1.00 86.25 393 SER A O 1
ATOM 2925 N N . ALA A 1 394 ? 5.747 8.862 -6.149 1.00 79.88 394 ALA A N 1
ATOM 2926 C CA . ALA A 1 394 ? 4.663 9.695 -6.625 1.00 79.88 394 ALA A CA 1
ATOM 2927 C C . ALA A 1 394 ? 3.356 9.298 -5.930 1.00 79.88 394 ALA A C 1
ATOM 2929 O O . ALA A 1 394 ? 2.953 8.134 -5.977 1.00 79.88 394 ALA A O 1
ATOM 2930 N N . LYS A 1 395 ? 2.663 10.313 -5.394 1.00 71.06 395 LYS A N 1
ATOM 2931 C CA . LYS A 1 395 ? 1.445 10.213 -4.570 1.00 71.06 395 LYS A CA 1
ATOM 2932 C C . LYS A 1 395 ? 0.361 9.254 -5.092 1.00 71.06 395 LYS A C 1
ATOM 2934 O O . LYS A 1 395 ? -0.365 8.692 -4.289 1.00 71.06 395 LYS A O 1
ATOM 2939 N N . ASP A 1 396 ? 0.279 9.039 -6.404 1.00 75.88 396 ASP A N 1
ATOM 2940 C CA . ASP A 1 396 ? -0.795 8.246 -7.017 1.00 75.88 396 ASP A CA 1
ATOM 2941 C C . ASP A 1 396 ? -0.273 7.126 -7.936 1.00 75.88 396 ASP A C 1
ATOM 2943 O O . ASP A 1 396 ? -1.017 6.594 -8.756 1.00 75.88 396 ASP A O 1
ATOM 2947 N N . SER A 1 397 ? 1.029 6.810 -7.902 1.00 79.19 397 SER A N 1
ATOM 2948 C CA . SER A 1 397 ? 1.586 5.843 -8.865 1.00 79.19 397 SER A CA 1
ATOM 2949 C C . SER A 1 397 ? 2.760 5.003 -8.370 1.00 79.19 397 SER A C 1
ATOM 2951 O O . SER A 1 397 ? 3.338 4.276 -9.165 1.00 79.19 397 SER A O 1
ATOM 2953 N N . GLY A 1 398 ? 3.132 5.096 -7.096 1.00 89.69 398 GLY A N 1
ATOM 2954 C CA . GLY A 1 398 ? 4.253 4.359 -6.515 1.00 89.69 398 GLY A CA 1
ATOM 2955 C C . GLY A 1 398 ? 5.608 4.982 -6.833 1.00 89.69 398 GLY A C 1
ATOM 2956 O O . GLY A 1 398 ? 5.702 6.157 -7.197 1.00 89.69 398 GLY A O 1
ATOM 2957 N N . PHE A 1 399 ? 6.675 4.199 -6.695 1.00 92.81 399 PHE A N 1
ATOM 2958 C CA . PHE A 1 399 ? 8.038 4.688 -6.879 1.00 92.81 399 PHE A CA 1
ATOM 2959 C C . PHE A 1 399 ? 8.352 4.967 -8.347 1.00 92.81 399 PHE A C 1
ATOM 2961 O O . PHE A 1 399 ? 8.081 4.146 -9.232 1.00 92.81 399 PHE A O 1
ATOM 2968 N N . ALA A 1 400 ? 9.003 6.101 -8.609 1.00 92.75 400 ALA A N 1
ATOM 2969 C CA . ALA A 1 400 ? 9.700 6.305 -9.869 1.00 92.75 400 ALA A CA 1
ATOM 2970 C C . ALA A 1 400 ? 10.811 5.254 -10.043 1.00 92.75 400 ALA A C 1
ATOM 2972 O O . ALA A 1 400 ? 11.385 4.759 -9.074 1.00 92.75 400 ALA A O 1
ATOM 2973 N N . VAL A 1 401 ? 11.127 4.923 -11.294 1.00 94.19 401 VAL A N 1
ATOM 2974 C CA . VAL A 1 401 ? 12.250 4.043 -11.631 1.00 94.19 401 VAL A CA 1
ATOM 2975 C C . VAL A 1 401 ? 13.347 4.892 -12.259 1.00 94.19 401 VAL A C 1
ATOM 2977 O O . VAL A 1 401 ? 13.156 5.470 -13.330 1.00 94.19 401 VAL A O 1
ATOM 2980 N N . GLU A 1 402 ? 14.493 4.977 -11.590 1.00 95.31 402 GLU A N 1
ATOM 2981 C CA . GLU A 1 402 ? 15.629 5.787 -12.025 1.00 95.31 402 GLU A CA 1
ATOM 2982 C C . GLU A 1 402 ? 16.715 4.919 -12.652 1.00 95.31 402 GLU A C 1
ATOM 2984 O O . GLU A 1 402 ? 17.078 3.865 -12.132 1.00 95.31 402 GLU A O 1
ATOM 2989 N N . VAL A 1 403 ? 17.258 5.371 -13.780 1.00 95.31 403 VAL A N 1
ATOM 2990 C CA . VAL A 1 403 ? 18.334 4.671 -14.489 1.00 95.31 403 VAL A CA 1
ATOM 2991 C C . VAL A 1 403 ? 19.678 5.026 -13.868 1.00 95.31 403 VAL A C 1
ATOM 2993 O O . VAL A 1 403 ? 20.077 6.190 -13.878 1.00 95.31 403 VAL A O 1
ATOM 2996 N N . THR A 1 404 ? 20.408 4.017 -13.395 1.00 96.94 404 THR A N 1
ATOM 2997 C CA . THR A 1 404 ? 21.781 4.173 -12.894 1.00 96.94 404 THR A CA 1
ATOM 2998 C C . THR A 1 404 ? 22.822 3.808 -13.952 1.00 96.94 404 THR A C 1
ATOM 3000 O O . THR A 1 404 ? 23.843 4.486 -14.056 1.00 96.94 404 THR A O 1
ATOM 3003 N N . ASP A 1 405 ? 22.544 2.798 -14.784 1.00 97.12 405 ASP A N 1
ATOM 3004 C CA . ASP A 1 405 ? 23.328 2.461 -15.980 1.00 97.12 405 ASP A CA 1
ATOM 3005 C C . ASP A 1 405 ? 22.386 2.276 -17.183 1.00 97.12 405 ASP A C 1
ATOM 3007 O O . ASP A 1 405 ? 21.485 1.431 -17.120 1.00 97.12 405 ASP A O 1
ATOM 3011 N N . PRO A 1 406 ? 22.534 3.062 -18.268 1.00 95.44 406 PRO A N 1
ATOM 3012 C CA . PRO A 1 406 ? 21.624 3.002 -19.405 1.00 95.44 406 PRO A CA 1
ATOM 3013 C C . PRO A 1 406 ? 21.689 1.672 -20.162 1.00 95.44 406 PRO A C 1
ATOM 3015 O O . PRO A 1 406 ? 22.751 1.198 -20.568 1.00 95.44 406 PRO A O 1
ATOM 3018 N N . GLY A 1 407 ? 20.515 1.114 -20.441 1.00 95.88 407 GLY A N 1
ATOM 3019 C CA . GLY A 1 407 ? 20.353 -0.052 -21.304 1.00 95.88 407 GLY A CA 1
ATOM 3020 C C . GLY A 1 407 ? 20.381 0.308 -22.785 1.00 95.88 407 GLY A C 1
ATOM 3021 O O . GLY A 1 407 ? 20.149 1.457 -23.159 1.00 95.88 407 GLY A O 1
ATOM 3022 N N . GLU A 1 408 ? 20.637 -0.689 -23.626 1.00 96.00 408 GLU A N 1
ATOM 3023 C CA . GLU A 1 408 ? 20.645 -0.552 -25.080 1.00 96.00 408 GLU A CA 1
ATOM 3024 C C . GLU A 1 408 ? 20.009 -1.776 -25.745 1.00 96.00 408 GLU A C 1
ATOM 3026 O O . GLU A 1 408 ? 20.269 -2.926 -25.375 1.00 96.00 408 GLU A O 1
ATOM 3031 N N . ILE A 1 409 ? 19.199 -1.516 -26.765 1.00 94.94 409 ILE A N 1
ATOM 3032 C CA . ILE A 1 409 ? 18.667 -2.514 -27.689 1.00 94.94 409 ILE A CA 1
ATOM 3033 C C . ILE A 1 409 ? 19.098 -2.175 -29.106 1.00 94.94 409 ILE A C 1
ATOM 3035 O O . ILE A 1 409 ? 19.189 -1.010 -29.480 1.00 94.94 409 ILE A O 1
ATOM 3039 N N . THR A 1 410 ? 19.306 -3.197 -29.918 1.00 95.38 410 THR A N 1
ATOM 3040 C CA . THR A 1 410 ? 19.363 -3.060 -31.368 1.00 95.38 410 THR A CA 1
ATOM 3041 C C . THR A 1 410 ? 18.006 -3.429 -31.940 1.00 95.38 410 THR A C 1
ATOM 3043 O O . THR A 1 410 ? 17.413 -4.439 -31.564 1.00 95.38 410 THR A O 1
ATOM 3046 N N . VAL A 1 411 ? 17.505 -2.616 -32.859 1.00 93.50 411 VAL A N 1
ATOM 3047 C CA . VAL A 1 411 ? 16.265 -2.879 -33.578 1.00 93.50 411 VAL A CA 1
ATOM 3048 C C . VAL A 1 411 ? 16.536 -2.970 -35.065 1.00 93.50 411 VAL A C 1
ATOM 3050 O O . VAL A 1 411 ? 17.276 -2.164 -35.624 1.00 93.50 411 VAL A O 1
ATOM 3053 N N . THR A 1 412 ? 15.924 -3.960 -35.704 1.00 95.12 412 THR A N 1
ATOM 3054 C CA . THR A 1 412 ? 15.896 -4.100 -37.161 1.00 95.12 412 THR A CA 1
ATOM 3055 C C . THR A 1 412 ? 14.450 -4.135 -37.627 1.00 95.12 412 THR A C 1
ATOM 3057 O O . THR A 1 412 ? 13.617 -4.798 -37.011 1.00 95.12 412 THR A O 1
ATOM 3060 N N . ALA A 1 413 ? 14.126 -3.396 -38.682 1.00 94.00 413 ALA A N 1
ATOM 3061 C CA . ALA A 1 413 ? 12.768 -3.305 -39.203 1.00 94.00 413 ALA A CA 1
ATOM 3062 C C . ALA A 1 413 ? 12.763 -2.970 -40.698 1.00 94.00 413 ALA A C 1
ATOM 3064 O O . ALA A 1 413 ? 13.672 -2.323 -41.214 1.00 94.00 413 ALA A O 1
ATOM 3065 N N . ALA A 1 414 ? 11.691 -3.355 -41.384 1.00 92.38 414 ALA A N 1
ATOM 3066 C CA . ALA A 1 414 ? 11.356 -2.829 -42.699 1.00 92.38 414 ALA A CA 1
ATOM 3067 C C . ALA A 1 414 ? 10.498 -1.563 -42.532 1.00 92.38 414 ALA A C 1
ATOM 3069 O O . ALA A 1 414 ? 9.347 -1.633 -42.096 1.00 92.38 414 ALA A O 1
ATOM 3070 N N . GLY A 1 415 ? 11.057 -0.401 -42.862 1.00 87.19 415 GLY A N 1
ATOM 3071 C CA . GLY A 1 415 ? 10.353 0.878 -42.867 1.00 87.19 415 GLY A CA 1
ATOM 3072 C C . GLY A 1 415 ? 9.597 1.100 -44.176 1.00 87.19 415 GLY A C 1
ATOM 3073 O O . GLY A 1 415 ? 10.130 0.870 -45.260 1.00 87.19 415 GLY A O 1
ATOM 3074 N N . VAL A 1 416 ? 8.359 1.577 -44.094 1.00 85.88 416 VAL A N 1
ATOM 3075 C CA . VAL A 1 416 ? 7.550 1.987 -45.248 1.00 85.88 416 VAL A CA 1
ATOM 3076 C C . VAL A 1 416 ? 7.388 3.501 -45.203 1.00 85.88 416 VAL A C 1
ATOM 3078 O O . VAL A 1 416 ? 6.764 4.009 -44.278 1.00 85.88 416 VAL A O 1
ATOM 3081 N N . GLY A 1 417 ? 7.950 4.215 -46.180 1.00 84.62 417 GLY A N 1
ATOM 3082 C CA . GLY A 1 417 ? 7.668 5.637 -46.408 1.00 84.62 417 GLY A CA 1
ATOM 3083 C C . GLY A 1 417 ? 6.692 5.855 -47.571 1.00 84.62 417 GLY A C 1
ATOM 3084 O O . GLY A 1 417 ? 6.186 4.902 -48.167 1.00 84.62 417 GLY A O 1
ATOM 3085 N N . PHE A 1 418 ? 6.497 7.116 -47.976 1.00 82.75 418 PHE A N 1
ATOM 3086 C CA . PHE A 1 418 ? 5.541 7.504 -49.028 1.00 82.75 418 PHE A CA 1
ATOM 3087 C C . PHE A 1 418 ? 5.692 6.758 -50.368 1.00 82.75 418 PHE A C 1
ATOM 3089 O O . PHE A 1 418 ? 4.700 6.534 -51.065 1.00 82.75 418 PHE A O 1
ATOM 3096 N N . SER A 1 419 ? 6.920 6.420 -50.774 1.00 85.31 419 SER A N 1
ATOM 3097 C CA . SER A 1 419 ? 7.191 5.743 -52.056 1.00 85.31 419 SER A CA 1
ATOM 3098 C C . SER A 1 419 ? 8.385 4.789 -52.043 1.00 85.31 419 SER A C 1
ATOM 3100 O O . SER A 1 419 ? 8.756 4.279 -53.099 1.00 85.31 419 SER A O 1
ATOM 3102 N N . THR A 1 420 ? 9.006 4.584 -50.883 1.00 88.12 420 THR A N 1
ATOM 3103 C CA . THR A 1 420 ? 10.273 3.862 -50.742 1.00 88.12 420 THR A CA 1
ATOM 3104 C C . THR A 1 420 ? 10.184 2.958 -49.523 1.00 88.12 420 THR A C 1
ATOM 3106 O O . THR A 1 420 ? 9.657 3.365 -48.485 1.00 88.12 420 THR A O 1
ATOM 3109 N N . GLU A 1 421 ? 10.685 1.736 -49.661 1.00 91.25 421 GLU A N 1
ATOM 3110 C CA . GLU A 1 421 ? 10.890 0.824 -48.539 1.00 91.25 421 GLU A CA 1
ATOM 3111 C C . GLU A 1 421 ? 12.339 0.933 -48.065 1.00 91.25 421 GLU A C 1
ATOM 3113 O O . GLU A 1 421 ? 13.256 1.093 -48.875 1.00 91.25 421 GLU A O 1
ATOM 3118 N N . TYR A 1 422 ? 12.538 0.848 -46.756 1.00 91.31 422 TYR A N 1
ATOM 3119 C CA . TYR A 1 422 ? 13.836 0.992 -46.112 1.00 91.31 422 TYR A CA 1
ATOM 3120 C C . TYR A 1 422 ? 14.136 -0.231 -45.254 1.00 91.31 422 TYR A C 1
ATOM 3122 O O . TYR A 1 422 ? 13.268 -0.724 -44.537 1.00 91.31 422 TYR A O 1
ATOM 3130 N N . ASP A 1 423 ? 15.380 -0.682 -45.291 1.00 93.44 423 ASP A N 1
ATOM 3131 C CA . ASP A 1 423 ? 15.976 -1.459 -44.215 1.00 93.44 423 ASP A CA 1
ATOM 3132 C C . ASP A 1 423 ? 16.435 -0.508 -43.126 1.00 93.44 423 ASP A C 1
ATOM 3134 O O . ASP A 1 423 ? 17.330 0.299 -43.366 1.00 93.44 423 ASP A O 1
ATOM 3138 N N . VAL A 1 424 ? 15.817 -0.596 -41.951 1.00 91.12 424 VAL A N 1
ATOM 3139 C CA . VAL A 1 424 ? 16.159 0.229 -40.795 1.00 91.12 424 VAL A CA 1
ATOM 3140 C C . VAL A 1 424 ? 16.874 -0.635 -39.770 1.00 91.12 424 VAL A C 1
ATOM 3142 O O . VAL A 1 424 ? 16.350 -1.669 -39.354 1.00 91.12 424 VAL A O 1
ATOM 3145 N N . THR A 1 425 ? 18.060 -0.200 -39.355 1.00 92.88 425 THR A N 1
ATOM 3146 C CA . THR A 1 425 ? 18.764 -0.710 -38.174 1.00 92.88 425 THR A CA 1
ATOM 3147 C C . THR A 1 425 ? 19.080 0.464 -37.262 1.00 92.88 425 THR A C 1
ATOM 3149 O O . THR A 1 425 ? 19.555 1.488 -37.739 1.00 92.88 425 THR A O 1
ATOM 3152 N N . ALA A 1 426 ? 18.810 0.344 -35.967 1.00 91.44 426 ALA A N 1
ATOM 3153 C CA . ALA A 1 426 ? 19.113 1.396 -35.002 1.00 91.44 426 ALA A CA 1
ATOM 3154 C C . ALA A 1 426 ? 19.520 0.807 -33.651 1.00 91.44 426 ALA A C 1
ATOM 3156 O O . ALA A 1 426 ? 19.055 -0.272 -33.278 1.00 91.44 426 ALA A O 1
ATOM 3157 N N . ALA A 1 427 ? 20.349 1.537 -32.910 1.00 92.62 427 ALA A N 1
ATOM 3158 C CA . ALA A 1 427 ? 20.571 1.299 -31.491 1.00 92.62 427 ALA A CA 1
ATOM 3159 C C . ALA A 1 427 ? 19.673 2.257 -30.701 1.00 92.62 427 ALA A C 1
ATOM 3161 O O . ALA A 1 427 ? 19.651 3.450 -30.980 1.00 92.62 427 ALA A O 1
ATOM 3162 N N . CYS A 1 428 ? 18.903 1.760 -29.741 1.00 92.06 428 CYS A N 1
ATOM 3163 C CA . CYS A 1 428 ? 17.976 2.567 -28.954 1.00 92.06 428 CYS A CA 1
ATOM 3164 C C . CYS A 1 428 ? 18.224 2.380 -27.461 1.00 92.06 428 CYS A C 1
ATOM 3166 O O . CYS A 1 428 ? 18.545 1.283 -27.001 1.00 92.06 428 CYS A O 1
ATOM 3168 N N . GLY A 1 429 ? 18.058 3.456 -26.693 1.00 91.88 429 GLY A N 1
ATOM 3169 C CA . GLY A 1 429 ? 18.058 3.373 -25.236 1.00 91.88 429 GLY A CA 1
ATOM 3170 C C . GLY A 1 429 ? 16.830 2.623 -24.708 1.00 91.88 429 GLY A C 1
ATOM 3171 O O . GLY A 1 429 ? 15.743 2.719 -25.278 1.00 91.88 429 GLY A O 1
ATOM 3172 N N . ILE A 1 430 ? 16.991 1.910 -23.593 1.00 92.94 430 ILE A N 1
ATOM 3173 C CA . ILE A 1 430 ? 15.856 1.420 -22.795 1.00 92.94 430 ILE A CA 1
ATOM 3174 C C . ILE A 1 430 ? 15.506 2.510 -21.783 1.00 92.94 430 ILE A C 1
ATOM 3176 O O . ILE A 1 430 ? 16.354 2.879 -20.971 1.00 92.94 430 ILE A O 1
ATOM 3180 N N . ASP A 1 431 ? 14.272 3.013 -21.826 1.00 89.94 431 ASP A N 1
ATOM 3181 C CA . ASP A 1 431 ? 13.795 4.084 -20.951 1.00 89.94 431 ASP A CA 1
ATOM 3182 C C . ASP A 1 431 ? 12.724 3.567 -19.972 1.00 89.94 431 ASP A C 1
ATOM 3184 O O . ASP A 1 431 ? 11.538 3.500 -20.312 1.00 89.94 431 ASP A O 1
ATOM 3188 N N . PRO A 1 432 ? 13.117 3.184 -18.745 1.00 87.56 432 PRO A N 1
ATOM 3189 C CA . PRO A 1 432 ? 12.195 2.743 -17.712 1.00 87.56 432 PRO A CA 1
ATOM 3190 C C . PRO A 1 432 ? 11.541 3.905 -16.950 1.00 87.56 432 PRO A C 1
ATOM 3192 O O . PRO A 1 432 ? 10.751 3.635 -16.055 1.00 87.56 432 PRO A O 1
ATOM 3195 N N . SER A 1 433 ? 11.802 5.178 -17.280 1.00 84.88 433 SER A N 1
ATOM 3196 C CA . SER A 1 433 ? 11.225 6.324 -16.548 1.00 84.88 433 SER A CA 1
ATOM 3197 C C . SER A 1 433 ? 9.691 6.406 -16.643 1.00 84.88 433 SER A C 1
ATOM 3199 O O . SER A 1 433 ? 9.019 6.993 -15.786 1.00 84.88 433 SER A O 1
ATOM 3201 N N . VAL A 1 434 ? 9.123 5.771 -17.672 1.00 84.06 434 VAL A N 1
ATOM 3202 C CA . VAL A 1 434 ? 7.676 5.587 -17.866 1.00 84.06 434 VAL A CA 1
ATOM 3203 C C . VAL A 1 434 ? 7.079 4.514 -16.952 1.00 84.06 434 VAL A C 1
ATOM 3205 O O . VAL A 1 434 ? 5.856 4.394 -16.855 1.00 84.06 434 VAL A O 1
ATOM 3208 N N . LEU A 1 435 ? 7.927 3.709 -16.313 1.00 91.19 435 LEU A N 1
ATOM 3209 C CA . LEU A 1 435 ? 7.523 2.669 -15.386 1.00 91.19 435 LEU A CA 1
ATOM 3210 C C . LEU A 1 435 ? 7.418 3.226 -13.972 1.00 91.19 435 LEU A C 1
ATOM 3212 O O . LEU A 1 435 ? 8.021 4.235 -13.596 1.00 91.19 435 LEU A O 1
ATOM 3216 N N . ARG A 1 436 ? 6.624 2.522 -13.187 1.00 93.19 436 ARG A N 1
ATOM 3217 C CA . ARG A 1 436 ? 6.493 2.697 -11.759 1.00 93.19 436 ARG A CA 1
ATOM 3218 C C . ARG A 1 436 ? 6.676 1.361 -11.080 1.00 93.19 436 ARG A C 1
ATOM 3220 O O . ARG A 1 436 ? 6.295 0.325 -11.632 1.00 93.19 436 ARG A O 1
ATOM 3227 N N . ALA A 1 437 ? 7.281 1.412 -9.907 1.00 94.38 437 ALA A N 1
ATOM 3228 C CA . ALA A 1 437 ? 7.519 0.255 -9.073 1.00 94.38 437 ALA A CA 1
ATOM 3229 C C . ALA A 1 437 ? 6.639 0.325 -7.826 1.00 94.38 437 ALA A C 1
ATOM 3231 O O . ALA A 1 437 ? 6.529 1.372 -7.188 1.00 94.38 437 ALA A O 1
ATOM 3232 N N . GLN A 1 438 ? 6.038 -0.805 -7.480 1.00 93.56 438 GLN A N 1
ATOM 3233 C CA . GLN A 1 438 ? 5.344 -1.005 -6.214 1.00 93.56 438 GLN A CA 1
ATOM 3234 C C . GLN A 1 438 ? 5.899 -2.245 -5.523 1.00 93.56 438 GLN A C 1
ATOM 3236 O O . GLN A 1 438 ? 6.377 -3.168 -6.188 1.00 93.56 438 GLN A O 1
ATOM 3241 N N . LEU A 1 439 ? 5.849 -2.254 -4.195 1.00 92.88 439 LEU A N 1
ATOM 3242 C CA . LEU A 1 439 ? 6.306 -3.367 -3.372 1.00 92.88 439 LEU A CA 1
ATOM 3243 C C . LEU A 1 439 ? 5.137 -4.301 -3.048 1.00 92.88 439 LEU A C 1
ATOM 3245 O O . LEU A 1 439 ? 4.053 -3.849 -2.674 1.00 92.88 439 LEU A O 1
ATOM 3249 N N . ASN A 1 440 ? 5.368 -5.601 -3.194 1.00 92.19 440 ASN A N 1
ATOM 3250 C CA . ASN A 1 440 ? 4.496 -6.661 -2.693 1.00 92.19 440 ASN A CA 1
ATOM 3251 C C . ASN A 1 440 ? 4.871 -7.011 -1.247 1.00 92.19 440 ASN A C 1
ATOM 3253 O O . ASN A 1 440 ? 5.978 -6.693 -0.797 1.00 92.19 440 ASN A O 1
ATOM 3257 N N . ALA A 1 441 ? 3.983 -7.702 -0.527 1.00 89.25 441 ALA A N 1
ATOM 3258 C CA . ALA A 1 441 ? 4.220 -8.065 0.873 1.00 89.25 441 ALA A CA 1
ATOM 3259 C C . ALA A 1 441 ? 5.440 -8.979 1.070 1.00 89.25 441 ALA A C 1
ATOM 3261 O O . ALA A 1 441 ? 6.074 -8.973 2.122 1.00 89.25 441 ALA A O 1
ATOM 3262 N N . ASP A 1 442 ? 5.803 -9.758 0.049 1.00 90.06 442 ASP A N 1
ATOM 3263 C CA . ASP A 1 442 ? 6.991 -10.616 0.051 1.00 90.06 442 ASP A CA 1
ATOM 3264 C C . ASP A 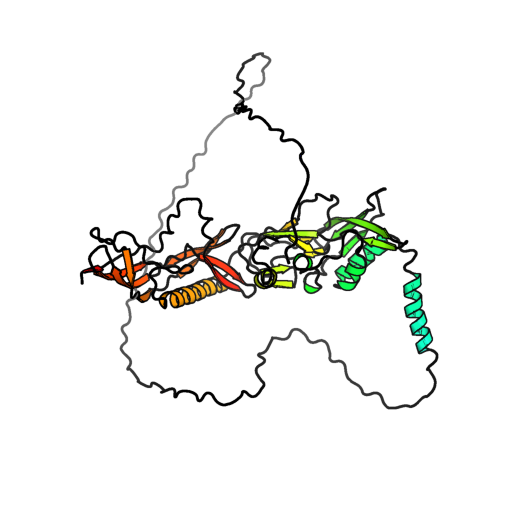1 442 ? 8.293 -9.872 -0.310 1.00 90.06 442 ASP A C 1
ATOM 3266 O O . ASP A 1 442 ? 9.345 -10.498 -0.463 1.00 90.06 442 ASP A O 1
ATOM 3270 N N . GLY A 1 443 ? 8.230 -8.546 -0.474 1.00 89.69 443 GLY A N 1
ATOM 3271 C CA . GLY A 1 443 ? 9.344 -7.695 -0.889 1.00 89.69 443 GLY A CA 1
ATOM 3272 C C . GLY A 1 443 ? 9.651 -7.750 -2.388 1.00 89.69 443 GLY A C 1
ATOM 3273 O O . GLY A 1 443 ? 10.593 -7.095 -2.846 1.00 89.69 443 GLY A O 1
ATOM 3274 N N . SER A 1 444 ? 8.888 -8.517 -3.176 1.00 94.00 444 SER A N 1
ATOM 3275 C CA . SER A 1 444 ? 9.017 -8.498 -4.629 1.00 94.00 444 SER A CA 1
ATOM 3276 C C . SER A 1 444 ? 8.443 -7.212 -5.231 1.00 94.00 444 SER A C 1
ATOM 3278 O O . SER A 1 444 ? 7.691 -6.482 -4.588 1.00 94.00 444 SER A O 1
ATOM 3280 N N . VAL A 1 445 ? 8.839 -6.903 -6.466 1.00 95.06 445 VAL A N 1
ATOM 3281 C CA . VAL A 1 445 ? 8.478 -5.646 -7.126 1.00 95.06 445 VAL A CA 1
ATOM 3282 C C . VAL A 1 445 ? 7.506 -5.900 -8.263 1.00 95.06 445 VAL A C 1
ATOM 3284 O O . VAL A 1 445 ? 7.784 -6.680 -9.174 1.00 95.06 445 VAL A O 1
ATOM 3287 N N . LEU A 1 446 ? 6.394 -5.173 -8.254 1.00 94.00 446 LEU A N 1
ATOM 3288 C CA . LEU A 1 446 ? 5.508 -5.052 -9.400 1.00 94.00 446 LEU A CA 1
ATOM 3289 C C . LEU A 1 446 ? 5.906 -3.827 -10.228 1.00 94.00 446 LEU A C 1
ATOM 3291 O O . LEU A 1 446 ? 5.914 -2.702 -9.731 1.00 94.00 446 LEU A O 1
ATOM 3295 N N . LEU A 1 447 ? 6.196 -4.045 -11.513 1.00 93.38 447 LEU A N 1
ATOM 3296 C CA . LEU A 1 447 ? 6.393 -2.972 -12.486 1.00 93.38 447 LEU A CA 1
ATOM 3297 C C . LEU A 1 447 ? 5.131 -2.761 -13.316 1.00 93.38 447 LEU A C 1
ATOM 3299 O O . LEU A 1 447 ? 4.642 -3.689 -13.964 1.00 93.38 447 LEU A O 1
ATOM 3303 N N . HIS A 1 448 ? 4.657 -1.522 -13.365 1.00 89.69 448 HIS A N 1
ATOM 3304 C CA . HIS A 1 448 ? 3.549 -1.113 -14.220 1.00 89.69 448 HIS A CA 1
ATOM 3305 C C . HIS A 1 448 ? 3.883 0.201 -14.935 1.00 89.69 448 HIS A C 1
ATOM 3307 O O . HIS A 1 448 ? 4.814 0.910 -14.561 1.00 89.69 448 HIS A O 1
ATOM 3313 N N . GLN A 1 449 ? 3.166 0.525 -16.010 1.00 84.06 449 GLN A N 1
ATOM 3314 C CA . GLN A 1 449 ? 3.318 1.840 -16.632 1.00 84.06 449 GLN A CA 1
ATOM 3315 C C . GLN A 1 449 ? 2.587 2.888 -15.812 1.00 84.06 449 GLN A C 1
ATOM 3317 O O . GLN A 1 449 ? 1.432 2.678 -15.448 1.00 84.06 449 GLN A O 1
ATOM 3322 N N . SER A 1 450 ? 3.231 4.035 -15.592 1.00 77.88 450 SER A N 1
ATOM 3323 C CA . SER A 1 450 ? 2.537 5.205 -15.065 1.00 77.88 450 SER A CA 1
ATOM 3324 C C . SER A 1 450 ? 1.344 5.494 -15.976 1.00 77.88 450 SER A C 1
ATOM 3326 O O . SER A 1 450 ? 1.513 5.593 -17.197 1.00 77.88 450 SER A O 1
ATOM 3328 N N . ALA A 1 451 ? 0.139 5.574 -15.408 1.00 65.00 451 ALA A N 1
ATOM 3329 C CA . ALA A 1 451 ? -1.037 5.970 -16.163 1.00 65.00 451 ALA A CA 1
ATOM 3330 C C . ALA A 1 451 ? -0.748 7.342 -16.783 1.00 65.00 451 ALA A C 1
ATOM 3332 O O . ALA A 1 451 ? -0.646 8.349 -16.083 1.00 65.00 451 ALA A O 1
ATOM 3333 N N . VAL A 1 452 ? -0.547 7.376 -18.102 1.00 55.78 452 VAL A N 1
ATOM 3334 C CA . VAL A 1 452 ? -0.355 8.636 -18.820 1.00 55.78 452 VAL A CA 1
ATOM 3335 C C . VAL A 1 452 ? -1.598 9.479 -18.532 1.00 55.78 452 VAL A C 1
ATOM 3337 O O . VAL A 1 452 ? -2.708 8.970 -18.729 1.00 55.78 452 VAL A O 1
ATOM 3340 N N . PRO A 1 453 ? -1.457 10.722 -18.033 1.00 48.44 453 PRO A N 1
ATOM 3341 C CA . PRO A 1 453 ? -2.607 11.537 -17.675 1.00 48.44 453 PRO A CA 1
ATOM 3342 C C . PRO A 1 453 ? -3.582 11.608 -18.851 1.00 48.44 453 PRO A C 1
ATOM 3344 O O . PRO A 1 453 ? -3.171 11.679 -20.013 1.00 48.44 453 PRO A O 1
ATOM 3347 N N . ALA A 1 454 ? -4.873 11.539 -18.520 1.00 42.78 454 ALA A N 1
ATOM 3348 C CA . ALA A 1 454 ? -5.981 11.422 -19.459 1.00 42.78 454 ALA A CA 1
ATOM 3349 C C . ALA A 1 454 ? -5.825 12.332 -20.701 1.00 42.78 454 ALA A C 1
ATOM 3351 O O . ALA A 1 454 ? -5.331 13.460 -20.594 1.00 42.78 454 ALA A O 1
ATOM 3352 N N . PRO A 1 455 ? -6.274 11.878 -21.886 1.00 39.53 455 PRO A N 1
ATOM 3353 C CA . PRO A 1 455 ? -6.082 12.576 -23.156 1.00 39.53 455 PRO A CA 1
ATOM 3354 C C . PRO A 1 455 ? -6.742 13.965 -23.133 1.00 39.53 455 PRO A C 1
ATOM 3356 O O . PRO A 1 455 ? -7.943 14.107 -23.346 1.00 39.53 455 PRO A O 1
ATOM 3359 N N . GLY A 1 456 ? -5.949 15.004 -22.869 1.00 46.06 456 GLY A N 1
ATOM 3360 C CA . GLY A 1 456 ? -6.432 16.388 -22.760 1.00 46.06 456 GLY A CA 1
ATOM 3361 C C . GLY A 1 456 ? -5.337 17.452 -22.842 1.00 46.06 456 GLY A C 1
ATOM 3362 O O . GLY A 1 456 ? -5.594 18.577 -23.266 1.00 46.06 456 GLY A O 1
ATOM 3363 N N . ILE A 1 457 ? -4.096 17.088 -22.530 1.00 46.84 457 ILE A N 1
ATOM 3364 C CA . ILE A 1 457 ? -2.899 17.867 -22.848 1.00 46.84 457 ILE A CA 1
ATOM 3365 C C . ILE A 1 457 ? -2.267 17.145 -24.031 1.00 46.84 457 ILE A C 1
ATOM 3367 O O . ILE A 1 457 ? -2.180 15.921 -23.985 1.00 46.84 457 ILE A O 1
ATOM 3371 N N . ALA A 1 458 ? -1.934 17.867 -25.109 1.00 43.12 458 ALA A N 1
ATOM 3372 C CA . ALA A 1 458 ? -1.345 17.296 -26.321 1.00 43.12 458 ALA A CA 1
ATOM 3373 C C . ALA A 1 458 ? -0.366 16.186 -25.933 1.00 43.12 458 ALA A C 1
ATOM 3375 O O . ALA A 1 458 ? 0.612 16.469 -25.243 1.00 43.12 458 ALA A O 1
ATOM 3376 N N . ALA A 1 459 ? -0.712 14.946 -26.291 1.00 44.62 459 ALA A N 1
ATOM 3377 C CA . ALA A 1 459 ? 0.087 13.769 -26.022 1.00 44.62 459 ALA A CA 1
ATOM 3378 C C . ALA A 1 459 ? 1.415 13.958 -26.752 1.00 44.62 459 ALA A C 1
ATOM 3380 O O . ALA A 1 459 ? 1.577 13.566 -27.905 1.00 44.62 459 ALA A O 1
ATOM 3381 N N . PHE A 1 460 ? 2.353 14.636 -26.096 1.00 50.03 460 PHE A N 1
ATOM 3382 C CA . PHE A 1 460 ? 3.754 14.388 -26.317 1.00 50.03 460 PHE A CA 1
ATOM 3383 C C . PHE A 1 460 ? 3.878 12.911 -26.006 1.00 50.03 460 PHE A C 1
ATOM 3385 O O . PHE A 1 460 ? 3.782 12.512 -24.845 1.00 50.03 460 PHE A O 1
ATOM 3392 N N . PHE A 1 461 ? 3.948 12.100 -27.064 1.00 54.06 461 PHE A N 1
ATOM 3393 C CA . PHE A 1 461 ? 4.420 10.736 -26.944 1.00 54.06 461 PHE A CA 1
ATOM 3394 C C . PHE A 1 461 ? 5.627 10.823 -26.013 1.00 54.06 461 PHE A C 1
ATOM 3396 O O . PHE A 1 461 ? 6.507 11.650 -26.293 1.00 54.06 461 PHE A O 1
ATOM 3403 N N . PRO A 1 462 ? 5.628 10.102 -24.872 1.00 52.19 462 PRO A N 1
ATOM 3404 C CA . PRO A 1 462 ? 6.818 10.025 -24.045 1.00 52.19 462 PRO A CA 1
ATOM 3405 C C . PRO A 1 462 ? 7.980 9.814 -25.001 1.00 52.19 462 PRO A C 1
ATOM 3407 O O . PRO A 1 462 ? 7.849 9.027 -25.943 1.00 52.19 462 PRO A O 1
ATOM 3410 N N . THR A 1 463 ? 9.051 10.587 -24.862 1.00 53.62 463 THR A N 1
ATOM 3411 C CA . THR A 1 463 ? 10.260 10.361 -25.648 1.00 53.62 463 THR A CA 1
ATOM 3412 C C . THR A 1 463 ? 10.840 9.033 -25.184 1.00 53.62 463 THR A C 1
ATOM 3414 O O . THR A 1 463 ? 11.762 9.012 -24.382 1.00 53.62 463 THR A O 1
ATOM 3417 N N . TYR A 1 464 ? 10.231 7.931 -25.623 1.00 61.91 464 TYR A N 1
ATOM 3418 C CA . TYR A 1 464 ? 10.727 6.583 -25.439 1.00 61.91 464 TYR A CA 1
ATOM 3419 C C . TYR A 1 464 ? 12.148 6.567 -26.002 1.00 61.91 464 TYR A C 1
ATOM 3421 O O . TYR A 1 464 ? 12.392 7.211 -27.023 1.00 61.91 464 TYR A O 1
ATOM 3429 N N . GLY A 1 465 ? 13.056 5.908 -25.276 1.00 63.22 465 GLY A N 1
ATOM 3430 C CA . GLY A 1 465 ? 14.513 5.989 -25.407 1.00 63.22 465 GLY A CA 1
ATOM 3431 C C . GLY A 1 465 ? 15.051 6.499 -26.746 1.00 63.22 465 GLY A C 1
ATOM 3432 O O . GLY A 1 465 ? 14.727 5.980 -27.811 1.00 63.22 465 GLY A O 1
ATOM 3433 N N . SER A 1 466 ? 15.921 7.509 -26.690 1.00 80.06 466 SER A N 1
ATOM 3434 C CA . SER A 1 466 ? 16.557 8.065 -27.885 1.00 80.06 466 SER A CA 1
ATOM 3435 C C . SER A 1 466 ? 17.281 6.970 -28.671 1.00 80.06 466 SER A C 1
ATOM 3437 O O . SER A 1 466 ? 18.131 6.276 -28.107 1.00 80.06 466 SER A O 1
ATOM 3439 N N . CYS A 1 467 ? 16.962 6.841 -29.958 1.00 86.31 467 CYS A N 1
ATOM 3440 C CA . CYS A 1 467 ? 17.722 6.002 -30.874 1.00 86.31 467 CYS A CA 1
ATOM 3441 C C . CYS A 1 467 ? 18.896 6.785 -31.478 1.00 86.31 467 CYS A C 1
ATOM 3443 O O . CYS A 1 467 ? 18.759 7.948 -31.864 1.00 86.31 467 CYS A O 1
ATOM 3445 N N . HIS A 1 468 ? 20.044 6.127 -31.578 1.00 87.25 468 HIS A N 1
ATOM 3446 C CA . HIS A 1 468 ? 21.269 6.576 -32.230 1.00 87.25 468 HIS A CA 1
ATOM 3447 C C . HIS A 1 468 ? 21.732 5.530 -33.250 1.00 87.25 468 HIS A C 1
ATOM 3449 O O . HIS A 1 468 ? 21.131 4.465 -33.392 1.00 87.25 468 HIS A O 1
ATOM 3455 N N . ASP A 1 469 ? 22.769 5.871 -34.019 1.00 87.94 469 ASP A N 1
ATOM 3456 C CA . ASP A 1 469 ? 23.357 4.997 -35.046 1.00 87.94 469 ASP A CA 1
ATOM 3457 C C . ASP A 1 469 ? 22.324 4.392 -36.013 1.00 87.94 469 ASP A C 1
ATOM 3459 O O . ASP A 1 469 ? 22.393 3.228 -36.401 1.00 87.94 469 ASP A O 1
ATOM 3463 N N . ILE A 1 470 ? 21.342 5.212 -36.390 1.00 87.44 470 ILE A N 1
ATOM 3464 C CA . ILE A 1 470 ? 20.272 4.828 -37.305 1.00 87.44 470 ILE A CA 1
ATOM 3465 C C . ILE A 1 470 ? 20.848 4.713 -38.721 1.00 87.44 470 ILE A C 1
ATOM 3467 O O . ILE A 1 470 ? 21.282 5.707 -39.304 1.00 87.44 470 ILE A O 1
ATOM 3471 N N . ASP A 1 471 ? 20.790 3.510 -39.283 1.00 89.50 471 ASP A N 1
ATOM 3472 C CA . ASP A 1 471 ? 21.046 3.222 -40.691 1.00 89.50 471 ASP A CA 1
ATOM 3473 C C . ASP A 1 471 ? 19.722 2.907 -41.396 1.00 89.50 471 ASP A C 1
ATOM 3475 O O . ASP A 1 471 ? 18.965 2.036 -40.959 1.00 89.50 471 ASP A O 1
ATOM 3479 N N . ALA A 1 472 ? 19.435 3.631 -42.478 1.00 89.25 472 ALA A N 1
ATOM 3480 C CA . ALA A 1 472 ? 18.231 3.481 -43.286 1.00 89.25 472 ALA A CA 1
ATOM 3481 C C . ALA A 1 472 ? 18.615 3.317 -44.761 1.00 89.25 472 ALA A C 1
ATOM 3483 O O . ALA A 1 472 ? 18.838 4.290 -45.485 1.00 89.25 472 ALA A O 1
ATOM 3484 N N . THR A 1 473 ? 18.670 2.073 -45.232 1.00 90.50 473 THR A N 1
ATOM 3485 C CA . THR A 1 473 ? 19.054 1.761 -46.614 1.00 90.50 473 THR A CA 1
ATOM 3486 C C . THR A 1 473 ? 17.815 1.512 -47.471 1.00 90.50 473 THR A C 1
ATOM 3488 O O . THR A 1 473 ? 17.023 0.618 -47.187 1.00 90.50 473 THR A O 1
ATOM 3491 N N . ALA A 1 474 ? 17.634 2.293 -48.540 1.00 89.75 474 ALA A N 1
ATOM 3492 C CA . ALA A 1 474 ? 16.529 2.099 -49.481 1.00 89.75 474 ALA A CA 1
ATOM 3493 C C . ALA A 1 474 ? 16.648 0.753 -50.224 1.00 89.75 474 ALA A C 1
ATOM 3495 O O . ALA A 1 474 ? 17.734 0.407 -50.702 1.00 89.75 474 ALA A O 1
ATOM 3496 N N . ARG A 1 475 ? 15.530 0.031 -50.341 1.00 85.06 475 ARG A N 1
ATOM 3497 C CA . ARG A 1 475 ? 15.422 -1.256 -51.047 1.00 85.06 475 ARG A CA 1
ATOM 3498 C C . ARG A 1 475 ? 15.044 -1.122 -52.522 1.00 85.06 475 ARG A C 1
ATOM 3500 O O . ARG A 1 475 ? 14.252 -0.214 -52.869 1.00 85.06 475 ARG A O 1
#

Radius of gyration: 37.45 Å; chains: 1; bounding box: 112×112×89 Å

Secondary structure (DSSP, 8-state):
---------------------------PPPP------------------------PPPPPPPPPPP----PPPP------------PPPPPS--PPPP------PPPPPPPPPP--PPPP-------TTTHHHHHHHHHHHHHHSGGG--HHHHHHHHHHHHHTT-HHHHHHTB-TTTT----SGGGTT-SGGG--SS-EEEEEPPPB-SSSEEEEEEEE-SS-EEEEEEEEEEETTEEEEE--PEEEEEE-TTBSEEEETTEEEEHHHHGGG-TT-TT--EEEE-SEEE-SSTT--BSS--PPEEE---SSTTPPPEEEE---B---HHHHHHHHHHHHHHHHHHHT--SSB-TT-S-B---S-BGGGB--SEEEEEEEEEEE--EEEEEEEETTTEEEEEEEE-EEEEEEEEEE-SS-EEEEEEEEEE-GGGEEEEE-TTS-EEEEE-----BTB-------S-EEEEEEEE-

Foldseek 3Di:
DDDDDDDDDDDDDDDDDDDDDDDDDDDDDDDDDDDDDDDDDDDDDDDDDDDDDDDDDDDDDDDDDDDDDDDDDDDDDDDDDDDDDDDDDDDPDDDDDDDDDDDDDDDDDDDDDDDDDDDDDDDDPDDPPVVVVVVCCVVVVVVVVQQDDDLLNLVVQLQVCLLVLNLVSNCVQADCPPQHDDDAPLCLLSGSQLGDNQKDWPDWAHWDDDPFTWIWTWMGHPPDIDIAIWTWDADPSGIGTRQFWAKEFEQALQAQWWDKRRDIGGVCVRCVPPPPPPDPRIHIDHFHWIDTQPPFPADDDPHIDGDGHHPDPPDDHHYDDGHDGDADPLLLVLVLVQQVVQAVVVQPDQAQDDAFFLAHDDQDADPPRDGFPGWGRKGKDWPFRWRWDWDDADRNHHTFIGTPGKTKMWMWTWTDDPPWIKTKIWIWIRGCRQWHWHAYPVSHIDIGGDPDPPPDPPPPPPPRTDIDPIDIHTD

pLDDT: mean 73.68, std 22.36, range [32.28, 98.25]

Organism: NCBI:txid406432